Protein AF-A0A0D7NDT3-F1 (afdb_monomer_lite)

pLDDT: mean 91.47, std 8.4, range [45.06, 98.75]

Sequence (662 aa):
YTNGVLTNETAVHADKSKDIYLTNVTGKTYVAEHDVYNAAGTLINAVRTHADGTVDYTYTLAADGTKTSLQYNASGSLLASSVVVKADGSSDTLAYTNGVLTSETVVHADKSKDVYLSNIAGKTYVAEHDVYNAASVLISTARTHADGTLDSTYTLGGDGTKTNDYFDTTGILKSEVTIGTDGSTDTRTYTNASGHAVLSSDVLKNAPGSADISDAKLYTVVNGQATLSTETVLHADNSKDVFLTNAAGTPYVTEHDVYDATGFLKSKDQIALDGTHTQTVYSSGANESFTSTGAETLVFNFGFGHDTISSFDFSSDHVEIDSTVFTSVSDMLQSHTTDTAAGAVIDDGNGNTLTFSGVSKADLISHQQDFELSGHHFFSTDSAWNTPISQMNVQYSDPSAIQNLQFRSTSLANTWVQSADLFFSTPTDAPHMKWTFDVLNQATVGGGFSSHGTLQLSTPTDLTPTHGSDGWAVFTDPDGIHYWEAWKASYDSASQTWHASYLVEGDLNGTGWGTAPGAGAGIRASGASLLGGLITTDELNSLSINHAMAIELDPTQLKAGTSQLDQFVFPAVSADGNSVSAYTGTIAVGSHFALPSNLDIEHAGLTPEGLAVARAYQQYGGYVVDAATHTASIAMVEEATTQQLADLKHDATWIRDHLVMV

Structure (mmCIF, N/CA/C/O backbone):
data_AF-A0A0D7NDT3-F1
#
_entry.id   AF-A0A0D7NDT3-F1
#
loop_
_atom_site.group_PDB
_atom_site.id
_atom_site.type_symbol
_atom_site.label_atom_id
_atom_site.label_alt_id
_atom_site.label_comp_id
_atom_site.label_asym_id
_atom_site.label_entity_id
_atom_site.label_seq_id
_atom_site.pdbx_PDB_ins_code
_atom_site.Cartn_x
_atom_site.Cartn_y
_atom_site.Cartn_z
_atom_site.occupancy
_atom_site.B_iso_or_equiv
_atom_site.auth_seq_id
_atom_site.auth_comp_id
_atom_site.auth_asym_id
_atom_site.auth_atom_id
_atom_site.pdbx_PDB_model_num
ATOM 1 N N . TYR A 1 1 ? 54.102 14.549 -59.439 1.00 87.50 1 TYR A N 1
ATOM 2 C CA . TYR A 1 1 ? 55.259 14.608 -58.529 1.00 87.50 1 TYR A CA 1
ATOM 3 C C . TYR A 1 1 ? 55.142 15.835 -57.647 1.00 87.50 1 TYR A C 1
ATOM 5 O O . TYR A 1 1 ? 54.848 16.905 -58.169 1.00 87.50 1 TYR A O 1
ATOM 13 N N . THR A 1 2 ? 55.417 15.693 -56.353 1.00 80.88 2 THR A N 1
ATOM 14 C CA . THR A 1 2 ? 55.541 16.804 -55.395 1.00 80.88 2 THR A CA 1
ATOM 15 C C . THR A 1 2 ? 56.914 16.692 -54.740 1.00 80.88 2 THR A C 1
ATOM 17 O O . THR A 1 2 ? 57.265 15.622 -54.253 1.00 80.88 2 THR A O 1
ATOM 20 N N . ASN A 1 3 ? 57.728 17.754 -54.779 1.00 83.75 3 ASN A N 1
ATOM 21 C CA . ASN A 1 3 ? 59.113 17.750 -54.273 1.00 83.75 3 ASN A CA 1
ATOM 22 C C . ASN A 1 3 ? 59.984 16.587 -54.803 1.00 83.75 3 ASN A C 1
ATOM 24 O O . ASN A 1 3 ? 60.810 16.041 -54.080 1.00 83.75 3 ASN A O 1
ATOM 28 N N . GLY A 1 4 ? 59.786 16.181 -56.063 1.00 83.25 4 GLY A N 1
ATOM 29 C CA . GLY A 1 4 ? 60.548 15.092 -56.692 1.00 83.25 4 GLY A CA 1
ATOM 30 C C . GLY A 1 4 ? 60.058 13.672 -56.378 1.00 83.25 4 GLY A C 1
ATOM 31 O O . GLY A 1 4 ? 60.577 12.723 -56.956 1.00 83.25 4 GLY A O 1
ATOM 32 N N . VAL A 1 5 ? 59.026 13.511 -55.545 1.00 85.75 5 VAL A N 1
ATOM 33 C CA . VAL A 1 5 ? 58.407 12.213 -55.219 1.00 85.75 5 VAL A CA 1
ATOM 34 C C . VAL A 1 5 ? 57.161 11.994 -56.083 1.00 85.75 5 VAL A C 1
ATOM 36 O O . VAL A 1 5 ? 56.389 12.935 -56.295 1.00 85.75 5 VAL A O 1
ATOM 39 N N . LEU A 1 6 ? 56.973 10.786 -56.631 1.00 88.06 6 LEU A N 1
ATOM 40 C CA . LEU A 1 6 ? 55.763 10.440 -57.389 1.00 88.06 6 LEU A CA 1
ATOM 41 C C . LEU A 1 6 ? 54.557 10.502 -56.445 1.00 88.06 6 LEU A C 1
ATOM 43 O O . LEU A 1 6 ? 54.610 9.992 -55.334 1.00 88.06 6 LEU A O 1
ATOM 47 N N . THR A 1 7 ? 53.497 11.177 -56.874 1.00 89.69 7 THR A N 1
ATOM 48 C CA . THR A 1 7 ? 52.289 11.397 -56.059 1.00 89.69 7 THR A CA 1
ATOM 49 C C . THR A 1 7 ? 51.011 10.991 -56.778 1.00 89.69 7 THR A C 1
ATOM 51 O O . THR A 1 7 ? 50.026 10.652 -56.134 1.00 89.69 7 THR A O 1
ATOM 54 N N . ASN A 1 8 ? 51.029 11.016 -58.111 1.00 92.94 8 ASN A N 1
ATOM 55 C CA . ASN A 1 8 ? 49.937 10.591 -58.970 1.00 92.94 8 ASN A CA 1
ATOM 56 C C . ASN A 1 8 ? 50.517 10.132 -60.318 1.00 92.94 8 ASN A C 1
ATOM 58 O O . ASN A 1 8 ? 51.368 10.832 -60.879 1.00 92.94 8 ASN A O 1
ATOM 62 N N . GLU A 1 9 ? 50.042 9.001 -60.821 1.00 95.31 9 GLU A N 1
ATOM 63 C CA . GLU A 1 9 ? 50.225 8.507 -62.182 1.00 95.31 9 GLU A CA 1
ATOM 64 C C . GLU A 1 9 ? 48.852 8.233 -62.809 1.00 95.31 9 GLU A C 1
ATOM 66 O O . GLU A 1 9 ? 47.958 7.694 -62.166 1.00 95.31 9 GLU A O 1
ATOM 71 N N . THR A 1 10 ? 48.665 8.605 -64.075 1.00 95.31 10 THR A N 1
ATOM 72 C CA . THR A 1 10 ? 47.433 8.313 -64.819 1.00 95.31 10 THR A CA 1
ATOM 73 C C . THR A 1 10 ? 47.784 7.586 -66.108 1.00 95.31 10 THR A C 1
ATOM 75 O O . THR A 1 10 ? 48.464 8.152 -66.965 1.00 95.31 10 THR A O 1
ATOM 78 N N . ALA A 1 11 ? 47.291 6.359 -66.259 1.00 95.50 11 ALA A N 1
ATOM 79 C CA . ALA A 1 11 ? 47.410 5.567 -67.477 1.00 95.50 11 ALA A CA 1
ATOM 80 C C . ALA A 1 11 ? 46.084 5.620 -68.244 1.00 95.50 11 ALA A C 1
ATOM 82 O O . ALA A 1 11 ? 45.034 5.318 -67.686 1.00 95.50 11 ALA A O 1
ATOM 83 N N . VAL A 1 12 ? 46.114 6.021 -69.516 1.00 94.19 12 VAL A N 1
ATOM 84 C CA . VAL A 1 12 ? 44.921 6.089 -70.378 1.00 94.19 12 VAL A CA 1
ATOM 85 C C . VAL A 1 12 ? 45.057 5.061 -71.493 1.00 94.19 12 VAL A C 1
ATOM 87 O O . VAL A 1 12 ? 46.059 5.052 -72.210 1.00 94.19 12 VAL A O 1
ATOM 90 N N . HIS A 1 13 ? 44.043 4.216 -71.652 1.00 93.69 13 HIS A N 1
ATOM 91 C CA . HIS A 1 13 ? 44.021 3.125 -72.624 1.00 93.69 13 HIS A CA 1
ATOM 92 C C . HIS A 1 13 ? 43.437 3.564 -73.969 1.00 93.69 13 HIS A C 1
ATOM 94 O O . HIS A 1 13 ? 42.761 4.588 -74.086 1.00 93.69 13 HIS A O 1
ATOM 100 N N . ALA A 1 14 ? 43.677 2.768 -75.015 1.00 93.88 14 ALA A N 1
ATOM 101 C CA . ALA A 1 14 ? 43.217 3.070 -76.374 1.00 93.88 14 ALA A CA 1
ATOM 102 C C . ALA A 1 14 ? 41.680 3.146 -76.499 1.00 93.88 14 ALA A C 1
ATOM 104 O O . ALA A 1 14 ? 41.162 3.888 -77.334 1.00 93.88 14 ALA A O 1
ATOM 105 N N . ASP A 1 15 ? 40.954 2.411 -75.655 1.00 93.19 15 ASP A N 1
ATOM 106 C CA . ASP A 1 15 ? 39.489 2.419 -75.571 1.00 93.19 15 ASP A CA 1
ATOM 107 C C . ASP A 1 15 ? 38.927 3.585 -74.732 1.00 93.19 15 ASP A C 1
ATOM 109 O O . ASP A 1 15 ? 37.712 3.701 -74.581 1.00 93.19 15 ASP A O 1
ATOM 113 N N . LYS A 1 16 ? 39.805 4.478 -74.247 1.00 93.81 16 LYS A N 1
ATOM 114 C CA . LYS A 1 16 ? 39.532 5.630 -73.370 1.00 93.81 16 LYS A CA 1
ATOM 115 C C . LYS A 1 16 ? 39.208 5.292 -71.912 1.00 93.81 16 LYS A C 1
ATOM 117 O O . LYS A 1 16 ? 38.914 6.217 -71.153 1.00 93.81 16 LYS A O 1
ATOM 122 N N . SER A 1 17 ? 39.272 4.027 -71.494 1.00 96.25 17 SER A N 1
ATOM 123 C CA . SER A 1 17 ? 39.342 3.704 -70.063 1.00 96.25 17 SER A CA 1
ATOM 124 C C . SER A 1 17 ? 40.654 4.233 -69.465 1.00 96.25 17 SER A C 1
ATOM 126 O O . SER A 1 17 ? 41.598 4.559 -70.196 1.00 96.25 17 SER A O 1
ATOM 128 N N . LYS A 1 18 ? 40.718 4.392 -68.141 1.00 96.69 18 LYS A N 1
ATOM 129 C CA . LYS A 1 18 ? 41.929 4.893 -67.474 1.00 96.69 18 LYS A CA 1
ATOM 130 C C . LYS A 1 18 ? 42.107 4.325 -66.072 1.00 96.69 18 LYS A C 1
ATOM 132 O O . LYS A 1 18 ? 41.124 4.100 -65.369 1.00 96.69 18 LYS A O 1
ATOM 137 N N . ASP A 1 19 ? 43.359 4.234 -65.656 1.00 97.62 19 ASP A N 1
ATOM 138 C CA . ASP A 1 19 ? 43.781 3.931 -64.294 1.00 97.62 19 ASP A CA 1
ATOM 139 C C . ASP A 1 19 ? 44.442 5.168 -63.679 1.00 97.62 19 ASP A C 1
ATOM 141 O O . ASP A 1 19 ? 45.204 5.872 -64.351 1.00 97.62 19 ASP A O 1
ATOM 145 N N . ILE A 1 20 ? 44.161 5.441 -62.407 1.00 96.88 20 ILE A N 1
ATOM 146 C CA . ILE A 1 20 ? 44.807 6.502 -61.627 1.00 96.88 20 ILE A CA 1
ATOM 147 C C . ILE A 1 20 ? 45.445 5.868 -60.392 1.00 96.88 20 ILE A C 1
ATOM 149 O O . ILE A 1 20 ? 44.764 5.197 -59.625 1.00 96.88 20 ILE A O 1
ATOM 153 N N . TYR A 1 21 ? 46.738 6.109 -60.188 1.00 96.31 21 TYR A N 1
ATOM 154 C CA . TYR A 1 21 ? 47.503 5.629 -59.039 1.00 96.31 21 TYR A CA 1
ATOM 155 C C . TYR A 1 21 ? 47.950 6.815 -58.191 1.00 96.31 21 TYR A C 1
ATOM 157 O O . TYR A 1 21 ? 48.793 7.603 -58.623 1.00 96.31 21 TYR A O 1
ATOM 165 N N . LEU A 1 22 ? 47.427 6.939 -56.974 1.00 95.12 22 LEU A N 1
ATOM 166 C CA . LEU A 1 22 ? 47.908 7.884 -55.972 1.00 95.12 22 LEU A CA 1
ATOM 167 C C . LEU A 1 22 ? 48.874 7.177 -55.026 1.00 95.12 22 LEU A C 1
ATOM 169 O O . LEU A 1 22 ? 48.634 6.055 -54.589 1.00 95.12 22 LEU A O 1
ATOM 173 N N . THR A 1 23 ? 49.972 7.847 -54.688 1.00 93.12 23 THR A N 1
ATOM 174 C CA . THR A 1 23 ? 51.007 7.319 -53.786 1.00 93.12 23 THR A CA 1
ATOM 175 C C . THR A 1 23 ? 51.502 8.406 -52.841 1.00 93.12 23 THR A C 1
ATOM 177 O O . THR A 1 23 ? 51.374 9.598 -53.128 1.00 93.12 23 THR A O 1
ATOM 180 N N . ASN A 1 24 ? 52.092 7.996 -51.715 1.00 90.00 24 ASN A N 1
ATOM 181 C CA . ASN A 1 24 ? 52.595 8.898 -50.673 1.00 90.00 24 ASN A CA 1
ATOM 182 C C . ASN A 1 24 ? 51.497 9.800 -50.081 1.00 90.00 24 ASN A C 1
ATOM 184 O O . ASN A 1 24 ? 51.741 10.962 -49.747 1.00 90.00 24 ASN A O 1
ATOM 188 N N . VAL A 1 25 ? 50.280 9.264 -49.959 1.00 91.81 25 VAL A N 1
ATOM 189 C CA . VAL A 1 25 ? 49.170 9.941 -49.282 1.00 91.81 25 VAL A CA 1
ATOM 190 C C . VAL A 1 25 ? 49.492 10.036 -47.788 1.00 91.81 25 VAL A C 1
ATOM 192 O O . VAL A 1 25 ? 49.895 9.056 -47.167 1.00 91.81 25 VAL A O 1
ATOM 195 N N . THR A 1 26 ? 49.351 11.229 -47.208 1.00 89.12 26 THR A N 1
ATOM 196 C CA . THR A 1 26 ? 49.644 11.493 -45.791 1.00 89.12 26 THR A CA 1
ATOM 197 C C . THR A 1 26 ? 48.386 11.923 -45.038 1.00 89.12 26 THR A C 1
ATOM 199 O O . THR A 1 26 ? 47.453 12.478 -45.618 1.00 89.12 26 THR A O 1
ATOM 202 N N . GLY A 1 27 ? 48.336 11.646 -43.730 1.00 88.06 27 GLY A N 1
ATOM 203 C CA . GLY A 1 27 ? 47.200 12.015 -42.872 1.00 88.06 27 GLY A CA 1
ATOM 204 C C . GLY A 1 27 ? 45.919 11.199 -43.104 1.00 88.06 27 GLY A C 1
ATOM 205 O O . GLY A 1 27 ? 44.843 11.630 -42.693 1.00 88.06 27 GLY A O 1
ATOM 206 N N . LYS A 1 28 ? 46.021 10.045 -43.773 1.00 93.12 28 LYS A N 1
ATOM 207 C CA . LYS A 1 28 ? 44.933 9.085 -44.025 1.00 93.12 28 LYS A CA 1
ATOM 208 C C . LYS A 1 28 ? 45.322 7.695 -43.505 1.00 93.12 28 LYS A C 1
ATOM 210 O O . LYS A 1 28 ? 46.479 7.472 -43.160 1.00 93.12 28 LYS A O 1
ATOM 215 N N . THR A 1 29 ? 44.357 6.777 -43.443 1.00 91.00 29 THR A N 1
ATOM 216 C CA . THR A 1 29 ? 44.586 5.369 -43.057 1.00 91.00 29 THR A CA 1
ATOM 217 C C . THR A 1 29 ? 45.312 4.565 -44.141 1.00 91.00 29 THR A C 1
ATOM 219 O O . THR A 1 29 ? 45.962 3.567 -43.834 1.00 91.00 29 THR A O 1
ATOM 222 N N . TYR A 1 30 ? 45.266 5.035 -45.389 1.00 94.75 30 TYR A N 1
ATOM 223 C CA . TYR A 1 30 ? 45.953 4.471 -46.547 1.00 94.75 30 TYR A CA 1
ATOM 224 C C . TYR A 1 30 ? 47.071 5.400 -47.046 1.00 94.75 30 TYR A C 1
ATOM 226 O O . TYR A 1 30 ? 47.003 6.620 -46.878 1.00 94.75 30 TYR A O 1
ATOM 234 N N . VAL A 1 31 ? 48.087 4.822 -47.693 1.00 95.75 31 VAL A N 1
ATOM 235 C CA . VAL A 1 31 ? 49.218 5.559 -48.298 1.00 95.75 31 VAL A CA 1
ATOM 236 C C . VAL A 1 31 ? 49.226 5.505 -49.827 1.00 95.75 31 VAL A C 1
ATOM 238 O O . VAL A 1 31 ? 49.940 6.289 -50.461 1.00 95.75 31 VAL A O 1
ATOM 241 N N . ALA A 1 32 ? 48.448 4.592 -50.415 1.00 95.69 32 ALA A N 1
ATOM 242 C CA . ALA A 1 32 ? 48.281 4.451 -51.855 1.00 95.69 32 ALA A CA 1
ATOM 243 C C . ALA A 1 32 ? 46.833 4.096 -52.222 1.00 95.69 32 ALA A C 1
ATOM 245 O O . ALA A 1 32 ? 46.123 3.469 -51.432 1.00 95.69 32 ALA A O 1
ATOM 246 N N . GLU A 1 33 ? 46.411 4.516 -53.412 1.00 97.31 33 GLU A N 1
ATOM 247 C CA . GLU A 1 33 ? 45.080 4.284 -53.985 1.00 97.31 33 GLU A CA 1
ATOM 248 C C . GLU A 1 33 ? 45.213 4.012 -55.487 1.00 97.31 33 GLU A C 1
ATOM 250 O O . GLU A 1 33 ? 45.965 4.698 -56.180 1.00 97.31 33 GLU A O 1
ATOM 255 N N . HIS A 1 34 ? 44.499 3.007 -55.984 1.00 97.69 34 HIS A N 1
ATOM 256 C CA . HIS A 1 34 ? 44.402 2.652 -57.396 1.00 97.69 34 HIS A CA 1
ATOM 257 C C . HIS A 1 34 ? 42.936 2.678 -57.814 1.00 97.69 34 HIS A C 1
ATOM 259 O O . HIS A 1 34 ? 42.157 1.852 -57.350 1.00 97.69 34 HIS A O 1
ATOM 265 N N . ASP A 1 35 ? 42.588 3.605 -58.701 1.00 98.06 35 ASP A N 1
ATOM 266 C CA . ASP A 1 35 ? 41.247 3.769 -59.257 1.00 98.06 35 ASP A CA 1
ATOM 267 C C . ASP A 1 35 ? 41.201 3.330 -60.725 1.00 98.06 35 ASP A C 1
ATOM 269 O O . ASP A 1 35 ? 42.038 3.753 -61.527 1.00 98.06 35 ASP A O 1
ATOM 273 N N . VAL A 1 36 ? 40.159 2.594 -61.114 1.00 97.88 36 VAL A N 1
ATOM 274 C CA . VAL A 1 36 ? 39.895 2.169 -62.498 1.00 97.88 36 VAL A CA 1
ATOM 275 C C . VAL A 1 36 ? 38.600 2.798 -63.003 1.00 97.88 36 VAL A C 1
ATOM 277 O O . VAL A 1 36 ? 37.528 2.596 -62.426 1.00 97.88 36 VAL A O 1
ATOM 280 N N . TYR A 1 37 ? 38.671 3.518 -64.121 1.00 97.56 37 TYR A N 1
ATOM 281 C CA . TYR A 1 37 ? 37.530 4.164 -64.771 1.00 97.56 37 TYR A CA 1
ATOM 282 C C . TYR A 1 37 ? 37.239 3.534 -66.134 1.00 97.56 37 TYR A C 1
ATOM 284 O O . TYR A 1 37 ? 38.144 3.337 -66.946 1.00 97.56 37 TYR A O 1
ATOM 292 N N . ASN A 1 38 ? 35.961 3.293 -66.429 1.00 95.25 38 ASN A N 1
ATOM 293 C CA . ASN A 1 38 ? 35.534 2.837 -67.752 1.00 95.25 38 ASN A CA 1
ATOM 294 C C . ASN A 1 38 ? 35.635 3.954 -68.816 1.00 95.25 38 ASN A C 1
ATOM 296 O O . ASN A 1 38 ? 35.862 5.123 -68.501 1.00 95.25 38 ASN A O 1
ATOM 300 N N . ALA A 1 39 ? 35.410 3.611 -70.089 1.00 94.94 39 ALA A N 1
ATOM 301 C CA . ALA A 1 39 ? 35.469 4.559 -71.210 1.00 94.94 39 ALA A CA 1
ATOM 302 C C . ALA A 1 39 ? 34.462 5.729 -71.121 1.00 94.94 39 ALA A C 1
ATOM 304 O O . ALA A 1 39 ? 34.649 6.758 -71.771 1.00 94.94 39 ALA A O 1
ATOM 305 N N . ALA A 1 40 ? 33.402 5.588 -70.316 1.00 93.94 40 ALA A N 1
ATOM 306 C CA . ALA A 1 40 ? 32.437 6.650 -70.028 1.00 93.94 40 ALA A CA 1
ATOM 307 C C . ALA A 1 40 ? 32.881 7.567 -68.869 1.00 93.94 40 ALA A C 1
ATOM 309 O O . ALA A 1 40 ? 32.165 8.501 -68.515 1.00 93.94 40 ALA A O 1
ATOM 310 N N . GLY A 1 41 ? 34.046 7.310 -68.264 1.00 93.75 41 GLY A N 1
ATOM 311 C CA . GLY A 1 41 ? 34.585 8.067 -67.136 1.00 93.75 41 GLY A CA 1
ATOM 312 C C . GLY A 1 41 ? 33.973 7.709 -65.780 1.00 93.75 41 GLY A C 1
ATOM 313 O O . GLY A 1 41 ? 34.139 8.468 -64.830 1.00 93.75 41 GLY A O 1
ATOM 314 N N . THR A 1 42 ? 33.273 6.577 -65.668 1.00 95.69 42 THR A N 1
ATOM 315 C CA . THR A 1 42 ? 32.700 6.090 -64.400 1.00 95.69 42 THR A CA 1
ATOM 316 C C . THR A 1 42 ? 33.718 5.226 -63.659 1.00 95.69 42 THR A C 1
ATOM 318 O O . THR A 1 42 ? 34.297 4.330 -64.272 1.00 95.69 42 THR A O 1
ATOM 321 N N . LEU A 1 43 ? 33.918 5.465 -62.359 1.00 97.19 43 LEU A N 1
ATOM 322 C CA . LEU A 1 43 ? 34.746 4.616 -61.493 1.00 97.19 43 LEU A CA 1
ATOM 323 C C . LEU A 1 43 ? 34.095 3.233 -61.353 1.00 97.19 43 LEU A C 1
ATOM 325 O O . LEU A 1 43 ? 32.948 3.139 -60.906 1.00 97.19 43 LEU A O 1
ATOM 329 N N . ILE A 1 44 ? 34.820 2.178 -61.720 1.00 97.50 44 ILE A N 1
ATOM 330 C CA . ILE A 1 44 ? 34.342 0.789 -61.658 1.00 97.50 44 ILE A CA 1
ATOM 331 C C . ILE A 1 44 ? 35.083 -0.071 -60.637 1.00 97.50 44 ILE A C 1
ATOM 333 O O . ILE A 1 44 ? 34.542 -1.082 -60.200 1.00 97.50 44 ILE A O 1
ATOM 337 N N . ASN A 1 45 ? 36.287 0.328 -60.235 1.00 98.19 45 ASN A N 1
ATOM 338 C CA . ASN A 1 45 ? 37.048 -0.340 -59.190 1.00 98.19 45 ASN A CA 1
ATOM 339 C C . ASN A 1 45 ? 37.935 0.678 -58.465 1.00 98.19 45 ASN A C 1
ATOM 341 O O . ASN A 1 45 ? 38.434 1.597 -59.111 1.00 98.19 45 ASN A O 1
ATOM 345 N N . ALA A 1 46 ? 38.113 0.524 -57.155 1.00 97.94 46 ALA A N 1
ATOM 346 C CA . ALA A 1 46 ? 39.161 1.221 -56.417 1.00 97.94 46 ALA A CA 1
ATOM 347 C C . ALA A 1 46 ? 39.769 0.301 -55.356 1.00 97.94 46 ALA A C 1
ATOM 349 O O . ALA A 1 46 ? 39.040 -0.468 -54.725 1.00 97.94 46 ALA A O 1
ATOM 350 N N . VAL A 1 47 ? 41.075 0.409 -55.119 1.00 97.94 47 VAL A N 1
ATOM 351 C CA . VAL A 1 47 ? 41.791 -0.294 -54.045 1.00 97.94 47 VAL A CA 1
ATOM 352 C C . VAL A 1 47 ? 42.680 0.697 -53.309 1.00 97.94 47 VAL A C 1
ATOM 354 O O . VAL A 1 47 ? 43.483 1.388 -53.929 1.00 97.94 47 VAL A O 1
ATOM 357 N N . ARG A 1 48 ? 42.577 0.748 -51.980 1.00 98.06 48 ARG A N 1
ATOM 358 C CA . ARG A 1 48 ? 43.476 1.521 -51.112 1.00 98.06 48 ARG A CA 1
ATOM 359 C C . ARG A 1 48 ? 44.294 0.582 -50.246 1.00 98.06 48 ARG A C 1
ATOM 361 O O . ARG A 1 48 ? 43.769 -0.429 -49.780 1.00 98.06 48 ARG A O 1
ATOM 368 N N . THR A 1 49 ? 45.552 0.928 -49.993 1.00 97.25 49 THR A N 1
ATOM 369 C CA . THR A 1 49 ? 46.457 0.109 -49.172 1.00 97.25 49 THR A CA 1
ATOM 370 C C . THR A 1 49 ? 47.078 0.897 -48.026 1.00 97.25 49 THR A C 1
ATOM 372 O O . THR A 1 49 ? 47.464 2.062 -48.177 1.00 97.25 49 THR A O 1
ATOM 375 N N . HIS A 1 50 ? 47.228 0.229 -46.889 1.00 94.56 50 HIS A N 1
ATOM 376 C CA . HIS A 1 50 ? 47.970 0.693 -45.724 1.00 94.56 50 HIS A CA 1
ATOM 377 C C . HIS A 1 50 ? 49.474 0.828 -46.013 1.00 94.56 50 HIS A C 1
ATOM 379 O O . HIS A 1 50 ? 49.982 0.399 -47.051 1.00 94.56 50 HIS A O 1
ATOM 385 N N . ALA A 1 51 ? 50.204 1.438 -45.074 1.00 91.44 51 ALA A N 1
ATOM 386 C CA . ALA A 1 51 ? 51.649 1.660 -45.185 1.00 91.44 51 ALA A CA 1
ATOM 387 C C . ALA A 1 51 ? 52.472 0.364 -45.288 1.00 91.44 51 ALA A C 1
ATOM 389 O O . ALA A 1 51 ? 53.549 0.369 -45.881 1.00 91.44 51 ALA A O 1
ATOM 390 N N . ASP A 1 52 ? 51.966 -0.735 -44.728 1.00 91.81 52 ASP A N 1
ATOM 391 C CA . ASP A 1 52 ? 52.572 -2.068 -44.790 1.00 91.81 52 ASP A CA 1
ATOM 392 C C . ASP A 1 52 ? 52.190 -2.856 -46.060 1.00 91.81 52 ASP A C 1
ATOM 394 O O . ASP A 1 52 ? 52.641 -3.986 -46.246 1.00 91.81 52 ASP A O 1
ATOM 398 N N . GLY A 1 53 ? 51.386 -2.256 -46.945 1.00 91.19 53 GLY A N 1
ATOM 399 C CA . GLY A 1 53 ? 50.911 -2.860 -48.188 1.00 91.19 53 GLY A CA 1
ATOM 400 C C . GLY A 1 53 ? 49.652 -3.717 -48.047 1.00 91.19 53 GLY A C 1
ATOM 401 O O . GLY A 1 53 ? 49.170 -4.232 -49.056 1.00 91.19 53 GLY A O 1
ATOM 402 N N . THR A 1 54 ? 49.094 -3.870 -46.844 1.00 96.12 54 THR A N 1
ATOM 403 C CA . THR A 1 54 ? 47.809 -4.560 -46.655 1.00 96.12 54 THR A CA 1
ATOM 404 C C . THR A 1 54 ? 46.640 -3.706 -47.166 1.00 96.12 54 THR A C 1
ATOM 406 O O . THR A 1 54 ? 46.767 -2.493 -47.345 1.00 96.12 54 THR A O 1
ATOM 409 N N . VAL A 1 55 ? 45.503 -4.333 -47.478 1.00 96.19 55 VAL A N 1
ATOM 410 C CA . VAL A 1 55 ? 44.343 -3.637 -48.061 1.00 96.19 55 VAL A CA 1
ATOM 411 C C . VAL A 1 55 ? 43.608 -2.852 -46.974 1.00 96.19 55 VAL A C 1
ATOM 413 O O . VAL A 1 55 ? 43.265 -3.423 -45.948 1.00 96.19 55 VAL A O 1
ATOM 416 N N . ASP A 1 56 ? 43.345 -1.569 -47.227 1.00 96.75 56 ASP A N 1
ATOM 417 C CA . ASP A 1 56 ? 42.534 -0.679 -46.379 1.00 96.75 56 ASP A CA 1
ATOM 418 C C . ASP A 1 56 ? 41.077 -0.670 -46.851 1.00 96.75 56 ASP A C 1
ATOM 420 O O . ASP A 1 56 ? 40.154 -0.832 -46.055 1.00 96.75 56 ASP A O 1
ATOM 424 N N . TYR A 1 57 ? 40.859 -0.532 -48.160 1.00 97.88 57 TYR A N 1
ATOM 425 C CA . TYR A 1 57 ? 39.531 -0.360 -48.741 1.00 97.88 57 TYR A CA 1
ATOM 426 C C . TYR A 1 57 ? 39.464 -0.914 -50.163 1.00 97.88 57 TYR A C 1
ATOM 428 O O . TYR A 1 57 ? 40.422 -0.791 -50.928 1.00 97.88 57 TYR A O 1
ATOM 436 N N . THR A 1 58 ? 38.309 -1.460 -50.543 1.00 98.06 58 THR A N 1
ATOM 437 C CA . THR A 1 58 ? 37.993 -1.788 -51.938 1.00 98.06 58 THR A CA 1
ATOM 438 C C . THR A 1 58 ? 36.624 -1.259 -52.344 1.00 98.06 58 THR A C 1
ATOM 440 O O . THR A 1 58 ? 35.715 -1.155 -51.522 1.00 98.06 58 THR A O 1
ATOM 443 N N . TYR A 1 59 ? 36.474 -0.947 -53.627 1.00 98.44 59 TYR A N 1
ATOM 444 C CA . TYR A 1 59 ? 35.217 -0.581 -54.272 1.00 98.44 59 TYR A CA 1
ATOM 445 C C . TYR A 1 59 ? 35.078 -1.330 -55.594 1.00 98.44 59 TYR A C 1
ATOM 447 O O . TYR A 1 59 ? 36.059 -1.473 -56.320 1.00 98.44 59 TYR A O 1
ATOM 455 N N . THR A 1 60 ? 33.869 -1.772 -55.937 1.00 98.19 60 THR A N 1
ATOM 456 C CA . THR A 1 60 ? 33.536 -2.350 -57.248 1.00 98.19 60 THR A CA 1
ATOM 457 C C . THR A 1 60 ? 32.145 -1.903 -57.699 1.00 98.19 60 THR A C 1
ATOM 459 O O . THR A 1 60 ? 31.214 -1.900 -56.897 1.00 98.19 60 THR A O 1
ATOM 462 N N . LEU A 1 61 ? 31.992 -1.561 -58.982 1.00 97.81 61 LEU A N 1
ATOM 463 C CA . LEU A 1 61 ? 30.704 -1.359 -59.656 1.00 97.81 61 LEU A CA 1
ATOM 464 C C . LEU A 1 61 ? 30.471 -2.499 -60.654 1.00 97.81 61 LEU A C 1
ATOM 466 O O . LEU A 1 61 ? 31.188 -2.616 -61.650 1.00 97.81 61 LEU A O 1
ATOM 470 N N . ALA A 1 62 ? 29.463 -3.325 -60.394 1.00 96.00 62 ALA A N 1
ATOM 471 C CA . ALA A 1 62 ? 29.047 -4.405 -61.276 1.00 96.00 62 ALA A CA 1
ATOM 472 C C . ALA A 1 62 ? 28.211 -3.892 -62.464 1.00 96.00 62 ALA A C 1
ATOM 474 O O . ALA A 1 62 ? 27.693 -2.773 -62.468 1.00 96.00 62 ALA A O 1
ATOM 475 N N . ALA A 1 63 ? 28.069 -4.729 -63.496 1.00 93.88 63 ALA A N 1
ATOM 476 C CA . ALA A 1 63 ? 27.362 -4.376 -64.731 1.00 93.88 63 ALA A CA 1
ATOM 477 C C . ALA A 1 63 ? 25.853 -4.131 -64.536 1.00 93.88 63 ALA A C 1
ATOM 479 O O . ALA A 1 63 ? 25.245 -3.408 -65.322 1.00 93.88 63 ALA A O 1
ATOM 480 N N . ASP A 1 64 ? 25.260 -4.715 -63.495 1.00 95.00 64 ASP A N 1
ATOM 481 C CA . ASP A 1 64 ? 23.864 -4.504 -63.094 1.00 95.00 64 ASP A CA 1
ATOM 482 C C . ASP A 1 64 ? 23.649 -3.192 -62.308 1.00 95.00 64 ASP A C 1
ATOM 484 O O . ASP A 1 64 ? 22.522 -2.866 -61.939 1.00 95.00 64 ASP A O 1
ATOM 488 N N . GLY A 1 65 ? 24.718 -2.423 -62.068 1.00 95.38 65 GLY A N 1
ATOM 489 C CA . GLY A 1 65 ? 24.699 -1.178 -61.305 1.00 95.38 65 GLY A CA 1
ATOM 490 C C . GLY A 1 65 ? 24.910 -1.350 -59.798 1.00 95.38 65 GLY A C 1
ATOM 491 O O . GLY A 1 65 ? 24.916 -0.342 -59.086 1.00 95.38 65 GLY A O 1
ATOM 492 N N . THR A 1 66 ? 25.113 -2.578 -59.308 1.00 97.81 66 THR A N 1
ATOM 493 C CA . THR A 1 66 ? 25.413 -2.851 -57.896 1.00 97.81 66 THR A CA 1
ATOM 494 C C . THR A 1 66 ? 26.807 -2.349 -57.531 1.00 97.81 66 THR A C 1
ATOM 496 O O . THR A 1 66 ? 27.790 -2.630 -58.218 1.00 97.81 66 THR A O 1
ATOM 499 N N . LYS A 1 67 ? 26.900 -1.610 -56.428 1.00 98.25 67 LYS A N 1
ATOM 500 C CA . LYS A 1 67 ? 28.148 -1.107 -55.849 1.00 98.25 67 LYS A CA 1
ATOM 501 C C . LYS A 1 67 ? 28.488 -1.915 -54.608 1.00 98.25 67 LYS A C 1
ATOM 503 O O . LYS A 1 67 ? 27.636 -2.050 -53.738 1.00 98.25 67 LYS A O 1
ATOM 508 N N . THR A 1 68 ? 29.726 -2.376 -54.497 1.00 98.38 68 THR A N 1
ATOM 509 C CA . THR A 1 68 ? 30.247 -3.040 -53.297 1.00 98.38 68 THR A CA 1
ATOM 510 C C . THR A 1 68 ? 31.450 -2.269 -52.782 1.00 98.38 68 THR A C 1
ATOM 512 O O . THR A 1 68 ? 32.395 -2.047 -53.536 1.00 98.38 68 THR A O 1
ATOM 515 N N . SER A 1 69 ? 31.424 -1.890 -51.509 1.00 98.12 69 SER A N 1
ATOM 516 C CA . SER A 1 69 ? 32.533 -1.265 -50.791 1.00 98.12 69 SER A CA 1
ATOM 517 C C . SER A 1 69 ? 32.905 -2.114 -49.583 1.00 98.12 69 SER A C 1
ATOM 519 O O . SER A 1 69 ? 32.035 -2.441 -48.781 1.00 98.12 69 SER A O 1
ATOM 521 N N . LEU A 1 70 ? 34.185 -2.438 -49.421 1.00 98.00 70 LEU A N 1
ATOM 522 C CA . LEU A 1 70 ? 34.700 -3.169 -48.260 1.00 98.00 70 LEU A CA 1
ATOM 523 C C . LEU A 1 70 ? 35.759 -2.319 -47.566 1.00 98.00 70 LEU A C 1
ATOM 525 O O . LEU A 1 70 ? 36.705 -1.884 -48.221 1.00 98.00 70 LEU A O 1
ATOM 529 N N . GLN A 1 71 ? 35.621 -2.113 -46.261 1.00 97.12 71 GLN A N 1
ATOM 530 C CA . GLN A 1 71 ? 36.638 -1.487 -45.419 1.00 97.12 71 GLN A CA 1
ATOM 531 C C . GLN A 1 71 ? 37.262 -2.552 -44.523 1.00 97.12 71 GLN A C 1
ATOM 533 O O . GLN A 1 71 ? 36.549 -3.331 -43.887 1.00 97.12 71 GLN A O 1
ATOM 538 N N . TYR A 1 72 ? 38.584 -2.552 -44.429 1.00 95.88 72 TYR A N 1
ATOM 539 C CA . TYR A 1 72 ? 39.345 -3.474 -43.598 1.00 95.88 72 TYR A CA 1
ATOM 540 C C . TYR A 1 72 ? 39.856 -2.783 -42.333 1.00 95.88 72 TYR A C 1
ATOM 542 O O . TYR A 1 72 ? 39.951 -1.556 -42.250 1.00 95.88 72 TYR A O 1
ATOM 550 N N . ASN A 1 73 ? 40.143 -3.589 -41.313 1.00 91.12 73 ASN A N 1
ATOM 551 C CA . ASN A 1 73 ? 40.792 -3.131 -40.092 1.00 91.12 73 ASN A CA 1
ATOM 552 C C . ASN A 1 73 ? 42.248 -2.704 -40.357 1.00 91.12 73 ASN A C 1
ATOM 554 O O . ASN A 1 73 ? 42.807 -2.985 -41.408 1.00 91.12 73 ASN A O 1
ATOM 558 N N . ALA A 1 74 ? 42.904 -2.100 -39.364 1.00 87.88 74 ALA A N 1
ATOM 559 C CA . ALA A 1 74 ? 44.277 -1.601 -39.506 1.00 87.88 74 ALA A CA 1
ATOM 560 C C . ALA A 1 74 ? 45.340 -2.670 -39.849 1.00 87.88 74 ALA A C 1
ATOM 562 O O . ALA A 1 74 ? 46.461 -2.304 -40.184 1.00 87.88 74 ALA A O 1
ATOM 563 N N . SER A 1 75 ? 45.023 -3.967 -39.731 1.00 86.56 75 SER A N 1
ATOM 564 C CA . SER A 1 75 ? 45.906 -5.070 -40.140 1.00 86.56 75 SER A CA 1
ATOM 565 C C . SER A 1 75 ? 45.567 -5.635 -41.527 1.00 86.56 75 SER A C 1
ATOM 567 O O . SER A 1 75 ? 46.126 -6.662 -41.919 1.00 86.56 75 SER A O 1
ATOM 569 N N . GLY A 1 76 ? 44.572 -5.062 -42.214 1.00 85.12 76 GLY A N 1
ATOM 570 C CA . GLY A 1 76 ? 44.061 -5.484 -43.519 1.00 85.12 76 GLY A CA 1
ATOM 571 C C . GLY A 1 76 ? 43.549 -6.928 -43.597 1.00 85.12 76 GLY A C 1
ATOM 572 O O . GLY A 1 76 ? 43.388 -7.466 -44.689 1.00 85.12 76 GLY A O 1
ATOM 573 N N . SER A 1 77 ? 43.341 -7.593 -42.456 1.00 85.62 77 SER A N 1
ATOM 574 C CA . SER A 1 77 ? 43.072 -9.043 -42.386 1.00 85.62 77 SER A CA 1
ATOM 575 C C . SER A 1 77 ? 41.608 -9.374 -42.099 1.00 85.62 77 SER A C 1
ATOM 577 O O . SER A 1 77 ? 41.169 -10.490 -42.360 1.00 85.62 77 SER A O 1
ATOM 579 N N . LEU A 1 78 ? 40.856 -8.422 -41.543 1.00 91.94 78 LEU A N 1
ATOM 580 C CA . LEU A 1 78 ? 39.445 -8.573 -41.194 1.00 91.94 78 LEU A CA 1
ATOM 581 C C . LEU A 1 78 ? 38.664 -7.374 -41.721 1.00 91.94 78 LEU A C 1
ATOM 583 O O . LEU A 1 78 ? 39.188 -6.259 -41.761 1.00 91.94 78 LEU A O 1
ATOM 587 N N . LEU A 1 79 ? 37.403 -7.594 -42.081 1.00 94.31 79 LEU A N 1
ATOM 588 C CA . LEU A 1 79 ? 36.499 -6.502 -42.417 1.00 94.31 79 LEU A CA 1
ATOM 589 C C . LEU A 1 79 ? 36.172 -5.688 -41.164 1.00 94.31 79 LEU A C 1
ATOM 591 O O . LEU A 1 79 ? 35.973 -6.240 -40.083 1.00 94.31 79 LEU A O 1
ATOM 595 N N . ALA A 1 80 ? 36.116 -4.373 -41.341 1.00 94.81 80 ALA A N 1
ATOM 596 C CA . ALA A 1 80 ? 35.489 -3.428 -40.428 1.00 94.81 80 ALA A CA 1
ATOM 597 C C . ALA A 1 80 ? 34.070 -3.079 -40.912 1.00 94.81 80 ALA A C 1
ATOM 599 O O . ALA A 1 80 ? 33.162 -2.936 -40.097 1.00 94.81 80 ALA A O 1
ATOM 600 N N . SER A 1 81 ? 33.852 -3.004 -42.232 1.00 97.38 81 SER A N 1
ATOM 601 C CA . SER A 1 81 ? 32.514 -2.876 -42.820 1.00 97.38 81 SER A CA 1
ATOM 602 C C . SER A 1 81 ? 32.422 -3.432 -44.246 1.00 97.38 81 SER A C 1
ATOM 604 O O . SER A 1 81 ? 33.413 -3.486 -44.978 1.00 97.38 81 SER A O 1
ATOM 606 N N . SER A 1 82 ? 31.215 -3.834 -44.643 1.00 98.12 82 SER A N 1
ATOM 607 C CA . SER A 1 82 ? 30.836 -4.213 -46.008 1.00 98.12 82 SER A CA 1
ATOM 608 C C . SER A 1 82 ? 29.553 -3.482 -46.382 1.00 98.12 82 SER A C 1
ATOM 610 O O . SER A 1 82 ? 28.573 -3.561 -45.653 1.00 98.12 82 SER A O 1
ATOM 612 N N . VAL A 1 83 ? 29.550 -2.777 -47.508 1.00 98.56 83 VAL A N 1
ATOM 613 C CA . VAL A 1 83 ? 28.402 -2.003 -47.993 1.00 98.56 83 VAL A CA 1
ATOM 614 C C . VAL A 1 83 ? 28.076 -2.441 -49.412 1.00 98.56 83 VAL A C 1
ATOM 616 O O . VAL A 1 83 ? 28.919 -2.337 -50.304 1.00 98.56 83 VAL A O 1
ATOM 619 N N . VAL A 1 84 ? 26.845 -2.887 -49.638 1.00 98.56 84 VAL A N 1
ATOM 620 C CA . VAL A 1 84 ? 26.304 -3.227 -50.957 1.00 98.56 84 VAL A CA 1
ATOM 621 C C . VAL A 1 84 ? 25.142 -2.290 -51.265 1.00 98.56 84 VAL A C 1
ATOM 623 O O . VAL A 1 84 ? 24.187 -2.227 -50.503 1.00 98.56 84 VAL A O 1
ATOM 626 N N . VAL A 1 85 ? 25.196 -1.565 -52.383 1.00 98.31 85 VAL A N 1
ATOM 627 C CA . VAL A 1 85 ? 24.126 -0.655 -52.833 1.00 98.31 85 VAL A CA 1
ATOM 628 C C . VAL A 1 85 ? 23.665 -1.070 -54.222 1.00 98.31 85 VAL A C 1
ATOM 630 O O . VAL A 1 85 ? 24.461 -1.070 -55.161 1.00 98.31 85 VAL A O 1
ATOM 633 N N . LYS A 1 86 ? 22.383 -1.402 -54.372 1.00 97.50 86 LYS A N 1
ATOM 634 C CA . LYS A 1 86 ? 21.781 -1.790 -55.655 1.00 97.50 86 LYS A CA 1
ATOM 635 C C . LYS A 1 86 ? 21.375 -0.566 -56.479 1.00 97.50 86 LYS A C 1
ATOM 637 O O . LYS A 1 86 ? 21.267 0.552 -55.973 1.00 97.50 86 LYS A O 1
ATOM 642 N N . ALA A 1 87 ? 21.117 -0.782 -57.769 1.00 95.69 87 ALA A N 1
ATOM 643 C CA . ALA A 1 87 ? 20.716 0.278 -58.695 1.00 95.69 87 ALA A CA 1
ATOM 644 C C . ALA A 1 87 ? 19.375 0.952 -58.331 1.00 95.69 87 ALA A C 1
ATOM 646 O O . ALA A 1 87 ? 19.188 2.130 -58.631 1.00 95.69 87 ALA A O 1
ATOM 647 N N . ASP A 1 88 ? 18.465 0.233 -57.664 1.00 96.06 88 ASP A N 1
ATOM 648 C CA . ASP A 1 88 ? 17.186 0.760 -57.159 1.00 96.06 88 ASP A CA 1
ATOM 649 C C . ASP A 1 88 ? 17.336 1.617 -55.884 1.00 96.06 88 ASP A C 1
ATOM 651 O O . ASP A 1 88 ? 16.369 2.206 -55.402 1.00 96.06 88 ASP A O 1
ATOM 655 N N . GLY A 1 89 ? 18.556 1.724 -55.349 1.00 94.38 89 GLY A N 1
ATOM 656 C CA . GLY A 1 89 ? 18.867 2.489 -54.150 1.00 94.38 89 GLY A CA 1
ATOM 657 C C . GLY A 1 89 ? 18.579 1.765 -52.835 1.00 94.38 89 GLY A C 1
ATOM 658 O O . GLY A 1 89 ? 18.694 2.420 -51.796 1.00 94.38 89 GLY A O 1
ATOM 659 N N . SER A 1 90 ? 18.219 0.475 -52.867 1.00 97.94 90 SER A N 1
ATOM 660 C CA . SER A 1 90 ? 18.283 -0.403 -51.693 1.00 97.94 90 SER A CA 1
ATOM 661 C C . SER A 1 90 ? 19.738 -0.737 -51.350 1.00 97.94 90 SER A C 1
ATOM 663 O O . SER A 1 90 ? 20.616 -0.734 -52.224 1.00 97.94 90 SER A O 1
ATOM 665 N N . SER A 1 91 ? 20.021 -0.998 -50.077 1.00 98.38 91 SER A N 1
ATOM 666 C CA . SER A 1 91 ? 21.377 -1.299 -49.622 1.00 98.38 91 SER A CA 1
ATOM 667 C C . SER A 1 91 ? 21.414 -2.241 -48.432 1.00 98.38 91 SER A C 1
ATOM 669 O O . SER A 1 91 ? 20.485 -2.260 -47.636 1.00 98.38 91 SER A O 1
ATOM 671 N N . ASP A 1 92 ? 22.531 -2.937 -48.284 1.00 98.56 92 ASP A N 1
ATOM 672 C CA . ASP A 1 92 ? 22.871 -3.761 -47.130 1.00 98.56 92 ASP A CA 1
ATOM 673 C C . ASP A 1 92 ? 24.247 -3.322 -46.608 1.00 98.56 92 ASP A C 1
ATOM 675 O O . ASP A 1 92 ? 25.210 -3.204 -47.373 1.00 98.56 92 ASP A O 1
ATOM 679 N N . THR A 1 93 ? 24.313 -2.971 -45.327 1.00 98.56 93 THR A N 1
ATOM 680 C CA . THR A 1 93 ? 25.522 -2.496 -44.650 1.00 98.56 93 THR A CA 1
ATOM 681 C C . THR A 1 93 ? 25.807 -3.348 -43.426 1.00 98.56 93 THR A C 1
ATOM 683 O O . THR A 1 93 ? 25.099 -3.264 -42.429 1.00 98.56 93 THR A O 1
ATOM 686 N N . LEU A 1 94 ? 26.905 -4.092 -43.470 1.00 98.44 94 LEU A N 1
ATOM 687 C CA . LEU A 1 94 ? 27.411 -4.922 -42.384 1.00 98.44 94 LEU A CA 1
ATOM 688 C C . LEU A 1 94 ? 28.581 -4.206 -41.707 1.00 98.44 94 LEU A C 1
ATOM 690 O O . LEU A 1 94 ? 29.493 -3.722 -42.383 1.00 98.44 94 LEU A O 1
ATOM 694 N N . ALA A 1 95 ? 28.591 -4.163 -40.378 1.00 97.69 95 ALA A N 1
ATOM 695 C CA . ALA A 1 95 ? 29.685 -3.619 -39.577 1.00 97.69 95 ALA A CA 1
ATOM 696 C C . ALA A 1 95 ? 30.209 -4.663 -38.592 1.00 97.69 95 ALA A C 1
ATOM 698 O O . ALA A 1 95 ? 29.451 -5.418 -37.979 1.00 97.69 95 ALA A O 1
ATOM 699 N N . TYR A 1 96 ? 31.528 -4.675 -38.430 1.00 96.38 96 TYR A N 1
ATOM 700 C CA . TYR A 1 96 ? 32.244 -5.697 -37.688 1.00 96.38 96 TYR A CA 1
ATOM 701 C C . TYR A 1 96 ? 33.171 -5.067 -36.657 1.00 96.38 96 TYR A C 1
ATOM 703 O O . TYR A 1 96 ? 33.869 -4.090 -36.932 1.00 96.38 96 TYR A O 1
ATOM 711 N N . THR A 1 97 ? 33.262 -5.698 -35.490 1.00 93.50 97 THR A N 1
ATOM 712 C CA . THR A 1 97 ? 34.280 -5.396 -34.481 1.00 93.50 97 THR A CA 1
ATOM 713 C C . THR A 1 97 ? 35.144 -6.629 -34.287 1.00 93.50 97 THR A C 1
ATOM 715 O O . THR A 1 97 ? 34.643 -7.702 -33.965 1.00 93.50 97 THR A O 1
ATOM 718 N N . ASN A 1 98 ? 36.454 -6.495 -34.512 1.00 89.56 98 ASN A N 1
ATOM 719 C CA . ASN A 1 98 ? 37.408 -7.610 -34.443 1.00 89.56 98 ASN A CA 1
ATOM 720 C C . ASN A 1 98 ? 36.985 -8.835 -35.284 1.00 89.56 98 ASN A C 1
ATOM 722 O O . ASN A 1 98 ? 37.211 -9.975 -34.890 1.00 89.56 98 ASN A O 1
ATOM 726 N N . GLY A 1 99 ? 36.359 -8.595 -36.443 1.00 88.12 99 GLY A N 1
ATOM 727 C CA . GLY A 1 99 ? 35.889 -9.641 -37.357 1.00 88.12 99 GLY A CA 1
ATOM 728 C C . GLY A 1 99 ? 34.564 -10.306 -36.971 1.00 88.12 99 GLY A C 1
ATOM 729 O O . GLY A 1 99 ? 34.099 -11.172 -37.704 1.00 88.12 99 GLY A O 1
ATOM 730 N N . VAL A 1 100 ? 33.936 -9.901 -35.864 1.00 94.00 100 VAL A N 1
ATOM 731 C CA . VAL A 1 100 ? 32.603 -10.364 -35.448 1.00 94.00 100 VAL A CA 1
ATOM 732 C C . VAL A 1 100 ? 31.557 -9.347 -35.898 1.00 94.00 100 VAL A C 1
ATOM 734 O O . VAL A 1 100 ? 31.756 -8.149 -35.703 1.00 94.00 100 VAL A O 1
ATOM 737 N N . LEU A 1 101 ? 30.457 -9.806 -36.505 1.00 95.62 101 LEU A N 1
ATOM 738 C CA . LEU A 1 101 ? 29.358 -8.937 -36.936 1.00 95.62 101 LEU A CA 1
ATOM 739 C C . LEU A 1 101 ? 28.698 -8.288 -35.712 1.00 95.62 101 LEU A C 1
ATOM 741 O O . LEU A 1 101 ? 28.241 -8.989 -34.811 1.00 95.62 101 LEU A O 1
ATOM 745 N N . THR A 1 102 ? 28.650 -6.960 -35.678 1.00 97.12 102 THR A N 1
ATOM 746 C CA . THR A 1 102 ? 28.009 -6.205 -34.589 1.00 97.12 102 THR A CA 1
ATOM 747 C C . THR A 1 102 ? 26.726 -5.520 -35.032 1.00 97.12 102 THR A C 1
ATOM 749 O O . THR A 1 102 ? 25.833 -5.342 -34.206 1.00 97.12 102 THR A O 1
ATOM 752 N N . SER A 1 103 ? 26.604 -5.166 -36.317 1.00 98.06 103 SER A N 1
ATOM 753 C CA . SER A 1 103 ? 25.338 -4.680 -36.867 1.00 98.06 103 SER A CA 1
ATOM 754 C C . SER A 1 103 ? 25.169 -4.943 -38.362 1.00 98.06 103 SER A C 1
ATOM 756 O O . SER A 1 103 ? 26.145 -4.900 -39.111 1.00 98.06 103 SER A O 1
ATOM 758 N N . GLU A 1 104 ? 23.922 -5.085 -38.794 1.00 98.44 104 GLU A N 1
ATOM 759 C CA . GLU A 1 104 ? 23.477 -5.082 -40.189 1.00 98.44 104 GLU A CA 1
ATOM 760 C C . GLU A 1 104 ? 22.420 -3.986 -40.371 1.00 98.44 104 GLU A C 1
ATOM 762 O O . GLU A 1 104 ? 21.575 -3.772 -39.505 1.00 98.44 104 GLU A O 1
ATOM 767 N N . THR A 1 105 ? 22.471 -3.240 -41.469 1.00 98.62 105 THR A N 1
ATOM 768 C CA . THR A 1 105 ? 21.456 -2.241 -41.822 1.00 98.62 105 THR A CA 1
ATOM 769 C C . THR A 1 105 ? 20.996 -2.468 -43.247 1.00 98.62 105 THR A C 1
ATOM 771 O O . THR A 1 105 ? 21.752 -2.231 -44.194 1.00 98.62 105 THR A O 1
ATOM 774 N N . VAL A 1 106 ? 19.734 -2.860 -43.388 1.00 98.62 106 VAL A N 1
ATOM 775 C CA . VAL A 1 106 ? 19.078 -3.096 -44.671 1.00 98.62 106 VAL A CA 1
ATOM 776 C C . VAL A 1 106 ? 18.170 -1.912 -44.966 1.00 98.62 106 VAL A C 1
ATOM 778 O O . VAL A 1 106 ? 17.216 -1.659 -44.243 1.00 98.62 106 VAL A O 1
ATOM 781 N N . VAL A 1 107 ? 18.465 -1.162 -46.025 1.00 98.50 107 VAL A N 1
ATOM 782 C CA . VAL A 1 107 ? 17.613 -0.072 -46.517 1.00 98.50 107 VAL A CA 1
ATOM 783 C C . VAL A 1 107 ? 16.869 -0.566 -47.745 1.00 98.50 107 VAL A C 1
ATOM 785 O O . VAL A 1 107 ? 17.487 -0.975 -48.730 1.00 98.50 107 VAL A O 1
ATOM 788 N N . HIS A 1 108 ? 15.547 -0.487 -47.713 1.00 97.75 108 HIS A N 1
ATOM 789 C CA . HIS A 1 108 ? 14.683 -0.892 -48.816 1.00 97.75 108 HIS A CA 1
ATOM 790 C C . HIS A 1 108 ? 14.580 0.209 -49.878 1.00 97.75 108 HIS A C 1
ATOM 792 O O . HIS A 1 108 ? 14.937 1.371 -49.660 1.00 97.75 108 HIS A O 1
ATOM 798 N N . ALA A 1 109 ? 14.081 -0.143 -51.064 1.00 96.75 109 ALA A N 1
ATOM 799 C CA . ALA A 1 109 ? 13.947 0.805 -52.174 1.00 96.75 109 ALA A CA 1
ATOM 800 C C . ALA A 1 109 ? 13.030 2.000 -51.829 1.00 96.75 109 ALA A C 1
ATOM 802 O O . ALA A 1 109 ? 13.274 3.121 -52.280 1.00 96.75 109 ALA A O 1
ATOM 803 N N . ASP A 1 110 ? 12.021 1.780 -50.981 1.00 96.94 110 ASP A N 1
ATOM 804 C CA . ASP A 1 110 ? 11.080 2.796 -50.492 1.00 96.94 110 ASP A CA 1
ATOM 805 C C . ASP A 1 110 ? 11.628 3.660 -49.339 1.00 96.94 110 ASP A C 1
ATOM 807 O O . ASP A 1 110 ? 10.931 4.555 -48.864 1.00 96.94 110 ASP A O 1
ATOM 811 N N . LYS A 1 111 ? 12.884 3.431 -48.929 1.00 96.12 111 LYS A N 1
ATOM 812 C CA . LYS A 1 111 ? 13.593 4.092 -47.819 1.00 96.12 111 LYS A CA 1
ATOM 813 C C . LYS A 1 111 ? 13.163 3.683 -46.411 1.00 96.12 111 LYS A C 1
ATOM 815 O O . LYS A 1 111 ? 13.720 4.230 -45.458 1.00 96.12 111 LYS A O 1
ATOM 820 N N . SER A 1 112 ? 12.261 2.714 -46.254 1.00 98.25 112 SER A N 1
ATOM 821 C CA . SER A 1 112 ? 12.159 1.985 -44.985 1.00 98.25 112 SER A CA 1
ATOM 822 C C . SER A 1 112 ? 13.458 1.214 -44.721 1.00 98.25 112 SER A C 1
ATOM 824 O O . SER A 1 112 ? 14.257 0.990 -45.641 1.00 98.25 112 SER A O 1
ATOM 826 N N . LYS A 1 113 ? 13.725 0.861 -43.463 1.00 98.31 113 LYS A N 1
ATOM 827 C CA . LYS A 1 113 ? 14.951 0.135 -43.116 1.00 98.31 113 LYS A CA 1
ATOM 828 C C . LYS A 1 113 ? 14.792 -0.764 -41.899 1.00 98.31 113 LYS A C 1
ATOM 830 O O . LYS A 1 113 ? 14.065 -0.423 -40.969 1.00 98.31 113 LYS A O 1
ATOM 835 N N . ASP A 1 114 ? 15.576 -1.830 -41.896 1.00 98.69 114 ASP A N 1
ATOM 836 C CA . ASP A 1 114 ? 15.792 -2.729 -40.772 1.00 98.69 114 ASP A CA 1
ATOM 837 C C . ASP A 1 114 ? 17.219 -2.546 -40.251 1.00 98.69 114 ASP A C 1
ATOM 839 O O . ASP A 1 114 ? 18.168 -2.413 -41.033 1.00 98.69 114 ASP A O 1
ATOM 843 N N . VAL A 1 115 ? 17.382 -2.525 -38.933 1.00 98.69 115 VAL A N 1
ATOM 844 C CA . VAL A 1 115 ? 18.686 -2.503 -38.267 1.00 98.69 115 VAL A CA 1
ATOM 845 C C . VAL A 1 115 ? 18.756 -3.690 -37.322 1.00 98.69 115 VAL A C 1
ATOM 847 O O . VAL A 1 115 ? 17.967 -3.788 -36.389 1.00 98.69 115 VAL A O 1
ATOM 850 N N . TYR A 1 116 ? 19.716 -4.578 -37.549 1.00 98.56 116 TYR A N 1
ATOM 851 C CA . TYR A 1 116 ? 20.009 -5.702 -36.671 1.00 98.56 116 TYR A CA 1
ATOM 852 C C . TYR A 1 116 ? 21.271 -5.389 -35.881 1.00 98.56 116 TYR A C 1
ATOM 854 O O . TYR A 1 116 ? 22.303 -5.052 -36.459 1.00 98.56 116 TYR A O 1
ATOM 862 N N . LEU A 1 117 ? 21.207 -5.517 -34.565 1.00 98.25 117 LEU A N 1
ATOM 863 C CA . LEU A 1 117 ? 22.334 -5.413 -33.648 1.00 98.25 117 LEU A CA 1
ATOM 864 C C . LEU A 1 117 ? 22.577 -6.793 -33.039 1.00 98.25 117 LEU A C 1
ATOM 866 O O . LEU A 1 117 ? 21.641 -7.518 -32.705 1.00 98.25 117 LEU A O 1
ATOM 870 N N . SER A 1 118 ? 23.837 -7.190 -32.912 1.00 96.81 118 SER A N 1
ATOM 871 C CA . SER A 1 118 ? 24.216 -8.527 -32.446 1.00 96.81 118 SER A CA 1
ATOM 872 C C . SER A 1 118 ? 25.426 -8.471 -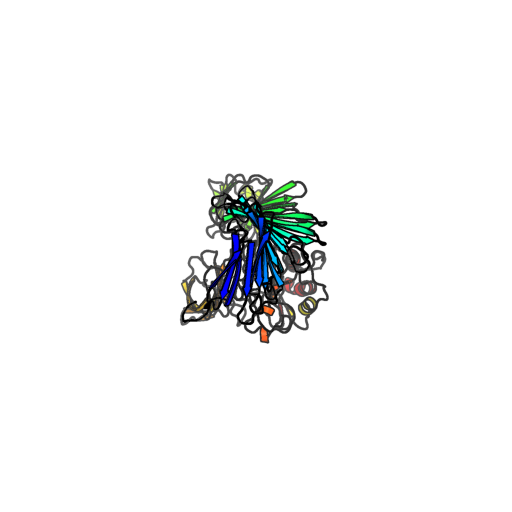31.527 1.00 96.81 118 SER A C 1
ATOM 874 O O . SER A 1 118 ? 26.207 -7.520 -31.566 1.00 96.81 118 SER A O 1
ATOM 876 N N . ASN A 1 119 ? 25.614 -9.531 -30.736 1.00 93.94 119 ASN A N 1
ATOM 877 C CA . ASN A 1 119 ? 26.730 -9.663 -29.795 1.00 93.94 119 ASN A CA 1
ATOM 878 C C . ASN A 1 119 ? 26.754 -8.540 -28.743 1.00 93.94 119 ASN A C 1
ATOM 880 O O . ASN A 1 119 ? 27.819 -8.074 -28.328 1.00 93.94 119 ASN A O 1
ATOM 884 N N . ILE A 1 120 ? 25.569 -8.102 -28.313 1.00 95.50 120 ILE A N 1
ATOM 885 C CA . ILE A 1 120 ? 25.406 -7.091 -27.268 1.00 95.50 120 ILE A CA 1
ATOM 886 C C . ILE A 1 120 ? 25.805 -7.713 -25.924 1.00 95.50 120 ILE A C 1
ATOM 888 O O . ILE A 1 120 ? 25.339 -8.790 -25.560 1.00 95.50 120 ILE A O 1
ATOM 892 N N . ALA A 1 121 ? 26.690 -7.041 -25.184 1.00 93.31 121 ALA A N 1
ATOM 893 C CA . ALA A 1 121 ? 27.217 -7.514 -23.905 1.00 93.31 121 ALA A CA 1
ATOM 894 C C . ALA A 1 121 ? 26.737 -6.644 -22.732 1.00 93.31 121 ALA A C 1
ATOM 896 O O . ALA A 1 121 ? 26.527 -5.440 -22.879 1.00 93.31 121 ALA A O 1
ATOM 897 N N . GLY A 1 122 ? 26.605 -7.244 -21.543 1.00 93.12 122 GLY A N 1
ATOM 898 C CA . GLY A 1 122 ? 26.232 -6.531 -20.311 1.00 93.12 122 GLY A CA 1
ATOM 899 C C . GLY A 1 122 ? 24.761 -6.101 -20.236 1.00 93.12 122 GLY A C 1
ATOM 900 O O . GLY A 1 122 ? 24.421 -5.229 -19.436 1.00 93.12 122 GLY A O 1
ATOM 901 N N . LYS A 1 123 ? 23.900 -6.687 -21.074 1.00 95.62 123 LYS A N 1
ATOM 902 C CA . LYS A 1 123 ? 22.443 -6.495 -21.104 1.00 95.62 123 LYS A CA 1
ATOM 903 C C . LYS A 1 123 ? 21.734 -7.838 -20.897 1.00 95.62 123 LYS A C 1
ATOM 905 O O . LYS A 1 123 ? 22.375 -8.885 -20.948 1.00 95.62 123 LYS A O 1
ATOM 910 N N . THR A 1 124 ? 20.427 -7.797 -20.648 1.00 94.19 124 THR A N 1
ATOM 911 C CA . THR A 1 124 ? 19.569 -8.993 -20.548 1.00 94.19 124 THR A CA 1
ATOM 912 C C . THR A 1 124 ? 19.299 -9.634 -21.915 1.00 94.19 124 THR A C 1
ATOM 914 O O . THR A 1 124 ? 19.086 -10.841 -21.996 1.00 94.19 124 THR A O 1
ATOM 917 N N . TYR A 1 125 ? 19.407 -8.855 -22.994 1.00 96.62 125 TYR A N 1
ATOM 918 C CA . TYR A 1 125 ? 19.325 -9.285 -24.389 1.00 96.62 125 TYR A CA 1
ATOM 919 C C . TYR A 1 125 ? 20.700 -9.252 -25.075 1.00 96.62 125 TYR A C 1
ATOM 921 O O . TYR A 1 125 ? 21.574 -8.463 -24.709 1.00 96.62 125 TYR A O 1
ATOM 929 N N . VAL A 1 126 ? 20.886 -10.095 -26.094 1.00 97.31 126 VAL A N 1
ATOM 930 C CA . VAL A 1 126 ? 22.136 -10.197 -26.879 1.00 97.31 126 VAL A CA 1
ATOM 931 C C . VAL A 1 126 ? 21.984 -9.748 -28.334 1.00 97.31 126 VAL A C 1
ATOM 933 O O . VAL A 1 126 ? 22.992 -9.567 -29.027 1.00 97.31 126 VAL A O 1
ATOM 936 N N . ALA A 1 127 ? 20.744 -9.572 -28.795 1.00 97.94 127 ALA A N 1
ATOM 937 C CA . ALA A 1 127 ? 20.411 -9.084 -30.125 1.00 97.94 127 ALA A CA 1
ATOM 938 C C . ALA A 1 127 ? 19.179 -8.169 -30.084 1.00 97.94 127 ALA A C 1
ATOM 940 O O . ALA A 1 127 ? 18.333 -8.295 -29.196 1.00 97.94 127 ALA A O 1
ATOM 941 N N . GLU A 1 128 ? 19.111 -7.246 -31.041 1.00 98.56 128 GLU A N 1
ATOM 942 C CA . GLU A 1 128 ? 18.038 -6.259 -31.202 1.00 98.56 128 GLU A CA 1
ATOM 943 C C . GLU A 1 128 ? 17.754 -6.058 -32.694 1.00 98.56 128 GLU A C 1
ATOM 945 O O . GLU A 1 128 ? 18.685 -5.972 -33.495 1.00 98.56 128 GLU A O 1
ATOM 950 N N . HIS A 1 129 ? 16.480 -6.014 -33.073 1.00 98.62 129 HIS A N 1
ATOM 951 C CA . HIS A 1 129 ? 16.020 -5.755 -34.437 1.00 98.62 129 HIS A CA 1
ATOM 952 C C . HIS A 1 129 ? 15.068 -4.565 -34.431 1.00 98.62 129 HIS A C 1
ATOM 954 O O . HIS A 1 129 ? 13.977 -4.661 -33.879 1.00 98.62 129 HIS A O 1
ATOM 960 N N . ASP A 1 130 ? 15.484 -3.472 -35.063 1.00 98.69 130 ASP A N 1
ATOM 961 C CA . ASP A 1 130 ? 14.706 -2.245 -35.209 1.00 98.69 130 ASP A CA 1
ATOM 962 C C . ASP A 1 130 ? 14.166 -2.097 -36.631 1.00 98.69 130 ASP A C 1
ATOM 964 O O . ASP A 1 130 ? 14.909 -2.216 -37.608 1.00 98.69 130 ASP A O 1
ATOM 968 N N . VAL A 1 131 ? 12.890 -1.735 -36.749 1.00 98.62 131 VAL A N 1
ATOM 969 C CA . VAL A 1 131 ? 12.215 -1.461 -38.022 1.00 98.62 131 VAL A CA 1
ATOM 970 C C . VAL A 1 131 ? 11.817 0.008 -38.081 1.00 98.62 131 VAL A C 1
ATOM 972 O O . VAL A 1 131 ? 11.097 0.511 -37.215 1.00 98.62 131 VAL A O 1
ATOM 975 N N . TYR A 1 132 ? 12.233 0.699 -39.139 1.00 98.56 132 TYR A N 1
ATOM 976 C CA . TYR A 1 132 ? 11.890 2.094 -39.398 1.00 98.56 132 TYR A CA 1
ATOM 977 C C . TYR A 1 132 ? 11.075 2.228 -40.680 1.00 98.56 132 TYR A C 1
ATOM 979 O O . TYR A 1 132 ? 11.408 1.648 -41.716 1.00 98.56 132 TYR A O 1
ATOM 987 N N . ASN A 1 133 ? 10.049 3.076 -40.647 1.00 97.31 133 ASN A N 1
ATOM 988 C CA . ASN A 1 133 ? 9.299 3.425 -41.850 1.00 97.31 133 ASN A CA 1
ATOM 989 C C . ASN A 1 133 ? 10.102 4.360 -42.783 1.00 97.31 133 ASN A C 1
ATOM 991 O O . ASN A 1 133 ? 11.173 4.859 -42.435 1.00 97.31 133 ASN A O 1
ATOM 995 N N . ALA A 1 134 ? 9.558 4.651 -43.969 1.00 96.75 134 ALA A N 1
ATOM 996 C CA . ALA A 1 134 ? 10.194 5.525 -44.963 1.00 96.75 134 ALA A CA 1
ATOM 997 C C . ALA A 1 134 ? 10.449 6.972 -44.480 1.00 96.75 134 ALA A C 1
ATOM 999 O O . ALA A 1 134 ? 11.300 7.670 -45.030 1.00 96.75 134 ALA A O 1
ATOM 1000 N N . ALA A 1 135 ? 9.750 7.426 -43.432 1.00 95.94 135 ALA A N 1
ATOM 1001 C CA . ALA A 1 135 ? 9.983 8.714 -42.777 1.00 95.94 135 ALA A CA 1
ATOM 1002 C C . ALA A 1 135 ? 11.069 8.644 -41.682 1.00 95.94 135 ALA A C 1
ATOM 1004 O O . ALA A 1 135 ? 11.278 9.618 -40.962 1.00 95.94 135 ALA A O 1
ATOM 1005 N N . SER A 1 136 ? 11.775 7.510 -41.561 1.00 95.88 136 SER A N 1
ATOM 1006 C CA . SER A 1 136 ? 12.771 7.225 -40.518 1.00 95.88 136 SER A CA 1
ATOM 1007 C C . SER A 1 136 ? 12.216 7.233 -39.087 1.00 95.88 136 SER A C 1
ATOM 1009 O O . SER A 1 136 ? 12.965 7.459 -38.138 1.00 95.88 136 SER A O 1
ATOM 1011 N N . VAL A 1 137 ? 10.921 6.958 -38.917 1.00 97.25 137 VAL A N 1
ATOM 1012 C CA . VAL A 1 137 ? 10.298 6.755 -37.599 1.00 97.25 137 VAL A CA 1
ATOM 1013 C C . VAL A 1 137 ? 10.405 5.279 -37.222 1.00 97.25 137 VAL A C 1
ATOM 1015 O O . VAL A 1 137 ? 10.065 4.422 -38.036 1.00 97.25 137 VAL A O 1
ATOM 1018 N N . LEU A 1 138 ? 10.867 4.993 -36.001 1.00 98.12 138 LEU A N 1
ATOM 1019 C CA . LEU A 1 138 ? 10.914 3.642 -35.434 1.00 98.12 138 LEU A CA 1
ATOM 1020 C C . LEU A 1 138 ? 9.487 3.137 -35.195 1.00 98.12 138 LEU A C 1
ATOM 1022 O O . LEU A 1 138 ? 8.733 3.764 -34.446 1.00 98.12 138 LEU A O 1
ATOM 1026 N N . ILE A 1 139 ? 9.131 2.021 -35.825 1.00 98.12 139 ILE A N 1
ATOM 1027 C CA . ILE A 1 139 ? 7.798 1.416 -35.723 1.00 98.12 139 ILE A CA 1
ATOM 1028 C C . ILE A 1 139 ? 7.792 0.097 -34.960 1.00 98.12 139 ILE A C 1
ATOM 1030 O O . ILE A 1 139 ? 6.747 -0.276 -34.437 1.00 98.12 139 ILE A O 1
ATOM 1034 N N . SER A 1 140 ? 8.929 -0.595 -34.872 1.00 98.50 140 SER A N 1
ATOM 1035 C CA . SER A 1 140 ? 9.049 -1.803 -34.065 1.00 98.50 140 SER A CA 1
ATOM 1036 C C . SER A 1 140 ? 10.482 -2.033 -33.602 1.00 98.50 140 SER A C 1
ATOM 1038 O O . SER A 1 140 ? 11.413 -1.704 -34.335 1.00 98.50 140 SER A O 1
ATOM 1040 N N . THR A 1 141 ? 10.630 -2.612 -32.415 1.00 98.75 141 THR A N 1
ATOM 1041 C CA . THR A 1 141 ? 11.880 -3.190 -31.912 1.00 98.75 141 THR A CA 1
ATOM 1042 C C . THR A 1 141 ? 11.581 -4.581 -31.361 1.00 98.75 141 THR A C 1
ATOM 1044 O O . THR A 1 141 ? 10.584 -4.753 -30.660 1.00 98.75 141 THR A O 1
ATOM 1047 N N . ALA A 1 142 ? 12.451 -5.556 -31.611 1.00 98.62 142 ALA A N 1
ATOM 1048 C CA . ALA A 1 142 ? 12.440 -6.855 -30.940 1.00 98.62 142 ALA A CA 1
ATOM 1049 C C . ALA A 1 142 ? 13.825 -7.157 -30.358 1.00 98.62 142 ALA A C 1
ATOM 1051 O O . ALA A 1 142 ? 14.821 -7.160 -31.081 1.00 98.62 142 ALA A O 1
ATOM 1052 N N . ARG A 1 143 ? 13.896 -7.419 -29.051 1.00 98.69 143 ARG A N 1
ATOM 1053 C CA . ARG A 1 143 ? 15.120 -7.803 -28.336 1.00 98.69 143 ARG A CA 1
ATOM 1054 C C . ARG A 1 143 ? 15.029 -9.249 -27.885 1.00 98.69 143 ARG A C 1
ATOM 1056 O O . ARG A 1 143 ? 13.984 -9.670 -27.394 1.00 98.69 143 ARG A O 1
ATOM 1063 N N . THR A 1 144 ? 16.122 -9.998 -28.014 1.00 98.38 144 THR A N 1
ATOM 1064 C CA . THR A 1 144 ? 16.150 -11.429 -27.671 1.00 98.38 144 THR A CA 1
ATOM 1065 C C . THR A 1 144 ? 17.261 -11.787 -26.695 1.00 98.38 144 THR A C 1
ATOM 1067 O O . THR A 1 144 ? 18.392 -11.294 -26.789 1.00 98.38 144 THR A O 1
ATOM 1070 N N . HIS A 1 145 ? 16.954 -12.719 -25.801 1.00 96.31 145 HIS A N 1
ATOM 1071 C CA . HIS A 1 145 ? 17.901 -13.411 -24.939 1.00 96.31 145 HIS A CA 1
ATOM 1072 C C . HIS A 1 145 ? 18.878 -14.287 -25.742 1.00 96.31 145 HIS A C 1
ATOM 1074 O O . HIS A 1 145 ? 18.741 -14.491 -26.950 1.00 96.31 145 HIS A O 1
ATOM 1080 N N . ALA A 1 146 ? 19.897 -14.814 -25.058 1.00 94.25 146 ALA A N 1
ATOM 1081 C CA . ALA A 1 146 ? 20.936 -15.645 -25.671 1.00 94.25 146 ALA A CA 1
ATOM 1082 C C . ALA A 1 146 ? 20.418 -16.979 -26.236 1.00 94.25 146 ALA A C 1
ATOM 1084 O O . ALA A 1 146 ? 21.035 -17.539 -27.140 1.00 94.25 146 ALA A O 1
ATOM 1085 N N . ASP A 1 147 ? 19.298 -17.479 -25.716 1.00 94.75 147 ASP A N 1
ATOM 1086 C CA . ASP A 1 147 ? 18.612 -18.678 -26.206 1.00 94.75 147 ASP A CA 1
ATOM 1087 C C . ASP A 1 147 ? 17.622 -18.388 -27.352 1.00 94.75 147 ASP A C 1
ATOM 1089 O O . ASP A 1 147 ? 17.010 -19.313 -27.885 1.00 94.75 147 ASP A O 1
ATOM 1093 N N . GLY A 1 148 ? 17.493 -17.119 -27.758 1.00 94.88 148 GLY A N 1
ATOM 1094 C CA . GLY A 1 148 ? 16.600 -16.664 -28.822 1.00 94.88 148 GLY A CA 1
ATOM 1095 C C . GLY A 1 148 ? 15.171 -16.358 -28.372 1.00 94.88 148 GLY A C 1
ATOM 1096 O O . GLY A 1 148 ? 14.365 -15.944 -29.205 1.00 94.88 148 GLY A O 1
ATOM 1097 N N . THR A 1 149 ? 14.841 -16.529 -27.090 1.00 97.31 149 THR A N 1
ATOM 1098 C CA . THR A 1 149 ? 13.548 -16.081 -26.553 1.00 97.31 149 THR A CA 1
ATOM 1099 C C . THR A 1 149 ? 13.479 -14.551 -26.507 1.00 97.31 149 THR A C 1
ATOM 1101 O O . THR A 1 149 ? 14.509 -13.873 -26.505 1.00 97.31 149 THR A O 1
ATOM 1104 N N . LEU A 1 150 ? 12.270 -13.984 -26.539 1.00 98.00 150 LEU A N 1
ATOM 1105 C CA . LEU A 1 150 ? 12.088 -12.533 -26.458 1.00 98.00 150 LEU A CA 1
ATOM 1106 C C . LEU A 1 150 ? 12.444 -12.037 -25.055 1.00 98.00 150 LEU A C 1
ATOM 1108 O O . LEU A 1 150 ? 12.108 -12.689 -24.077 1.00 98.00 150 LEU A O 1
ATOM 1112 N N . ASP A 1 151 ? 13.100 -10.883 -24.994 1.00 98.25 151 ASP A N 1
ATOM 1113 C CA . ASP A 1 151 ? 13.354 -10.097 -23.779 1.00 98.25 151 ASP A CA 1
ATOM 1114 C C . ASP A 1 151 ? 12.348 -8.945 -23.693 1.00 98.25 151 ASP A C 1
ATOM 1116 O O . ASP A 1 151 ? 11.687 -8.734 -22.676 1.00 98.25 151 ASP A O 1
ATOM 1120 N N . SER A 1 152 ? 12.201 -8.212 -24.800 1.00 98.62 152 SER A N 1
ATOM 1121 C CA . SER A 1 152 ? 11.243 -7.120 -24.921 1.00 98.62 152 SER A CA 1
ATOM 1122 C C . SER A 1 152 ? 10.897 -6.804 -26.373 1.00 98.62 152 SER A C 1
ATOM 1124 O O . SER A 1 152 ? 11.685 -7.056 -27.291 1.00 98.62 152 SER A O 1
ATOM 1126 N N . THR A 1 153 ? 9.720 -6.221 -26.582 1.00 98.69 153 THR A N 1
ATOM 1127 C CA . THR A 1 153 ? 9.286 -5.666 -27.867 1.00 98.69 153 THR A CA 1
ATOM 1128 C C . THR A 1 153 ? 8.799 -4.231 -27.688 1.00 98.69 153 THR A C 1
ATOM 1130 O O . THR A 1 153 ? 8.385 -3.816 -26.607 1.00 98.69 153 THR A O 1
ATOM 1133 N N . TYR A 1 154 ? 8.846 -3.464 -28.770 1.00 98.69 154 TYR A N 1
ATOM 1134 C CA . TYR A 1 154 ? 8.174 -2.176 -28.907 1.00 98.69 154 TYR A CA 1
ATOM 1135 C C . TYR A 1 154 ? 7.421 -2.169 -30.235 1.00 98.69 154 TYR A C 1
ATOM 1137 O O . TYR A 1 154 ? 7.948 -2.658 -31.236 1.00 98.69 154 TYR A O 1
ATOM 1145 N N . THR A 1 155 ? 6.222 -1.590 -30.259 1.00 98.50 155 THR A N 1
ATOM 1146 C CA . THR A 1 155 ? 5.437 -1.369 -31.481 1.00 98.50 155 THR A CA 1
ATOM 1147 C C . THR A 1 155 ? 4.775 0.009 -31.454 1.00 98.50 155 THR A C 1
ATOM 1149 O O . THR A 1 155 ? 4.208 0.409 -30.439 1.00 98.50 155 THR A O 1
ATOM 1152 N N . LEU A 1 156 ? 4.819 0.726 -32.582 1.00 98.31 156 LEU A N 1
ATOM 1153 C CA . LEU A 1 156 ? 4.045 1.945 -32.833 1.00 98.31 156 LEU A CA 1
ATOM 1154 C C . LEU A 1 156 ? 2.866 1.621 -33.761 1.00 98.31 156 LEU A C 1
ATOM 1156 O O . LEU A 1 156 ? 3.060 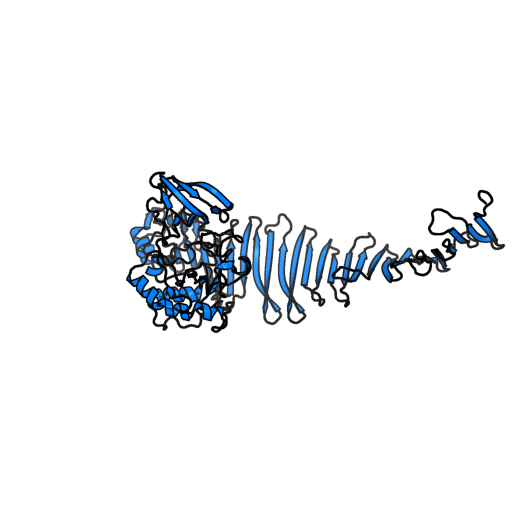1.338 -34.946 1.00 98.31 156 LEU A O 1
ATOM 1160 N N . GLY A 1 157 ? 1.651 1.681 -33.223 1.00 95.38 157 GLY A N 1
ATOM 1161 C CA . GLY A 1 157 ? 0.404 1.521 -33.961 1.00 95.38 157 GLY A CA 1
ATOM 1162 C C . GLY A 1 157 ? 0.173 2.639 -34.981 1.00 95.38 157 GLY A C 1
ATOM 1163 O O . GLY A 1 157 ? 0.698 3.749 -34.866 1.00 95.38 157 GLY A O 1
ATOM 1164 N N . GLY A 1 158 ? -0.639 2.357 -36.003 1.00 94.38 158 GLY A N 1
ATOM 1165 C CA . GLY A 1 158 ? -0.976 3.338 -37.046 1.00 94.38 158 GLY A CA 1
ATOM 1166 C C . GLY A 1 158 ? -1.819 4.520 -36.548 1.00 94.38 158 GLY A C 1
ATOM 1167 O O . GLY A 1 158 ? -1.863 5.559 -37.201 1.00 94.38 158 GLY A O 1
ATOM 1168 N N . ASP A 1 159 ? -2.461 4.363 -35.393 1.00 95.00 159 ASP A N 1
ATOM 1169 C CA . ASP A 1 159 ? -3.185 5.389 -34.640 1.00 95.00 159 ASP A CA 1
ATOM 1170 C C . ASP A 1 159 ? -2.267 6.243 -33.741 1.00 95.00 159 ASP A C 1
ATOM 1172 O O . ASP A 1 159 ? -2.713 7.251 -33.200 1.00 95.00 159 ASP A O 1
ATOM 1176 N N . GLY A 1 160 ? -0.982 5.887 -33.618 1.00 96.25 160 GLY A N 1
ATOM 1177 C CA . GLY A 1 160 ? -0.001 6.554 -32.759 1.00 96.25 160 GLY A CA 1
ATOM 1178 C C . GLY A 1 160 ? 0.147 5.938 -31.364 1.00 96.25 160 GLY A C 1
ATOM 1179 O O . GLY A 1 160 ? 1.012 6.391 -30.607 1.00 96.25 160 GLY A O 1
ATOM 1180 N N . THR A 1 161 ? -0.640 4.910 -31.040 1.00 97.69 161 THR A N 1
ATOM 1181 C CA . THR A 1 161 ? -0.541 4.149 -29.789 1.00 97.69 161 THR A CA 1
ATOM 1182 C C . THR A 1 161 ? 0.782 3.389 -29.735 1.00 97.69 161 THR A C 1
ATOM 1184 O O . THR A 1 161 ? 1.254 2.874 -30.750 1.00 97.69 161 THR A O 1
ATOM 1187 N N . LYS A 1 162 ? 1.418 3.324 -28.564 1.00 98.44 162 LYS A N 1
ATOM 1188 C CA . LYS A 1 162 ? 2.681 2.591 -28.373 1.00 98.44 162 LYS A CA 1
ATOM 1189 C C . LYS A 1 162 ? 2.461 1.411 -27.444 1.00 98.44 162 LYS A C 1
ATOM 1191 O O . LYS A 1 162 ? 1.896 1.612 -26.377 1.00 98.44 162 LYS A O 1
ATOM 1196 N N . THR A 1 163 ? 2.988 0.245 -27.792 1.00 98.56 163 THR A N 1
ATOM 1197 C CA . THR A 1 163 ? 2.944 -0.955 -26.943 1.00 98.56 163 THR A CA 1
ATOM 1198 C C . THR A 1 163 ? 4.362 -1.434 -26.673 1.00 98.56 163 THR A C 1
ATOM 1200 O O . THR A 1 163 ? 5.171 -1.506 -27.600 1.00 98.56 163 THR A O 1
ATOM 1203 N N . ASN A 1 164 ? 4.677 -1.719 -25.410 1.00 98.56 164 ASN A N 1
ATOM 1204 C CA . ASN A 1 164 ? 5.932 -2.340 -24.998 1.00 98.56 164 ASN A CA 1
ATOM 1205 C C . ASN A 1 164 ? 5.624 -3.640 -24.262 1.00 98.56 164 ASN A C 1
ATOM 1207 O O . ASN A 1 164 ? 4.972 -3.591 -23.218 1.00 98.56 164 ASN A O 1
ATOM 1211 N N . ASP A 1 165 ? 6.154 -4.756 -24.749 1.00 98.62 165 ASP A N 1
ATOM 1212 C CA . ASP A 1 165 ? 6.053 -6.036 -24.053 1.00 98.62 165 ASP A CA 1
ATOM 1213 C C . ASP A 1 165 ? 7.391 -6.373 -23.413 1.00 98.62 165 ASP A C 1
ATOM 1215 O O . ASP A 1 165 ? 8.456 -6.140 -23.989 1.00 98.62 165 ASP A O 1
ATOM 1219 N N . TYR A 1 166 ? 7.337 -6.965 -22.228 1.00 98.25 166 TYR A N 1
ATOM 1220 C CA . TYR A 1 166 ? 8.498 -7.460 -21.505 1.00 98.25 166 TYR A CA 1
ATOM 1221 C C . TYR A 1 166 ? 8.260 -8.912 -21.132 1.00 98.25 166 TYR A C 1
ATOM 1223 O O . TYR A 1 166 ? 7.191 -9.270 -20.632 1.00 98.25 166 TYR A O 1
ATOM 1231 N N . PHE A 1 167 ? 9.275 -9.735 -21.338 1.00 98.31 167 PHE A N 1
ATOM 1232 C CA . PHE A 1 167 ? 9.212 -11.172 -21.132 1.00 98.31 167 PHE A CA 1
ATOM 1233 C C . PHE A 1 167 ? 10.126 -11.573 -19.970 1.00 98.31 167 PHE A C 1
ATOM 1235 O O . PHE A 1 167 ? 11.084 -10.875 -19.626 1.00 98.31 167 PHE A O 1
ATOM 1242 N N . ASP A 1 168 ? 9.793 -12.671 -19.297 1.00 94.56 168 ASP A N 1
ATOM 1243 C CA . ASP A 1 168 ? 10.675 -13.276 -18.304 1.00 94.56 168 ASP A CA 1
ATOM 1244 C C . ASP A 1 168 ? 11.848 -14.017 -18.973 1.00 94.56 168 ASP A C 1
ATOM 1246 O O . ASP A 1 168 ? 11.902 -14.173 -20.190 1.00 94.56 168 ASP A O 1
ATOM 1250 N N . THR A 1 169 ? 12.789 -14.529 -18.175 1.00 92.75 169 THR A N 1
ATOM 1251 C CA . THR A 1 169 ? 13.980 -15.234 -18.689 1.00 92.75 169 THR A CA 1
ATOM 1252 C C . THR A 1 169 ? 13.668 -16.541 -19.426 1.00 92.75 169 THR A C 1
ATOM 1254 O O . THR A 1 169 ? 14.592 -17.211 -19.876 1.00 92.75 169 THR A O 1
ATOM 1257 N N . THR A 1 170 ? 12.401 -16.958 -19.474 1.00 91.06 170 THR A N 1
ATOM 1258 C CA . THR A 1 170 ? 11.921 -18.131 -20.216 1.00 91.06 170 THR A CA 1
ATOM 1259 C C . THR A 1 170 ? 11.130 -17.748 -21.469 1.00 91.06 170 THR A C 1
ATOM 1261 O O . THR A 1 170 ? 10.641 -18.630 -22.176 1.00 91.06 170 THR A O 1
ATOM 1264 N N . GLY A 1 171 ? 11.014 -16.449 -21.766 1.00 93.81 171 GLY A N 1
ATOM 1265 C CA . GLY A 1 171 ? 10.273 -15.925 -22.908 1.00 93.81 171 GLY A CA 1
ATOM 1266 C C . GLY A 1 171 ? 8.762 -15.844 -22.693 1.00 93.81 171 GLY A C 1
ATOM 1267 O O . GLY A 1 171 ? 8.024 -15.739 -23.673 1.00 93.81 171 GLY A O 1
ATOM 1268 N N . ILE A 1 172 ? 8.275 -15.916 -21.450 1.00 96.12 172 ILE A N 1
ATOM 1269 C CA . ILE A 1 172 ? 6.848 -15.766 -21.135 1.00 96.12 172 ILE A CA 1
ATOM 1270 C C . ILE A 1 172 ? 6.540 -14.295 -20.865 1.00 96.12 172 ILE A C 1
ATOM 1272 O O . ILE A 1 172 ? 7.287 -13.624 -20.155 1.00 96.12 172 ILE A O 1
ATOM 1276 N N . LEU A 1 173 ? 5.445 -13.787 -21.441 1.00 98.06 173 LEU A N 1
ATOM 1277 C CA . LEU A 1 173 ? 5.018 -12.399 -21.262 1.00 98.06 173 LEU A CA 1
ATOM 1278 C C . LEU A 1 173 ? 4.838 -12.105 -19.769 1.00 98.06 173 LEU A C 1
ATOM 1280 O O . LEU A 1 173 ? 4.101 -12.806 -19.079 1.00 98.06 173 LEU A O 1
ATOM 1284 N N . LYS A 1 174 ? 5.528 -11.073 -19.290 1.00 96.94 174 LYS A N 1
ATOM 1285 C CA . LYS A 1 174 ? 5.534 -10.632 -17.894 1.00 96.94 174 LYS A CA 1
ATOM 1286 C C . LYS A 1 174 ? 4.769 -9.327 -17.722 1.00 96.94 174 LYS A C 1
ATOM 1288 O O . LYS A 1 174 ? 4.060 -9.165 -16.734 1.00 96.94 174 LYS A O 1
ATOM 1293 N N . SER A 1 175 ? 4.906 -8.401 -18.664 1.00 98.12 175 SER A N 1
ATOM 1294 C CA . SER A 1 175 ? 4.147 -7.152 -18.648 1.00 98.12 175 SER A CA 1
ATOM 1295 C C . SER A 1 175 ? 3.976 -6.576 -20.045 1.00 98.12 175 SER A C 1
ATOM 1297 O O . SER A 1 175 ? 4.911 -6.630 -20.838 1.00 98.12 175 SER A O 1
ATOM 1299 N N . GLU A 1 176 ? 2.822 -5.975 -20.294 1.00 98.62 176 GLU A N 1
ATOM 1300 C CA . GLU A 1 176 ? 2.477 -5.213 -21.495 1.00 98.62 176 GLU A CA 1
ATOM 1301 C C . GLU A 1 176 ? 2.129 -3.784 -21.061 1.00 98.62 176 GLU A C 1
ATOM 1303 O O . GLU A 1 176 ? 1.340 -3.584 -20.136 1.00 98.62 176 GLU A O 1
ATOM 1308 N N . VAL A 1 177 ? 2.747 -2.786 -21.692 1.00 98.62 177 VAL A N 1
ATOM 1309 C CA . VAL A 1 177 ? 2.507 -1.364 -21.416 1.00 98.62 177 VAL A CA 1
ATOM 1310 C C . VAL A 1 177 ? 2.030 -0.684 -22.688 1.00 98.62 177 VAL A C 1
ATOM 1312 O O . VAL A 1 177 ? 2.813 -0.497 -23.625 1.00 98.62 177 VAL A O 1
ATOM 1315 N N . THR A 1 178 ? 0.771 -0.258 -22.691 1.00 98.56 178 THR A N 1
ATOM 1316 C CA . THR A 1 178 ? 0.152 0.493 -23.783 1.00 98.56 178 THR A CA 1
ATOM 1317 C C . THR A 1 178 ? 0.060 1.972 -23.417 1.00 98.56 178 THR A C 1
ATOM 1319 O O . THR A 1 178 ? -0.392 2.328 -22.334 1.00 98.56 178 THR A O 1
ATOM 1322 N N . ILE A 1 179 ? 0.502 2.851 -24.315 1.00 98.25 179 ILE A N 1
ATOM 1323 C CA . ILE A 1 179 ? 0.521 4.306 -24.130 1.00 98.25 179 ILE A CA 1
ATOM 1324 C C . ILE A 1 179 ? -0.322 4.944 -25.233 1.00 98.25 179 ILE A C 1
ATOM 1326 O O . ILE A 1 179 ? 0.055 4.895 -26.411 1.00 98.25 179 ILE A O 1
ATOM 1330 N N . GLY A 1 180 ? -1.439 5.553 -24.839 1.00 97.12 180 GLY A N 1
ATOM 1331 C CA . GLY A 1 180 ? -2.346 6.273 -25.725 1.00 97.12 180 GLY A CA 1
ATOM 1332 C C . GLY A 1 180 ? -1.773 7.612 -26.191 1.00 97.12 180 GLY A C 1
ATOM 1333 O O . GLY A 1 180 ? -0.899 8.213 -25.560 1.00 97.12 180 GLY A O 1
ATOM 1334 N N . THR A 1 181 ? -2.284 8.126 -27.311 1.00 97.12 181 THR A N 1
ATOM 1335 C CA . THR A 1 181 ? -1.865 9.436 -27.847 1.00 97.12 181 THR A CA 1
ATOM 1336 C C . THR A 1 181 ? -2.301 10.618 -26.980 1.00 97.12 181 THR A C 1
ATOM 1338 O O . THR A 1 181 ? -1.748 11.709 -27.104 1.00 97.12 181 THR A O 1
ATOM 1341 N N . ASP A 1 182 ? -3.296 10.407 -26.121 1.00 95.81 182 ASP A N 1
ATOM 1342 C CA . ASP A 1 182 ? -3.801 11.361 -25.130 1.00 95.81 182 ASP A CA 1
ATOM 1343 C C . ASP A 1 182 ? -2.993 11.360 -23.817 1.00 95.81 182 ASP A C 1
ATOM 1345 O O . ASP A 1 182 ? -3.242 12.183 -22.937 1.00 95.81 182 ASP A O 1
ATOM 1349 N N . GLY A 1 183 ? -1.994 10.478 -23.700 1.00 93.88 183 GLY A N 1
ATOM 1350 C CA . GLY A 1 183 ? -1.156 10.329 -22.511 1.00 93.88 183 GLY A CA 1
ATOM 1351 C C . GLY A 1 183 ? -1.682 9.326 -21.484 1.00 93.88 183 GLY A C 1
ATOM 1352 O O . GLY A 1 183 ? -1.018 9.146 -20.464 1.00 93.88 183 GLY A O 1
ATOM 1353 N N . SER A 1 184 ? -2.816 8.664 -21.743 1.00 97.25 184 SER A N 1
ATOM 1354 C CA . SER A 1 184 ? -3.259 7.517 -20.942 1.00 97.25 184 SER A CA 1
ATOM 1355 C C . SER A 1 184 ? -2.249 6.366 -21.022 1.00 97.25 184 SER A C 1
ATOM 1357 O O . SER A 1 184 ? -1.550 6.194 -22.030 1.00 97.25 184 SER A O 1
ATOM 1359 N N . THR A 1 185 ? -2.146 5.576 -19.954 1.00 98.19 185 THR A N 1
ATOM 1360 C CA . THR A 1 185 ? -1.292 4.381 -19.932 1.00 98.19 185 THR A CA 1
ATOM 1361 C C . THR A 1 185 ? -2.031 3.202 -19.331 1.00 98.19 185 THR A C 1
ATOM 1363 O O . THR A 1 185 ? -2.492 3.306 -18.200 1.00 98.19 185 THR A O 1
ATOM 1366 N N . ASP A 1 186 ? -2.062 2.079 -20.033 1.00 98.44 186 ASP A N 1
ATOM 1367 C CA . ASP A 1 186 ? -2.533 0.793 -19.524 1.00 98.44 186 ASP A CA 1
ATOM 1368 C C . ASP A 1 186 ? -1.321 -0.121 -19.286 1.00 98.44 186 ASP A C 1
ATOM 1370 O O . ASP A 1 186 ? -0.477 -0.292 -20.169 1.00 98.44 186 ASP A O 1
ATOM 1374 N N . THR A 1 187 ? -1.180 -0.640 -18.066 1.00 98.31 187 THR A N 1
ATOM 1375 C CA . THR A 1 187 ? -0.115 -1.570 -17.675 1.00 98.31 187 THR A CA 1
ATOM 1376 C C . THR A 1 187 ? -0.712 -2.883 -17.200 1.00 98.31 187 THR A C 1
ATOM 1378 O O . THR A 1 187 ? -1.244 -2.981 -16.092 1.00 98.31 187 THR A O 1
ATOM 1381 N N . ARG A 1 188 ? -0.522 -3.927 -18.002 1.00 98.38 188 ARG A N 1
ATOM 1382 C CA . ARG A 1 188 ? -0.986 -5.284 -17.717 1.00 98.38 188 ARG A CA 1
ATOM 1383 C C . ARG A 1 188 ? 0.194 -6.125 -17.265 1.00 98.38 188 ARG A C 1
ATOM 1385 O O . ARG A 1 188 ? 1.209 -6.188 -17.956 1.00 98.38 188 ARG A O 1
ATOM 1392 N N . THR A 1 189 ? 0.081 -6.767 -16.108 1.00 96.56 189 THR A N 1
ATOM 1393 C CA . THR A 1 189 ? 1.123 -7.646 -15.556 1.00 96.56 189 THR A CA 1
ATOM 1394 C C . THR A 1 189 ? 0.615 -9.074 -15.518 1.00 96.56 189 THR A C 1
ATOM 1396 O O . THR A 1 189 ? -0.553 -9.327 -15.222 1.00 96.56 189 THR A O 1
ATOM 1399 N N . TYR A 1 190 ? 1.510 -10.011 -15.806 1.00 96.56 190 TYR A N 1
ATOM 1400 C CA . TYR A 1 190 ? 1.209 -11.424 -15.931 1.00 96.56 190 TYR A CA 1
ATOM 1401 C C . TYR A 1 190 ? 2.087 -12.240 -14.982 1.00 96.56 190 TYR A C 1
ATOM 1403 O O . TYR A 1 190 ? 3.277 -11.971 -14.799 1.00 96.56 190 TYR A O 1
ATOM 1411 N N . THR A 1 191 ? 1.498 -13.281 -14.409 1.00 92.06 191 THR A N 1
ATOM 1412 C CA . THR A 1 191 ? 2.207 -14.320 -13.661 1.00 92.06 191 THR A CA 1
ATOM 1413 C C . THR A 1 191 ? 2.395 -15.551 -14.536 1.00 92.06 191 THR A C 1
ATOM 1415 O O . THR A 1 191 ? 1.569 -15.859 -15.395 1.00 92.06 191 THR A O 1
ATOM 1418 N N . ASN A 1 192 ? 3.497 -16.269 -14.324 1.00 90.62 192 ASN A N 1
ATOM 1419 C CA . ASN A 1 192 ? 3.763 -17.522 -15.020 1.00 90.62 192 ASN A CA 1
ATOM 1420 C C . ASN A 1 192 ? 3.044 -18.670 -14.293 1.00 90.62 192 ASN A C 1
ATOM 1422 O O . ASN A 1 192 ? 3.534 -19.187 -13.287 1.00 90.62 192 ASN A O 1
ATOM 1426 N N . ALA A 1 193 ? 1.875 -19.062 -14.798 1.00 88.44 193 ALA A N 1
ATOM 1427 C CA . ALA A 1 193 ? 1.119 -20.203 -14.299 1.00 88.44 193 ALA A CA 1
ATOM 1428 C C . ALA A 1 193 ? 1.317 -21.394 -15.243 1.00 88.44 193 ALA A C 1
ATOM 1430 O O . ALA A 1 193 ? 0.795 -21.430 -16.357 1.00 88.44 193 ALA A O 1
ATOM 1431 N N . SER A 1 194 ? 2.104 -22.377 -14.799 1.00 86.94 194 SER A N 1
ATOM 1432 C CA . SER A 1 194 ? 2.377 -23.610 -15.557 1.00 86.94 194 SER A CA 1
ATOM 1433 C C . SER A 1 194 ? 2.964 -23.384 -16.963 1.00 86.94 194 SER A C 1
ATOM 1435 O O . SER A 1 194 ? 2.687 -24.160 -17.874 1.00 86.94 194 SER A O 1
ATOM 1437 N N . GLY A 1 195 ? 3.798 -22.353 -17.145 1.00 87.69 195 GLY A N 1
ATOM 1438 C CA . GLY A 1 195 ? 4.431 -22.037 -18.431 1.00 87.69 195 GLY A CA 1
ATOM 1439 C C . GLY A 1 195 ? 3.593 -21.135 -19.339 1.00 87.69 195 GLY A C 1
ATOM 1440 O O . GLY A 1 195 ? 3.920 -20.987 -20.515 1.00 87.69 195 GLY A O 1
ATOM 1441 N N . HIS A 1 196 ? 2.520 -20.540 -18.818 1.00 89.56 196 HIS A N 1
ATOM 1442 C CA . HIS A 1 196 ? 1.663 -19.608 -19.540 1.00 89.56 196 HIS A CA 1
ATOM 1443 C C . HIS A 1 196 ? 1.543 -18.286 -18.782 1.00 89.56 196 HIS A C 1
ATOM 1445 O O . HIS A 1 196 ? 1.472 -18.270 -17.553 1.00 89.56 196 HIS A O 1
ATOM 1451 N N . ALA A 1 197 ? 1.500 -17.182 -19.526 1.00 95.38 197 ALA A N 1
ATOM 1452 C CA . ALA A 1 197 ? 1.202 -15.870 -18.972 1.00 95.38 197 ALA A CA 1
ATOM 1453 C C . ALA A 1 197 ? -0.282 -15.808 -18.585 1.00 95.38 197 ALA A C 1
ATOM 1455 O O . ALA A 1 197 ? -1.156 -15.962 -19.440 1.00 95.38 197 ALA A O 1
ATOM 1456 N N . VAL A 1 198 ? -0.564 -15.584 -17.304 1.00 94.94 198 VAL A N 1
ATOM 1457 C CA . VAL A 1 198 ? -1.916 -15.376 -16.774 1.00 94.94 198 VAL A CA 1
ATOM 1458 C C . VAL A 1 198 ? -1.979 -13.991 -16.150 1.00 94.94 198 VAL A C 1
ATOM 1460 O O . VAL A 1 198 ? -1.139 -13.655 -15.315 1.00 94.94 198 VAL A O 1
ATOM 1463 N N . LEU A 1 199 ? -2.950 -13.180 -16.580 1.00 96.06 199 LEU A N 1
ATOM 1464 C CA . LEU A 1 199 ? -3.126 -11.805 -16.110 1.00 96.06 199 LEU A CA 1
ATOM 1465 C C . LEU A 1 199 ? -3.264 -11.792 -14.582 1.00 96.06 199 LEU A C 1
ATOM 1467 O O . LEU A 1 199 ? -4.088 -12.519 -14.032 1.00 96.06 199 LEU A O 1
ATOM 1471 N N . SER A 1 200 ? -2.441 -10.992 -13.913 1.00 93.06 200 SER A N 1
ATOM 1472 C CA . SER A 1 200 ? -2.448 -10.818 -12.457 1.00 93.06 200 SER A CA 1
ATOM 1473 C C . SER A 1 200 ? -2.816 -9.398 -12.046 1.00 93.06 200 SER A C 1
ATOM 1475 O O . SER A 1 200 ? -3.361 -9.199 -10.965 1.00 93.06 200 SER A O 1
ATOM 1477 N N . SER A 1 201 ? -2.538 -8.410 -12.900 1.00 95.56 201 SER A N 1
ATOM 1478 C CA . SER A 1 201 ? -2.996 -7.039 -12.695 1.00 95.56 201 SER A CA 1
ATOM 1479 C C . SER A 1 201 ? -3.208 -6.305 -14.015 1.00 95.56 201 SER A C 1
ATOM 1481 O O . SER A 1 201 ? -2.526 -6.588 -14.999 1.00 95.56 201 SER A O 1
ATOM 1483 N N . ASP A 1 202 ? -4.099 -5.325 -14.007 1.00 97.69 202 ASP A N 1
ATOM 1484 C CA . ASP A 1 202 ? -4.403 -4.432 -15.126 1.00 97.69 202 ASP A CA 1
ATOM 1485 C C . ASP A 1 202 ? -4.596 -3.027 -14.540 1.00 97.69 202 ASP A C 1
ATOM 1487 O O . ASP A 1 202 ? -5.432 -2.847 -13.659 1.00 97.69 202 ASP A O 1
ATOM 1491 N N . VAL A 1 203 ? -3.736 -2.074 -14.900 1.00 97.69 203 VAL A N 1
ATOM 1492 C CA . VAL A 1 203 ? -3.724 -0.730 -14.304 1.00 97.69 203 VAL A CA 1
ATOM 1493 C C . VAL A 1 203 ? -3.809 0.311 -15.405 1.00 97.69 203 VAL A C 1
ATOM 1495 O O . VAL A 1 203 ? -2.804 0.647 -16.040 1.00 97.69 203 VAL A O 1
ATOM 1498 N N . LEU A 1 204 ? -5.000 0.877 -15.560 1.00 98.12 204 LEU A N 1
ATOM 1499 C CA . LEU A 1 204 ? -5.267 2.008 -16.427 1.00 98.12 204 LEU A CA 1
ATOM 1500 C C . LEU A 1 204 ? -5.044 3.310 -15.657 1.00 98.12 204 LEU A C 1
ATOM 1502 O O . LEU A 1 204 ? -5.682 3.572 -14.642 1.00 98.12 204 LEU A O 1
ATOM 1506 N N . LYS A 1 205 ? -4.168 4.169 -16.168 1.00 97.88 205 LYS A N 1
ATOM 1507 C CA . LYS A 1 205 ? -4.078 5.581 -15.783 1.00 97.88 205 LYS A CA 1
ATOM 1508 C C . LYS A 1 205 ? -4.688 6.412 -16.891 1.00 97.88 205 LYS A C 1
ATOM 1510 O O . LYS A 1 205 ? -4.209 6.379 -18.029 1.00 97.88 205 LYS A O 1
ATOM 1515 N N . ASN A 1 206 ? -5.729 7.157 -16.556 1.00 97.19 206 ASN A N 1
ATOM 1516 C CA . ASN A 1 206 ? -6.441 7.963 -17.532 1.00 97.19 206 ASN A CA 1
ATOM 1517 C C . ASN A 1 206 ? -5.629 9.195 -17.938 1.00 97.19 206 ASN A C 1
ATOM 1519 O O . ASN A 1 206 ? -4.710 9.640 -17.244 1.00 97.19 206 ASN A O 1
ATOM 1523 N N . ALA A 1 207 ? -5.988 9.768 -19.084 1.00 96.00 207 ALA A N 1
ATOM 1524 C CA . ALA A 1 207 ? -5.390 11.010 -19.544 1.00 96.00 207 ALA A CA 1
ATOM 1525 C C . ALA A 1 207 ? -5.689 12.168 -18.563 1.00 96.00 207 ALA A C 1
ATOM 1527 O O . ALA A 1 207 ? -6.765 12.195 -17.950 1.00 96.00 207 ALA A O 1
ATOM 1528 N N . PRO A 1 208 ? -4.787 13.161 -18.434 1.00 91.69 208 PRO A N 1
ATOM 1529 C CA . PRO A 1 208 ? -5.013 14.322 -17.577 1.00 91.69 208 PRO A CA 1
ATOM 1530 C C . PRO A 1 208 ? -6.349 15.025 -17.870 1.00 91.69 208 PRO A C 1
ATOM 1532 O O . PRO A 1 208 ? -6.643 15.351 -19.019 1.00 91.69 208 PRO A O 1
ATOM 1535 N N . GLY A 1 209 ? -7.130 15.306 -16.822 1.00 90.94 209 GLY A N 1
ATOM 1536 C CA . GLY A 1 209 ? -8.444 15.960 -16.927 1.00 90.94 209 GLY A CA 1
ATOM 1537 C C . GLY A 1 209 ? -9.640 15.009 -17.060 1.00 90.94 209 GLY A C 1
ATOM 1538 O O . GLY A 1 209 ? -10.759 15.484 -17.245 1.00 90.94 209 GLY A O 1
ATOM 1539 N N . SER A 1 210 ? -9.417 13.696 -16.966 1.00 94.44 210 SER A N 1
ATOM 1540 C CA . SER A 1 210 ? -10.485 12.693 -16.856 1.00 94.44 210 SER A CA 1
ATOM 1541 C C . SER A 1 210 ? -11.187 12.759 -15.492 1.00 94.44 210 SER A C 1
ATOM 1543 O O . SER A 1 210 ? -10.629 13.297 -14.537 1.00 94.44 210 SER A O 1
ATOM 1545 N N . ALA A 1 211 ? -12.412 12.223 -15.408 1.00 93.69 211 ALA A N 1
ATOM 1546 C CA . ALA A 1 211 ? -13.158 12.130 -14.146 1.00 93.69 211 ALA A CA 1
ATOM 1547 C C . ALA A 1 211 ? -12.446 11.225 -13.126 1.00 93.69 211 ALA A C 1
ATOM 1549 O O . ALA A 1 211 ? -12.399 11.554 -11.943 1.00 93.69 211 ALA A O 1
ATOM 1550 N N . ASP A 1 212 ? -11.817 10.157 -13.620 1.00 96.56 212 ASP A N 1
ATOM 1551 C CA . ASP A 1 212 ? -11.032 9.222 -12.823 1.00 96.56 212 ASP A CA 1
ATOM 1552 C C . ASP A 1 212 ? -9.542 9.377 -13.134 1.00 96.56 212 ASP A C 1
ATOM 1554 O O . ASP A 1 212 ? -9.154 9.553 -14.291 1.00 96.56 212 ASP A O 1
ATOM 1558 N N . ILE A 1 213 ? -8.693 9.272 -12.117 1.00 95.88 213 ILE A N 1
ATOM 1559 C CA . ILE A 1 213 ? -7.230 9.236 -12.231 1.00 95.88 213 ILE A CA 1
ATOM 1560 C C . ILE A 1 213 ? -6.781 7.863 -12.739 1.00 95.88 213 ILE A C 1
ATOM 1562 O O . ILE A 1 213 ? -5.947 7.781 -13.648 1.00 95.88 213 ILE A O 1
ATOM 1566 N N . SER A 1 214 ? -7.324 6.786 -12.167 1.00 97.50 214 SER A N 1
ATOM 1567 C CA . SER A 1 214 ? -6.944 5.419 -12.526 1.00 97.50 214 SER A CA 1
ATOM 1568 C C . SER A 1 214 ? -8.013 4.383 -12.200 1.00 97.50 214 SER A C 1
ATOM 1570 O O . SER A 1 214 ? -8.796 4.580 -11.279 1.00 97.50 214 SER A O 1
ATOM 1572 N N . ASP A 1 215 ? -7.953 3.258 -12.905 1.00 97.69 215 ASP A N 1
ATOM 1573 C CA . ASP A 1 215 ? -8.687 2.021 -12.634 1.00 97.69 215 ASP A CA 1
ATOM 1574 C C . ASP A 1 215 ? -7.658 0.880 -12.525 1.00 97.69 215 ASP A C 1
ATOM 1576 O O . ASP A 1 215 ? -6.900 0.617 -13.465 1.00 97.69 215 ASP A O 1
ATOM 1580 N N . ALA A 1 216 ? -7.560 0.268 -11.345 1.00 96.12 216 ALA A N 1
ATOM 1581 C CA . ALA A 1 216 ? -6.603 -0.787 -11.035 1.00 96.12 216 ALA A CA 1
ATOM 1582 C C . ALA A 1 216 ? -7.320 -2.090 -10.677 1.00 96.12 216 ALA A C 1
ATOM 1584 O O . ALA A 1 216 ? -8.023 -2.171 -9.674 1.00 96.12 216 ALA A O 1
ATOM 1585 N N . LYS A 1 217 ? -7.072 -3.142 -11.456 1.00 96.50 217 LYS A N 1
ATOM 1586 C CA . LYS A 1 217 ? -7.678 -4.468 -11.300 1.00 96.50 217 LYS A CA 1
ATOM 1587 C C . LYS A 1 217 ? -6.631 -5.485 -10.897 1.00 96.50 217 LYS A C 1
ATOM 1589 O O . LYS A 1 217 ? -5.558 -5.561 -11.500 1.00 96.50 217 LYS A O 1
ATOM 1594 N N . LEU A 1 218 ? -6.964 -6.298 -9.906 1.00 91.19 218 LEU A N 1
ATOM 1595 C CA . LEU A 1 218 ? -6.169 -7.424 -9.434 1.00 91.19 218 LEU A CA 1
ATOM 1596 C C . LEU A 1 218 ? -6.904 -8.729 -9.714 1.00 91.19 218 LEU A C 1
ATOM 1598 O O . LEU A 1 218 ? -8.122 -8.827 -9.553 1.00 91.19 218 LEU A O 1
ATOM 1602 N N . TYR A 1 219 ? -6.139 -9.735 -10.129 1.00 89.12 219 TYR A N 1
ATOM 1603 C CA . TYR A 1 219 ? -6.662 -11.037 -10.510 1.00 89.12 219 TYR A CA 1
ATOM 1604 C C . TYR A 1 219 ? -5.987 -12.142 -9.703 1.00 89.12 219 TYR A C 1
ATOM 1606 O O . TYR A 1 219 ? -4.769 -12.158 -9.515 1.00 89.12 219 TYR A O 1
ATOM 1614 N N . THR A 1 220 ? -6.787 -13.118 -9.291 1.00 85.00 220 THR A N 1
ATOM 1615 C CA . THR A 1 220 ? -6.321 -14.374 -8.700 1.00 85.00 220 THR A CA 1
ATOM 1616 C C . THR A 1 220 ? -6.386 -15.492 -9.733 1.00 85.00 220 THR A C 1
ATOM 1618 O O . THR A 1 220 ? -7.230 -15.488 -10.631 1.00 85.00 220 THR A O 1
ATOM 1621 N N . VAL A 1 221 ? -5.479 -16.466 -9.631 1.00 81.19 221 VAL A N 1
ATOM 1622 C CA . VAL A 1 221 ? -5.455 -17.608 -10.551 1.00 81.19 221 VAL A CA 1
ATOM 1623 C C . VAL A 1 221 ? -6.347 -18.718 -10.005 1.00 81.19 221 VAL A C 1
ATOM 1625 O O . VAL A 1 221 ? -5.980 -19.408 -9.056 1.00 81.19 221 VAL A O 1
ATOM 1628 N N . VAL A 1 222 ? -7.497 -18.936 -10.639 1.00 80.56 222 VAL A N 1
ATOM 1629 C CA . VAL A 1 222 ? -8.427 -20.024 -10.310 1.00 80.56 222 VAL A CA 1
ATOM 1630 C C . VAL A 1 222 ? -8.478 -20.985 -11.491 1.00 80.56 222 VAL A C 1
ATOM 1632 O O . VAL A 1 222 ? -8.805 -20.598 -12.609 1.00 80.56 222 VAL A O 1
ATOM 1635 N N . ASN A 1 223 ? -8.116 -22.253 -11.269 1.00 81.88 223 ASN A N 1
ATOM 1636 C CA . ASN A 1 223 ? -8.052 -23.283 -12.320 1.00 81.88 223 ASN A CA 1
ATOM 1637 C C . ASN A 1 223 ? -7.202 -22.884 -13.548 1.00 81.88 223 ASN A C 1
ATOM 1639 O O . ASN A 1 223 ? -7.514 -23.260 -14.677 1.00 81.88 223 ASN A O 1
ATOM 1643 N N . GLY A 1 224 ? -6.128 -22.115 -13.335 1.00 78.69 224 GLY A N 1
ATOM 1644 C CA . GLY A 1 224 ? -5.244 -21.644 -14.408 1.00 78.69 224 GLY A CA 1
ATOM 1645 C C . GLY A 1 224 ? -5.796 -20.470 -15.226 1.00 78.69 224 GLY A C 1
ATOM 1646 O O . GLY A 1 224 ? -5.205 -20.123 -16.245 1.00 78.69 224 GLY A O 1
ATOM 1647 N N . GLN A 1 225 ? -6.904 -19.857 -14.801 1.00 85.75 225 GLN A N 1
ATOM 1648 C CA . GLN A 1 225 ? -7.478 -18.661 -15.418 1.00 85.75 225 GLN A CA 1
ATOM 1649 C C . GLN A 1 225 ? -7.429 -17.475 -14.455 1.00 85.75 225 GLN A C 1
ATOM 1651 O O . GLN A 1 225 ? -7.469 -17.656 -13.240 1.00 85.75 225 GLN A O 1
ATOM 1656 N N . ALA A 1 226 ? -7.344 -16.268 -15.012 1.00 89.56 226 ALA A N 1
ATOM 1657 C CA . ALA A 1 226 ? -7.435 -15.033 -14.249 1.00 89.56 226 ALA A CA 1
ATOM 1658 C C . ALA A 1 226 ? -8.898 -14.769 -13.863 1.00 89.56 226 ALA A C 1
ATOM 1660 O O . ALA A 1 226 ? -9.757 -14.638 -14.737 1.00 89.56 226 ALA A O 1
ATOM 1661 N N . THR A 1 227 ? -9.159 -14.666 -12.566 1.00 87.81 227 THR A N 1
ATOM 1662 C CA . THR A 1 227 ? -10.451 -14.275 -11.997 1.00 87.81 227 THR A CA 1
ATOM 1663 C C . THR A 1 227 ? -10.260 -12.952 -11.272 1.00 87.81 227 THR A C 1
ATOM 1665 O O . THR A 1 227 ? -9.369 -12.853 -10.429 1.00 87.81 227 THR A O 1
ATOM 1668 N N . LEU A 1 228 ? -11.063 -11.936 -11.608 1.00 89.31 228 LEU A N 1
ATOM 1669 C CA . LEU A 1 228 ? -11.024 -10.640 -10.925 1.00 89.31 228 LEU A CA 1
ATOM 1670 C C . LEU A 1 228 ? -11.270 -10.861 -9.427 1.00 89.31 228 LEU A C 1
ATOM 1672 O O . LEU A 1 228 ? -12.161 -11.627 -9.061 1.00 89.31 228 LEU A O 1
ATOM 1676 N N . SER A 1 229 ? -10.445 -10.246 -8.585 1.00 86.94 229 SER A N 1
ATOM 1677 C CA . SER A 1 229 ? -10.611 -10.257 -7.129 1.00 86.94 229 SER A CA 1
ATOM 1678 C C . SER A 1 229 ? -10.881 -8.865 -6.586 1.00 86.94 229 SER A C 1
ATOM 1680 O O . SER A 1 229 ? -11.656 -8.711 -5.646 1.00 86.94 229 SER A O 1
ATOM 1682 N N . THR A 1 230 ? -10.253 -7.848 -7.177 1.00 89.75 230 THR A N 1
ATOM 1683 C CA . THR A 1 230 ? -10.364 -6.466 -6.710 1.00 89.75 230 THR A CA 1
ATOM 1684 C C . THR A 1 230 ? -10.293 -5.506 -7.887 1.00 89.75 230 THR A C 1
ATOM 1686 O O . THR A 1 230 ? -9.481 -5.706 -8.789 1.00 89.75 230 THR A O 1
ATOM 1689 N N . GLU A 1 231 ? -11.103 -4.459 -7.855 1.00 95.06 231 GLU A N 1
ATOM 1690 C CA . GLU A 1 231 ? -11.039 -3.297 -8.738 1.00 95.06 231 GLU A CA 1
ATOM 1691 C C . GLU A 1 231 ? -11.010 -2.040 -7.866 1.00 95.06 231 GLU A C 1
ATOM 1693 O O . GLU A 1 231 ? -11.757 -1.936 -6.899 1.00 95.06 231 GLU A O 1
ATOM 1698 N N . THR A 1 232 ? -10.106 -1.110 -8.149 1.00 94.62 232 THR A N 1
ATOM 1699 C CA . THR A 1 232 ? -9.979 0.153 -7.419 1.00 94.62 232 THR A CA 1
ATOM 1700 C C . THR A 1 232 ? -10.011 1.302 -8.405 1.00 94.62 232 THR A C 1
ATOM 1702 O O . THR A 1 232 ? -9.095 1.447 -9.218 1.00 94.62 232 THR A O 1
ATOM 1705 N N . VAL A 1 233 ? -11.040 2.135 -8.299 1.00 97.31 233 VAL A N 1
ATOM 1706 C CA . VAL A 1 233 ? -11.197 3.349 -9.097 1.00 97.31 233 VAL A CA 1
ATOM 1707 C C . VAL A 1 233 ? -10.793 4.532 -8.232 1.00 97.31 233 VAL A C 1
ATOM 1709 O O . VAL A 1 233 ? -11.341 4.735 -7.157 1.00 97.31 233 VAL A O 1
ATOM 1712 N N . LEU A 1 234 ? -9.805 5.301 -8.681 1.00 96.50 234 LEU A N 1
ATOM 1713 C CA . LEU A 1 234 ? -9.373 6.531 -8.019 1.00 96.50 234 LEU A CA 1
ATOM 1714 C C . LEU A 1 234 ? -9.922 7.721 -8.797 1.00 96.50 234 LEU A C 1
ATOM 1716 O O . LEU A 1 234 ? -9.593 7.881 -9.975 1.00 96.50 234 LEU A O 1
ATOM 1720 N N . HIS A 1 235 ? -10.699 8.575 -8.143 1.00 95.75 235 HIS A N 1
ATOM 1721 C CA . HIS A 1 235 ? -11.346 9.728 -8.759 1.00 95.75 235 HIS A CA 1
ATOM 1722 C C . HIS A 1 235 ? -10.453 10.975 -8.743 1.00 95.75 235 HIS A C 1
ATOM 1724 O O . HIS A 1 235 ? -9.468 11.067 -8.008 1.00 95.75 235 HIS A O 1
ATOM 1730 N N . ALA A 1 236 ? -10.784 11.968 -9.573 1.00 94.44 236 ALA A N 1
ATOM 1731 C CA . ALA A 1 236 ? -10.017 13.212 -9.697 1.00 94.44 236 ALA A CA 1
ATOM 1732 C C . ALA A 1 236 ? -9.974 14.070 -8.418 1.00 94.44 236 ALA A C 1
ATOM 1734 O O . ALA A 1 236 ? -9.101 14.932 -8.298 1.00 94.44 236 ALA A O 1
ATOM 1735 N N . ASP A 1 237 ? -10.897 13.861 -7.479 1.00 92.12 237 ASP A N 1
ATOM 1736 C CA . ASP A 1 237 ? -10.927 14.519 -6.169 1.00 92.12 237 ASP A CA 1
ATOM 1737 C C . ASP A 1 237 ? -10.158 13.747 -5.079 1.00 92.12 237 ASP A C 1
ATOM 1739 O O . ASP A 1 237 ? -10.149 14.183 -3.932 1.00 92.12 237 ASP A O 1
ATOM 1743 N N . ASN A 1 238 ? -9.463 12.662 -5.447 1.00 89.25 238 ASN A N 1
ATOM 1744 C CA . ASN A 1 238 ? -8.771 11.694 -4.584 1.00 89.25 238 ASN A CA 1
ATOM 1745 C C . ASN A 1 238 ? -9.675 10.774 -3.750 1.00 89.25 238 ASN A C 1
ATOM 1747 O O . ASN A 1 238 ? -9.139 9.971 -2.986 1.00 89.25 238 ASN A O 1
ATOM 1751 N N . SER A 1 239 ? -11.001 10.839 -3.901 1.00 91.12 239 SER A N 1
ATOM 1752 C CA . SER A 1 239 ? -11.870 9.763 -3.411 1.00 91.12 239 SER A CA 1
ATOM 1753 C C . SER A 1 239 ? -11.614 8.477 -4.201 1.00 91.12 239 SER A C 1
ATOM 1755 O O . SER A 1 239 ? -11.065 8.515 -5.311 1.00 91.12 239 SER A O 1
ATOM 1757 N N . LYS A 1 240 ? -11.966 7.323 -3.633 1.00 91.31 240 LYS A N 1
ATOM 1758 C CA . LYS A 1 240 ? -11.804 6.039 -4.324 1.00 91.31 240 LYS A CA 1
ATOM 1759 C C . LYS A 1 240 ? -12.938 5.073 -4.017 1.00 91.31 240 LYS A C 1
ATOM 1761 O O . LYS A 1 240 ? -13.377 4.982 -2.874 1.00 91.31 240 LYS A O 1
ATOM 1766 N N . ASP A 1 241 ? -13.278 4.283 -5.020 1.00 94.69 241 ASP A N 1
ATOM 1767 C CA . ASP A 1 241 ? -14.156 3.126 -4.905 1.00 94.69 241 ASP A CA 1
ATOM 1768 C C . ASP A 1 241 ? -13.311 1.848 -4.974 1.00 94.69 241 ASP A C 1
ATOM 1770 O O . ASP A 1 241 ? -12.405 1.726 -5.809 1.00 94.69 241 ASP A O 1
ATOM 1774 N N . VAL A 1 242 ? -13.590 0.881 -4.104 1.00 90.31 242 VAL A N 1
ATOM 1775 C CA . VAL A 1 242 ? -12.949 -0.437 -4.088 1.00 90.31 242 VAL A CA 1
ATOM 1776 C C . VAL A 1 242 ? -14.024 -1.508 -4.201 1.00 90.31 242 VAL A C 1
ATOM 1778 O O . VAL A 1 242 ? -14.842 -1.685 -3.308 1.00 90.31 242 VAL A O 1
ATOM 1781 N N . PHE A 1 243 ? -13.995 -2.266 -5.290 1.00 90.81 243 PHE A N 1
ATOM 1782 C CA . PHE A 1 243 ? -14.879 -3.401 -5.518 1.00 90.81 243 PHE A CA 1
ATOM 1783 C C . PHE A 1 243 ? -14.117 -4.690 -5.243 1.00 90.81 243 PHE A C 1
ATOM 1785 O O . PHE A 1 243 ? -13.146 -5.004 -5.934 1.00 90.81 243 PHE A O 1
ATOM 1792 N N . LEU A 1 244 ? -14.564 -5.470 -4.268 1.00 86.88 244 LEU A N 1
ATOM 1793 C CA . LEU A 1 244 ? -14.081 -6.822 -4.029 1.00 86.88 244 LEU A CA 1
ATOM 1794 C C . LEU A 1 244 ? -15.052 -7.821 -4.655 1.00 86.88 244 LEU A C 1
ATOM 1796 O O . LEU A 1 244 ? -16.270 -7.705 -4.533 1.00 86.88 244 LEU A O 1
ATOM 1800 N N . THR A 1 245 ? -14.510 -8.829 -5.331 1.00 83.19 245 THR A N 1
ATOM 1801 C CA . THR A 1 245 ? -15.291 -9.876 -5.995 1.00 83.19 245 THR A CA 1
ATOM 1802 C C . THR A 1 245 ? -14.737 -11.252 -5.647 1.00 83.19 245 THR A C 1
ATOM 1804 O O . THR A 1 245 ? -13.534 -11.421 -5.450 1.00 83.19 245 THR A O 1
ATOM 1807 N N . ASN A 1 246 ? -15.619 -12.256 -5.592 1.00 60.91 246 ASN A N 1
ATOM 1808 C CA . ASN A 1 246 ? -15.239 -13.663 -5.421 1.00 60.91 246 ASN A CA 1
ATOM 1809 C C . ASN A 1 246 ? -14.550 -13.970 -4.072 1.00 60.91 246 ASN A C 1
ATOM 1811 O O . ASN A 1 246 ? -13.616 -14.772 -3.997 1.00 60.91 246 ASN A O 1
ATOM 1815 N N . ALA A 1 247 ? -15.036 -13.354 -2.993 1.00 51.81 247 ALA A N 1
ATOM 1816 C CA . ALA A 1 247 ? -14.614 -13.663 -1.633 1.00 51.81 247 ALA A CA 1
ATOM 1817 C C . ALA A 1 247 ? -15.211 -15.015 -1.202 1.00 51.81 247 ALA A C 1
ATOM 1819 O O . ALA A 1 247 ? -16.298 -15.087 -0.631 1.00 51.81 247 ALA A O 1
ATOM 1820 N N . ALA A 1 248 ? -14.525 -16.123 -1.508 1.00 45.06 248 ALA A N 1
ATOM 1821 C CA . ALA A 1 248 ? -14.908 -17.431 -0.967 1.00 45.06 248 ALA A CA 1
ATOM 1822 C C . ALA A 1 248 ? -15.003 -17.359 0.581 1.00 45.06 248 ALA A C 1
ATOM 1824 O O . ALA A 1 248 ? -14.554 -16.401 1.183 1.00 45.06 248 ALA A O 1
ATOM 1825 N N . GLY A 1 249 ? -15.652 -18.286 1.284 1.00 46.91 249 GLY A N 1
ATOM 1826 C CA . GLY A 1 249 ? -15.638 -18.305 2.764 1.00 46.91 249 GLY A CA 1
ATOM 1827 C C . GLY A 1 249 ? -16.096 -17.041 3.531 1.00 46.91 249 GLY A C 1
ATOM 1828 O O . GLY A 1 249 ? -15.983 -17.031 4.752 1.00 46.91 249 GLY A O 1
ATOM 1829 N N . THR A 1 250 ? -16.612 -16.010 2.860 1.00 55.53 250 THR A N 1
ATOM 1830 C CA . THR A 1 250 ? -17.278 -14.851 3.460 1.00 55.53 250 THR A CA 1
ATOM 1831 C C . THR A 1 250 ? -18.791 -15.003 3.270 1.00 55.53 250 THR A C 1
ATOM 1833 O O . THR A 1 250 ? -19.222 -15.769 2.399 1.00 55.53 250 THR A O 1
ATOM 1836 N N . PRO A 1 251 ? -19.628 -14.333 4.081 1.00 59.38 251 PRO A N 1
ATOM 1837 C CA . PRO A 1 251 ? -21.076 -14.383 3.888 1.00 59.38 251 PRO A CA 1
ATOM 1838 C C . PRO A 1 251 ? -21.540 -13.650 2.612 1.00 59.38 251 PRO A C 1
ATOM 1840 O O . PRO A 1 251 ? -22.702 -13.788 2.229 1.00 59.38 251 PRO A O 1
ATOM 1843 N N . TYR A 1 252 ? -20.644 -12.927 1.929 1.00 69.06 252 TYR A N 1
ATOM 1844 C CA . TYR A 1 252 ? -20.917 -12.138 0.730 1.00 69.06 252 TYR A CA 1
ATOM 1845 C C . TYR A 1 252 ? -20.113 -12.600 -0.496 1.00 69.06 252 TYR A C 1
ATOM 1847 O O . TYR A 1 252 ? -19.115 -13.307 -0.408 1.00 69.06 252 TYR A O 1
ATOM 1855 N N . VAL A 1 253 ? -20.595 -12.258 -1.688 1.00 78.75 253 VAL A N 1
ATO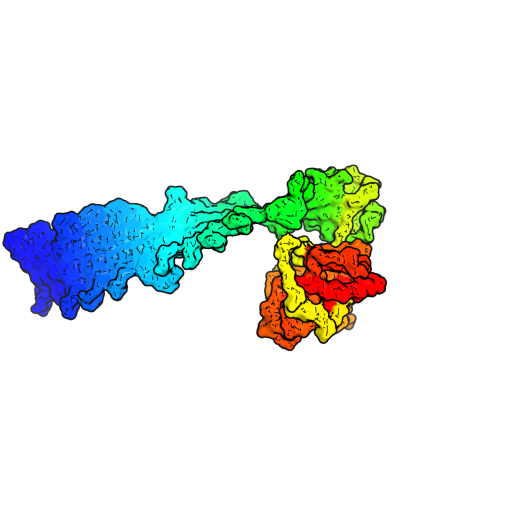M 1856 C CA . VAL A 1 253 ? -19.973 -12.589 -2.981 1.00 78.75 253 VAL A CA 1
ATOM 1857 C C . VAL A 1 253 ? -19.265 -11.394 -3.609 1.00 78.75 253 VAL A C 1
ATOM 1859 O O . VAL A 1 253 ? -18.316 -11.579 -4.380 1.00 78.75 253 VAL A O 1
ATOM 1862 N N . THR A 1 254 ? -19.708 -10.185 -3.266 1.00 85.25 254 THR A N 1
ATOM 1863 C CA . THR A 1 254 ? -19.105 -8.919 -3.680 1.00 85.25 254 THR A CA 1
ATOM 1864 C C . THR A 1 254 ? -19.230 -7.888 -2.569 1.00 85.25 254 THR A C 1
ATOM 1866 O O . THR A 1 254 ? -20.189 -7.924 -1.800 1.00 85.25 254 THR A O 1
ATOM 1869 N N . GLU A 1 255 ? -18.285 -6.962 -2.524 1.00 87.75 255 GLU A N 1
ATOM 1870 C CA . GLU A 1 255 ? -18.275 -5.825 -1.606 1.00 87.75 255 GLU A CA 1
ATOM 1871 C C . GLU A 1 255 ? -17.868 -4.569 -2.378 1.00 87.75 255 GLU A C 1
ATOM 1873 O O . GLU A 1 255 ? -17.020 -4.646 -3.270 1.00 87.75 255 GLU A O 1
ATOM 1878 N N . HIS A 1 256 ? -18.497 -3.440 -2.074 1.00 91.38 256 HIS A N 1
ATOM 1879 C CA . HIS A 1 256 ? -18.161 -2.141 -2.638 1.00 91.38 256 HIS A CA 1
ATOM 1880 C C . HIS A 1 256 ? -17.925 -1.132 -1.518 1.00 91.38 256 HIS A C 1
ATOM 1882 O O . HIS A 1 256 ? -18.861 -0.743 -0.820 1.00 91.38 256 HIS A O 1
ATOM 1888 N N . ASP A 1 257 ? -16.677 -0.701 -1.393 1.00 89.69 257 ASP A N 1
ATOM 1889 C CA . ASP A 1 257 ? -16.217 0.245 -0.388 1.00 89.69 257 ASP A CA 1
ATOM 1890 C C . ASP A 1 257 ? -15.963 1.605 -1.037 1.00 89.69 257 ASP A C 1
ATOM 1892 O O . ASP A 1 257 ? -15.212 1.708 -2.006 1.00 89.69 257 ASP A O 1
ATOM 1896 N N . VAL A 1 258 ? -16.553 2.656 -0.475 1.00 89.38 258 VAL A N 1
ATOM 1897 C CA . VAL A 1 258 ? -16.426 4.036 -0.954 1.00 89.38 258 VAL A CA 1
ATOM 1898 C C . VAL A 1 258 ? -15.636 4.831 0.068 1.00 89.38 258 VAL A C 1
ATOM 1900 O O . VAL A 1 258 ? -16.063 4.971 1.214 1.00 89.38 258 VAL A O 1
ATOM 1903 N N . TYR A 1 259 ? -14.512 5.399 -0.348 1.00 86.31 259 TYR A N 1
ATOM 1904 C CA . TYR A 1 259 ? -13.648 6.223 0.488 1.00 86.31 259 TYR A CA 1
ATOM 1905 C C . TYR A 1 259 ? -13.648 7.667 0.007 1.00 86.31 259 TYR A C 1
ATOM 1907 O O . TYR A 1 259 ? -13.655 7.930 -1.195 1.00 86.31 259 TYR A O 1
ATOM 1915 N N . ASP A 1 260 ? -13.567 8.615 0.933 1.00 82.50 260 ASP A N 1
ATOM 1916 C CA . ASP A 1 260 ? -13.406 10.023 0.587 1.00 82.50 260 ASP A CA 1
ATOM 1917 C C . ASP A 1 260 ? -11.954 10.399 0.228 1.00 82.50 260 ASP A C 1
ATOM 1919 O O . ASP A 1 260 ? -11.040 9.573 0.218 1.00 82.50 260 ASP A O 1
ATOM 1923 N N . ALA A 1 261 ? -11.739 11.684 -0.066 1.00 82.62 261 ALA A N 1
ATOM 1924 C CA . ALA A 1 261 ? -10.437 12.233 -0.442 1.00 82.62 261 ALA A CA 1
ATOM 1925 C C . ALA A 1 261 ? -9.371 12.192 0.670 1.00 82.62 261 ALA A C 1
ATOM 1927 O O . ALA A 1 261 ? -8.185 12.377 0.384 1.00 82.62 261 ALA A O 1
ATOM 1928 N N . THR A 1 262 ? -9.779 12.002 1.926 1.00 77.94 262 THR A N 1
ATOM 1929 C CA . THR A 1 262 ? -8.879 11.855 3.081 1.00 77.94 262 THR A CA 1
ATOM 1930 C C . THR A 1 262 ? -8.495 10.397 3.326 1.00 77.94 262 THR A C 1
ATOM 1932 O O . THR A 1 262 ? -7.522 10.133 4.028 1.00 77.94 262 THR A O 1
ATOM 1935 N N . GLY A 1 263 ? -9.199 9.459 2.684 1.00 73.62 263 GLY A N 1
ATOM 1936 C CA . GLY A 1 263 ? -9.041 8.024 2.883 1.00 73.62 263 GLY A CA 1
ATOM 1937 C C . GLY A 1 263 ? -10.012 7.442 3.908 1.00 73.62 263 GLY A C 1
ATOM 1938 O O . GLY A 1 263 ? -9.883 6.264 4.227 1.00 73.62 263 GLY A O 1
ATOM 1939 N N . PHE A 1 264 ? -10.986 8.218 4.392 1.00 75.75 264 PHE A N 1
ATOM 1940 C CA . PHE A 1 264 ? -12.020 7.740 5.306 1.00 75.75 264 PHE A CA 1
ATOM 1941 C C . PHE A 1 264 ? -13.052 6.885 4.555 1.00 75.75 264 PHE A C 1
ATOM 1943 O O . PHE A 1 264 ? -13.552 7.296 3.505 1.00 75.75 264 PHE A O 1
ATOM 1950 N N . LEU A 1 265 ? -13.371 5.696 5.079 1.00 79.00 265 LEU A N 1
ATOM 1951 C CA . LEU A 1 265 ? -14.387 4.803 4.513 1.00 79.00 265 LEU A CA 1
ATOM 1952 C C . LEU A 1 265 ? -15.779 5.373 4.798 1.00 79.00 265 LEU A C 1
ATOM 1954 O O . LEU A 1 265 ? -16.242 5.331 5.928 1.00 79.00 265 LEU A O 1
ATOM 1958 N N . LYS A 1 266 ? -16.464 5.877 3.774 1.00 82.50 266 LYS A N 1
ATOM 1959 C CA . LYS A 1 266 ? -17.812 6.445 3.899 1.00 82.50 266 LYS A CA 1
ATOM 1960 C C . LYS A 1 266 ? -18.892 5.382 3.964 1.00 82.50 266 LYS A C 1
ATOM 1962 O O . LYS A 1 266 ? -19.852 5.522 4.717 1.00 82.50 266 LYS A O 1
ATOM 1967 N N . SER A 1 267 ? -18.775 4.362 3.124 1.00 86.44 267 SER A N 1
ATOM 1968 C CA . SER A 1 267 ? -19.783 3.315 3.040 1.00 86.44 267 SER A CA 1
ATOM 1969 C C . SER A 1 267 ? -19.215 2.019 2.503 1.00 86.44 267 SER A C 1
ATOM 1971 O O . SER A 1 267 ? -18.285 2.031 1.699 1.00 86.44 267 SER A O 1
ATOM 1973 N N . LYS A 1 268 ? -19.853 0.928 2.899 1.00 87.06 268 LYS A N 1
ATOM 1974 C CA . LYS A 1 268 ? -19.602 -0.433 2.449 1.00 87.06 268 LYS A CA 1
ATOM 1975 C C . LYS A 1 268 ? -20.926 -1.053 2.016 1.00 87.06 268 LYS A C 1
ATOM 1977 O O . LYS A 1 268 ? -21.899 -0.963 2.752 1.00 87.06 268 LYS A O 1
ATOM 1982 N N . ASP A 1 269 ? -20.984 -1.669 0.843 1.00 87.31 269 ASP A N 1
ATOM 1983 C CA . ASP A 1 269 ? -22.148 -2.435 0.374 1.00 87.31 269 ASP A CA 1
ATOM 1984 C C . ASP A 1 269 ? -21.738 -3.886 0.115 1.00 87.31 269 ASP A C 1
ATOM 1986 O O . ASP A 1 269 ? -20.975 -4.167 -0.811 1.00 87.31 269 ASP A O 1
ATOM 1990 N N . GLN A 1 270 ? -22.223 -4.805 0.948 1.00 85.75 270 GLN A N 1
ATOM 1991 C CA . GLN A 1 270 ? -21.937 -6.235 0.861 1.00 85.75 270 GLN A CA 1
ATOM 1992 C C . GLN A 1 270 ? -23.133 -6.985 0.284 1.00 85.75 270 GLN A C 1
ATOM 1994 O O . GLN A 1 270 ? -24.234 -6.930 0.825 1.00 85.75 270 GLN A O 1
ATOM 1999 N N . ILE A 1 271 ? -22.906 -7.757 -0.781 1.00 84.00 271 ILE A N 1
ATOM 2000 C CA . ILE A 1 271 ? -23.955 -8.544 -1.440 1.00 84.00 271 ILE A CA 1
ATOM 2001 C C . ILE A 1 271 ? -23.783 -10.016 -1.084 1.00 84.00 271 ILE A C 1
ATOM 2003 O O . ILE A 1 271 ? -22.781 -10.628 -1.445 1.00 84.00 271 ILE A O 1
ATOM 2007 N N . ALA A 1 272 ? -24.768 -10.608 -0.417 1.00 79.88 272 ALA A N 1
ATOM 2008 C CA . ALA A 1 272 ? -24.811 -12.027 -0.080 1.00 79.88 272 ALA A CA 1
ATOM 2009 C C . ALA A 1 272 ? -25.038 -12.928 -1.309 1.00 79.88 272 ALA A C 1
ATOM 2011 O O . ALA A 1 272 ? -25.448 -12.487 -2.384 1.00 79.88 272 ALA A O 1
ATOM 2012 N N . LEU A 1 273 ? -24.802 -14.236 -1.156 1.00 78.44 273 LEU A N 1
ATOM 2013 C CA . LEU A 1 273 ? -24.998 -15.218 -2.236 1.00 78.44 273 LEU A CA 1
ATOM 2014 C C . LEU A 1 273 ? -26.454 -15.292 -2.737 1.00 78.44 273 LEU A C 1
ATOM 2016 O O . LEU A 1 273 ? -26.693 -15.634 -3.896 1.00 78.44 273 LEU A O 1
ATOM 2020 N N . ASP A 1 274 ? -27.424 -15.000 -1.874 1.00 77.81 274 ASP A N 1
ATOM 2021 C CA . ASP A 1 274 ? -28.849 -14.935 -2.218 1.00 77.81 274 ASP A CA 1
ATOM 2022 C C . ASP A 1 274 ? -29.267 -13.583 -2.831 1.00 77.81 274 ASP A C 1
ATOM 2024 O O . ASP A 1 274 ? -30.418 -13.430 -3.248 1.00 77.81 274 ASP A O 1
ATOM 2028 N N . GLY A 1 275 ? -28.323 -12.645 -2.957 1.00 75.44 275 GLY A N 1
ATOM 2029 C CA . GLY A 1 275 ? -28.513 -11.324 -3.542 1.00 75.44 275 GLY A CA 1
ATOM 2030 C C . GLY A 1 275 ? -29.028 -10.267 -2.569 1.00 75.44 275 GLY A C 1
ATOM 2031 O O . GLY A 1 275 ? -29.374 -9.180 -3.028 1.00 75.44 275 GLY A O 1
ATOM 2032 N N . THR A 1 276 ? -29.117 -10.545 -1.263 1.00 78.56 276 THR A N 1
ATOM 2033 C CA . THR A 1 276 ? -29.419 -9.493 -0.282 1.00 78.56 276 THR A CA 1
ATOM 2034 C C . THR A 1 276 ? -28.221 -8.574 -0.086 1.00 78.56 276 THR A C 1
ATOM 2036 O O . THR A 1 276 ? -27.082 -9.030 -0.140 1.00 78.56 276 THR A O 1
ATOM 2039 N N . HIS A 1 277 ? -28.490 -7.298 0.170 1.00 81.81 277 HIS A N 1
ATOM 2040 C CA . HIS A 1 277 ? -27.470 -6.292 0.445 1.00 81.81 277 HIS A CA 1
ATOM 2041 C C . HIS A 1 277 ? -27.447 -5.964 1.938 1.00 81.81 277 HIS A C 1
ATOM 2043 O O . HIS A 1 277 ? -28.507 -5.850 2.555 1.00 81.81 277 HIS A O 1
ATOM 2049 N N . THR A 1 278 ? -26.252 -5.781 2.483 1.00 81.38 278 THR A N 1
ATOM 2050 C CA . THR A 1 278 ? -26.018 -5.116 3.764 1.00 81.38 278 THR A CA 1
ATOM 2051 C C . THR A 1 278 ? -25.198 -3.873 3.468 1.00 81.38 278 THR A C 1
ATOM 2053 O O . THR A 1 278 ? -24.036 -3.984 3.073 1.00 81.38 278 THR A O 1
ATOM 2056 N N . GLN A 1 279 ? -25.810 -2.699 3.625 1.00 85.50 279 GLN A N 1
ATOM 2057 C CA . GLN A 1 279 ? -25.118 -1.430 3.440 1.00 85.50 279 GLN A CA 1
ATOM 2058 C C . GLN A 1 279 ? -24.737 -0.848 4.799 1.00 85.50 279 GLN A C 1
ATOM 2060 O O . GLN A 1 279 ? -25.596 -0.604 5.639 1.00 85.50 279 GLN A O 1
ATOM 2065 N N . THR A 1 280 ? -23.449 -0.606 5.005 1.00 83.69 280 THR A N 1
ATOM 2066 C CA . THR A 1 280 ? -22.912 0.054 6.191 1.00 83.69 280 THR A CA 1
ATOM 2067 C C . THR A 1 280 ? -22.470 1.464 5.829 1.00 83.69 280 THR A C 1
ATOM 2069 O O . THR A 1 280 ? -21.794 1.658 4.818 1.00 83.69 280 THR A O 1
ATOM 2072 N N . VAL A 1 281 ? -22.831 2.453 6.640 1.00 85.50 281 VAL A N 1
ATOM 2073 C CA . VAL A 1 281 ? -22.424 3.855 6.461 1.00 85.50 281 VAL A CA 1
ATOM 2074 C C . VAL A 1 281 ? -21.727 4.331 7.727 1.00 85.50 281 VAL A C 1
ATOM 2076 O O . VAL A 1 281 ? -22.236 4.096 8.818 1.00 85.50 281 VAL A O 1
ATOM 2079 N N . TYR A 1 282 ? -20.587 5.004 7.582 1.00 80.69 282 TYR A N 1
ATOM 2080 C CA . TYR A 1 282 ? -19.762 5.452 8.706 1.00 80.69 282 TYR A CA 1
ATOM 2081 C C . TYR A 1 282 ? -19.793 6.981 8.841 1.00 80.69 282 TYR A C 1
ATOM 2083 O O . TYR A 1 282 ? -19.665 7.696 7.840 1.00 80.69 282 TYR A O 1
ATOM 2091 N N . SER A 1 283 ? -19.930 7.485 10.071 1.00 82.06 283 SER A N 1
ATOM 2092 C CA . SER A 1 283 ? -19.805 8.919 10.384 1.00 82.06 283 SER A CA 1
ATOM 2093 C C . SER A 1 283 ? -18.343 9.359 10.377 1.00 82.06 283 SER A C 1
ATOM 2095 O O . SER A 1 283 ? -17.505 8.688 10.986 1.00 82.06 283 SER A O 1
ATOM 2097 N N . SER A 1 284 ? -18.031 10.509 9.774 1.00 69.69 284 SER A N 1
ATOM 2098 C CA . SER A 1 284 ? -16.643 11.004 9.725 1.00 69.69 284 SER A CA 1
ATOM 2099 C C . SER A 1 284 ? -16.264 11.908 10.905 1.00 69.69 284 SER A C 1
ATOM 2101 O O . SER A 1 284 ? -15.120 12.349 11.002 1.00 69.69 284 SER A O 1
ATOM 2103 N N . GLY A 1 285 ? -17.223 12.208 11.789 1.00 71.88 285 GLY A N 1
ATOM 2104 C CA . GLY A 1 285 ? -17.079 13.191 12.867 1.00 71.88 285 GLY A CA 1
ATOM 2105 C C . GLY A 1 285 ? -17.403 14.627 12.445 1.00 71.88 285 GLY A C 1
ATOM 2106 O O . GLY A 1 285 ? -17.442 15.537 13.277 1.00 71.88 285 GLY A O 1
ATOM 2107 N N . ALA A 1 286 ? -17.651 14.866 11.154 1.00 76.38 286 ALA A N 1
ATOM 2108 C CA . ALA A 1 286 ? -18.245 16.112 10.690 1.00 76.38 286 ALA A CA 1
ATOM 2109 C C . ALA A 1 286 ? -19.775 16.047 10.794 1.00 76.38 286 ALA A C 1
ATOM 2111 O O . ALA A 1 286 ? -20.366 14.989 10.892 1.00 76.38 286 ALA A O 1
ATOM 2112 N N . ASN A 1 287 ? -20.442 17.199 10.744 1.00 85.19 287 ASN A N 1
ATOM 2113 C CA . ASN A 1 287 ? -21.902 17.225 10.824 1.00 85.19 287 ASN A CA 1
ATOM 2114 C C . ASN A 1 287 ? -22.520 16.680 9.529 1.00 85.19 287 ASN A C 1
ATOM 2116 O O . ASN A 1 287 ? -22.548 17.384 8.507 1.00 85.19 287 ASN A O 1
ATOM 2120 N N . GLU A 1 288 ? -23.052 15.465 9.576 1.00 87.06 288 GLU A N 1
ATOM 2121 C CA . GLU A 1 288 ? -23.612 14.760 8.435 1.00 87.06 288 GLU A CA 1
ATOM 2122 C C . GLU A 1 288 ? -25.133 14.584 8.507 1.00 87.06 288 GLU A C 1
ATOM 2124 O O . GLU A 1 288 ? -25.824 14.814 9.502 1.00 87.06 288 GLU A O 1
ATOM 2129 N N . SER A 1 289 ? -25.708 14.243 7.357 1.00 89.69 289 SER A N 1
ATOM 2130 C CA . SER A 1 289 ? -27.124 13.920 7.239 1.00 89.69 289 SER A CA 1
ATOM 2131 C C . SER A 1 289 ? -27.274 12.647 6.430 1.00 89.69 289 SER A C 1
ATOM 2133 O O . SER A 1 289 ? -26.982 12.619 5.234 1.00 89.69 289 SER A O 1
ATOM 2135 N N . PHE A 1 290 ? -27.761 11.610 7.095 1.00 87.00 290 PHE A N 1
ATOM 2136 C CA . PHE A 1 290 ? -27.999 10.289 6.546 1.00 87.00 290 PHE A CA 1
ATOM 2137 C C . PHE A 1 290 ? -29.477 10.150 6.186 1.00 87.00 290 PHE A C 1
ATOM 2139 O O . PHE A 1 290 ? -30.375 10.620 6.891 1.00 87.00 290 PHE A O 1
ATOM 2146 N N . THR A 1 291 ? -29.749 9.532 5.045 1.00 85.12 291 THR A N 1
ATOM 2147 C CA . THR A 1 291 ? -31.101 9.127 4.655 1.00 85.12 291 THR A CA 1
ATOM 2148 C C . THR A 1 291 ? -31.049 7.628 4.436 1.00 85.12 291 THR A C 1
ATOM 2150 O O . THR A 1 291 ? -30.356 7.203 3.517 1.00 85.12 291 THR A O 1
ATOM 2153 N N . SER A 1 292 ? -31.737 6.859 5.281 1.00 75.94 292 SER A N 1
ATOM 2154 C CA . SER A 1 292 ? -31.865 5.410 5.087 1.00 75.94 292 SER A CA 1
ATOM 2155 C C . SER A 1 292 ? -32.621 5.127 3.780 1.00 75.94 292 SER A C 1
ATOM 2157 O O . SER A 1 292 ? -33.576 5.838 3.425 1.00 75.94 292 SER A O 1
ATOM 2159 N N . THR A 1 293 ? -32.143 4.144 3.015 1.00 72.38 293 THR A N 1
ATOM 2160 C CA . THR A 1 293 ? -32.694 3.730 1.719 1.00 72.38 293 THR A CA 1
ATOM 2161 C C . THR A 1 293 ? -32.633 2.214 1.522 1.00 72.38 293 THR A C 1
ATOM 2163 O O . THR A 1 293 ? -32.215 1.746 0.461 1.00 72.38 293 THR A O 1
ATOM 2166 N N . GLY A 1 294 ? -33.122 1.440 2.486 1.00 73.81 294 GLY A N 1
ATOM 2167 C CA . GLY A 1 294 ? -33.035 -0.016 2.420 1.00 73.81 294 GLY A CA 1
ATOM 2168 C C . GLY A 1 294 ? -32.843 -0.625 3.799 1.00 73.81 294 GLY A C 1
ATOM 2169 O O . GLY A 1 294 ? -33.514 -0.229 4.740 1.00 73.81 294 GLY A O 1
ATOM 2170 N N . ALA A 1 295 ? -32.008 -1.659 3.879 1.00 80.88 295 ALA A N 1
ATOM 2171 C CA . ALA A 1 295 ? -31.560 -2.211 5.150 1.00 80.88 295 ALA A CA 1
ATOM 2172 C C . ALA A 1 295 ? -30.139 -1.708 5.392 1.00 80.88 295 ALA A C 1
ATOM 2174 O O . ALA A 1 295 ? -29.196 -2.184 4.747 1.00 80.88 295 ALA A O 1
ATOM 2175 N N . GLU A 1 296 ? -30.001 -0.732 6.284 1.00 85.12 296 GLU A N 1
ATOM 2176 C CA . GLU A 1 296 ? -28.723 -0.088 6.565 1.00 85.12 296 GLU A CA 1
ATOM 2177 C C . GLU A 1 296 ? -28.221 -0.362 7.983 1.00 85.12 296 GLU A C 1
ATOM 2179 O O . GLU A 1 296 ? -28.983 -0.413 8.943 1.00 85.12 296 GLU A O 1
ATOM 2184 N N . THR A 1 297 ? -26.904 -0.456 8.129 1.00 86.25 297 THR A N 1
ATOM 2185 C CA . THR A 1 297 ? -26.219 -0.309 9.413 1.00 86.25 297 THR A CA 1
ATOM 2186 C C . THR A 1 297 ? -25.511 1.040 9.428 1.00 86.25 297 THR A C 1
ATOM 2188 O O . THR A 1 297 ? -24.610 1.281 8.626 1.00 86.25 297 THR A O 1
ATOM 2191 N N . LEU A 1 298 ? -25.916 1.941 10.316 1.00 88.12 298 LEU A N 1
ATOM 2192 C CA . LEU A 1 298 ? -25.267 3.239 10.480 1.00 88.12 298 LEU A CA 1
ATOM 2193 C C . LEU A 1 298 ? -24.320 3.175 11.678 1.00 88.12 298 LEU A C 1
ATOM 2195 O O . LEU A 1 298 ? -24.768 2.896 12.786 1.00 88.12 298 LEU A O 1
ATOM 2199 N N . VAL A 1 299 ? -23.035 3.428 11.446 1.00 83.94 299 VAL A N 1
ATOM 2200 C CA . VAL A 1 299 ? -21.968 3.301 12.444 1.00 83.94 299 VAL A CA 1
ATOM 2201 C C . VAL A 1 299 ? -21.446 4.685 12.813 1.00 83.94 299 VAL A C 1
ATOM 2203 O O . VAL A 1 299 ? -20.925 5.412 11.961 1.00 83.94 299 VAL A O 1
ATOM 2206 N N . PHE A 1 300 ? -21.570 5.029 14.092 1.00 81.88 300 PHE A N 1
ATOM 2207 C CA . PHE A 1 300 ? -21.126 6.290 14.673 1.00 81.88 300 PHE A CA 1
ATOM 2208 C C . PHE A 1 300 ? -19.967 6.037 15.630 1.00 81.88 300 PHE A C 1
ATOM 2210 O O . PHE A 1 300 ? -20.157 5.538 16.738 1.00 81.88 300 PHE A O 1
ATOM 2217 N N . ASN A 1 301 ? -18.761 6.380 15.187 1.00 71.94 301 ASN A N 1
ATOM 2218 C CA . ASN A 1 301 ? -17.548 6.233 15.990 1.00 71.94 301 ASN A CA 1
ATOM 2219 C C . ASN A 1 301 ? -17.443 7.348 17.042 1.00 71.94 301 ASN A C 1
ATOM 2221 O O . ASN A 1 301 ? -18.193 8.326 17.006 1.00 71.94 301 ASN A O 1
ATOM 2225 N N . PHE A 1 302 ? -16.478 7.236 17.958 1.00 66.19 302 PHE A N 1
ATOM 2226 C CA . PHE A 1 302 ? -16.168 8.312 18.898 1.00 66.19 302 PHE A CA 1
ATOM 2227 C C . PHE A 1 302 ? -15.993 9.664 18.185 1.00 66.19 302 PHE A C 1
ATOM 2229 O O . PHE A 1 302 ? -15.349 9.752 17.139 1.00 66.19 302 PHE A O 1
ATOM 2236 N N . GLY A 1 303 ? -16.569 10.727 18.755 1.00 65.31 303 GLY A N 1
ATOM 2237 C CA . GLY A 1 303 ? -16.481 12.067 18.172 1.00 65.31 303 GLY A CA 1
ATOM 2238 C C . GLY A 1 303 ? -17.299 12.255 16.889 1.00 65.31 303 GLY A C 1
ATOM 2239 O O . GLY A 1 303 ? -16.895 13.038 16.034 1.00 65.31 303 GLY A O 1
ATOM 2240 N N . PHE A 1 304 ? -18.441 11.567 16.747 1.00 72.12 304 PHE A N 1
ATOM 2241 C CA . PHE A 1 304 ? -19.300 11.619 15.553 1.00 72.12 304 PHE A CA 1
ATOM 2242 C C . PHE A 1 304 ? -19.888 13.011 15.216 1.00 72.12 304 PHE A C 1
ATOM 2244 O O . PHE A 1 304 ? -20.453 13.198 14.149 1.00 72.12 304 PHE A O 1
ATOM 2251 N N . GLY A 1 305 ? -19.727 14.035 16.057 1.00 82.69 305 GLY A N 1
ATOM 2252 C CA . GLY A 1 305 ? -20.173 15.394 15.748 1.00 82.69 305 GLY A CA 1
ATOM 2253 C C . GLY A 1 305 ? -21.690 15.573 15.868 1.00 82.69 305 GLY A C 1
ATOM 2254 O O . GLY A 1 305 ? -22.331 15.012 16.758 1.00 82.69 305 GLY A O 1
ATOM 2255 N N . HIS A 1 306 ? -22.286 16.422 15.021 1.00 87.31 306 HIS A N 1
ATOM 2256 C CA . HIS A 1 306 ? -23.730 16.702 15.039 1.00 87.31 306 HIS A CA 1
ATOM 2257 C C . HIS A 1 306 ? -24.449 16.121 13.820 1.00 87.31 306 HIS A C 1
ATOM 2259 O O . HIS A 1 306 ? -24.693 16.823 12.831 1.00 87.31 306 HIS A O 1
ATOM 2265 N N . ASP A 1 307 ? -24.858 14.865 13.937 1.00 91.94 307 ASP A N 1
ATOM 2266 C CA . ASP A 1 307 ? -25.444 14.097 12.850 1.00 91.94 307 ASP A CA 1
ATOM 2267 C C . ASP A 1 307 ? -26.967 14.046 12.882 1.00 91.94 307 ASP A C 1
ATOM 2269 O O . ASP A 1 307 ? -27.636 14.214 13.909 1.00 91.94 307 ASP A O 1
ATOM 2273 N N . THR A 1 308 ? -27.552 13.803 11.712 1.00 93.44 308 THR A N 1
ATOM 2274 C CA . THR A 1 308 ? -28.993 13.594 11.558 1.00 93.44 308 THR A CA 1
ATOM 2275 C C . THR A 1 308 ? -29.278 12.372 10.699 1.00 93.44 308 THR A C 1
ATOM 2277 O O . THR A 1 308 ? -28.849 12.307 9.553 1.00 93.44 308 THR A O 1
ATOM 2280 N N . ILE A 1 309 ? -30.085 11.446 11.207 1.00 93.38 309 ILE A N 1
ATOM 2281 C CA . ILE A 1 309 ? -30.661 10.338 10.447 1.00 93.38 309 ILE A CA 1
ATOM 2282 C C . ILE A 1 309 ? -32.091 10.710 10.081 1.00 93.38 309 ILE A C 1
ATOM 2284 O O . ILE A 1 309 ? -32.895 11.109 10.924 1.00 93.38 309 ILE A O 1
ATOM 2288 N N . SER A 1 310 ? -32.429 10.576 8.807 1.00 92.62 310 SER A N 1
ATOM 2289 C CA . SER A 1 310 ? -33.781 10.761 8.294 1.00 92.62 310 SER A CA 1
ATOM 2290 C C . SER A 1 310 ? -34.303 9.466 7.681 1.00 92.62 310 SER A C 1
ATOM 2292 O O . SER A 1 310 ? -33.544 8.696 7.098 1.00 92.62 310 SER A O 1
ATOM 2294 N N . SER A 1 311 ? -35.616 9.252 7.798 1.00 89.81 311 SER A N 1
ATOM 2295 C CA . SER A 1 311 ? -36.308 8.057 7.288 1.00 89.81 311 SER A CA 1
ATOM 2296 C C . SER A 1 311 ? -35.845 6.728 7.903 1.00 89.81 311 SER A C 1
ATOM 2298 O O . SER A 1 311 ? -35.926 5.718 7.223 1.00 89.81 311 SER A O 1
ATOM 2300 N N . PHE A 1 312 ? -35.409 6.730 9.171 1.00 91.88 312 PHE A N 1
ATOM 2301 C CA . PHE A 1 312 ? -35.028 5.512 9.898 1.00 91.88 312 PHE A CA 1
ATOM 2302 C C . PHE A 1 312 ? -36.166 4.475 9.893 1.00 91.88 312 PHE A C 1
ATOM 2304 O O . PHE A 1 312 ? -37.280 4.776 10.345 1.00 91.88 312 PHE A O 1
ATOM 2311 N N . ASP A 1 313 ? -35.893 3.279 9.376 1.00 90.25 313 ASP A N 1
ATOM 2312 C CA . ASP A 1 313 ? -36.835 2.168 9.251 1.00 90.25 313 ASP A CA 1
ATOM 2313 C C . ASP A 1 313 ? -36.531 1.078 10.285 1.00 90.25 313 ASP A C 1
ATOM 2315 O O . ASP A 1 313 ? -35.690 0.210 10.086 1.00 90.25 313 ASP A O 1
ATOM 2319 N N . PHE A 1 314 ? -37.305 1.057 11.370 1.00 89.81 314 PHE A N 1
ATOM 2320 C CA . PHE A 1 314 ? -37.223 0.038 12.426 1.00 89.81 314 PHE A CA 1
ATOM 2321 C C . PHE A 1 314 ? -37.446 -1.416 11.963 1.00 89.81 314 PHE A C 1
ATOM 2323 O O . PHE A 1 314 ? -37.351 -2.347 12.759 1.00 89.81 314 PHE A O 1
ATOM 2330 N N . SER A 1 315 ? -37.856 -1.651 10.713 1.00 86.31 315 SER A N 1
ATOM 2331 C CA . SER A 1 315 ? -37.995 -3.012 10.187 1.00 86.31 315 SER A CA 1
ATOM 2332 C C . SER A 1 315 ? -36.706 -3.575 9.589 1.00 86.31 315 SER A C 1
ATOM 2334 O O . SER A 1 315 ? -36.640 -4.789 9.370 1.00 86.31 315 SER A O 1
ATOM 2336 N N . SER A 1 316 ? -35.711 -2.725 9.327 1.00 84.75 316 SER A N 1
ATOM 2337 C CA . SER A 1 316 ? -34.517 -3.093 8.563 1.00 84.75 316 SER A CA 1
ATOM 2338 C C . SER A 1 316 ? -33.230 -2.395 8.984 1.00 84.75 316 SER A C 1
ATOM 2340 O O . SER A 1 316 ? -32.165 -2.964 8.752 1.00 84.75 316 SER A O 1
ATOM 2342 N N . ASP A 1 317 ? -33.312 -1.207 9.576 1.00 90.00 317 ASP A N 1
ATOM 2343 C CA . ASP A 1 317 ? -32.141 -0.418 9.935 1.00 90.00 317 ASP A CA 1
ATOM 2344 C C . ASP A 1 317 ? -31.581 -0.816 11.300 1.00 90.00 317 ASP A C 1
ATOM 2346 O O . ASP A 1 317 ? -32.312 -1.190 12.217 1.00 90.00 317 ASP A O 1
ATOM 2350 N N . HIS A 1 318 ? -30.268 -0.665 11.435 1.00 90.38 318 HIS A N 1
ATOM 2351 C CA . HIS A 1 318 ? -29.518 -0.853 12.670 1.00 90.38 318 HIS A CA 1
ATOM 2352 C C . HIS A 1 318 ? -28.593 0.340 12.897 1.00 90.38 318 HIS A C 1
ATOM 2354 O O . HIS A 1 318 ? -28.046 0.902 11.945 1.00 90.38 318 HIS A O 1
ATOM 2360 N N . VAL A 1 319 ? -28.403 0.732 14.153 1.00 89.69 319 VAL A N 1
ATOM 2361 C CA . VAL A 1 319 ? -27.495 1.817 14.536 1.00 89.69 319 VAL A CA 1
ATOM 2362 C C . VAL A 1 319 ? -26.477 1.297 15.532 1.00 89.69 319 VAL A C 1
ATOM 2364 O O . VAL A 1 319 ? -26.826 0.845 16.618 1.00 89.69 319 VAL A O 1
ATOM 2367 N N . GLU A 1 320 ? -25.211 1.420 15.173 1.00 86.75 320 GLU A N 1
ATOM 2368 C CA . GLU A 1 320 ? -24.075 1.131 16.032 1.00 86.75 320 GLU A CA 1
ATOM 2369 C C . GLU A 1 320 ? -23.463 2.459 16.476 1.00 86.75 320 GLU A C 1
ATOM 2371 O O . GLU A 1 320 ? -23.177 3.323 15.646 1.00 86.75 320 GLU A O 1
ATOM 2376 N N . ILE A 1 321 ? -23.313 2.657 17.782 1.00 83.06 321 ILE A N 1
ATOM 2377 C CA . ILE A 1 321 ? -22.725 3.875 18.347 1.00 83.06 321 ILE A CA 1
ATOM 2378 C C . ILE A 1 321 ? -21.639 3.474 19.331 1.00 83.06 321 ILE A C 1
ATOM 2380 O O . ILE A 1 321 ? -21.855 2.603 20.169 1.00 83.06 321 ILE A O 1
ATOM 2384 N N . ASP A 1 322 ? -20.495 4.139 19.262 1.00 74.12 322 ASP A N 1
ATOM 2385 C CA . ASP A 1 322 ? -19.401 3.928 20.201 1.00 74.12 322 ASP A CA 1
ATOM 2386 C C . ASP A 1 322 ? -19.855 4.115 21.674 1.00 74.12 322 ASP A C 1
ATOM 2388 O O . ASP A 1 322 ? -20.586 5.052 22.021 1.00 74.12 322 ASP A O 1
ATOM 2392 N N . SER A 1 323 ? -19.451 3.185 22.548 1.00 67.19 323 SER A N 1
ATOM 2393 C CA . SER A 1 323 ? -19.935 3.053 23.928 1.00 67.19 323 SER A CA 1
ATOM 2394 C C . SER A 1 323 ? -19.344 4.054 24.914 1.00 67.19 323 SER A C 1
ATOM 2396 O O . SER A 1 323 ? -19.819 4.096 26.047 1.00 67.19 323 SER A O 1
ATOM 2398 N N . THR A 1 324 ? -18.358 4.866 24.512 1.00 59.47 324 THR A N 1
ATOM 2399 C CA . THR A 1 324 ? -17.541 5.763 25.366 1.00 59.47 324 THR A CA 1
ATOM 2400 C C . THR A 1 324 ? -18.303 6.577 26.416 1.00 59.47 324 THR A C 1
ATOM 2402 O O . THR A 1 324 ? -17.729 6.967 27.433 1.00 59.47 324 THR A O 1
ATOM 2405 N N . VAL A 1 325 ? -19.587 6.852 26.192 1.00 63.88 325 VAL A N 1
ATOM 2406 C CA . VAL A 1 325 ? -20.452 7.652 27.074 1.00 63.88 325 VAL A CA 1
ATOM 2407 C C . VAL A 1 325 ? -21.699 6.919 27.580 1.00 63.88 325 VAL A C 1
ATOM 2409 O O . VAL A 1 325 ? -22.410 7.449 28.437 1.00 63.88 325 VAL A O 1
ATOM 2412 N N . PHE A 1 326 ? -21.996 5.723 27.066 1.00 72.81 326 PHE A N 1
ATOM 2413 C CA . PHE A 1 326 ? -23.251 5.018 27.317 1.00 72.81 326 PHE A CA 1
ATOM 2414 C C . PHE A 1 326 ? -22.995 3.685 28.016 1.00 72.81 326 PHE A C 1
ATOM 2416 O O . PHE A 1 326 ? -22.413 2.765 27.459 1.00 72.81 326 PHE A O 1
ATOM 2423 N N . THR A 1 327 ? -23.539 3.518 29.222 1.00 62.81 327 THR A N 1
ATOM 2424 C CA . THR A 1 327 ? -23.332 2.270 29.990 1.00 62.81 327 THR A CA 1
ATOM 2425 C C . THR A 1 327 ? -24.120 1.072 29.444 1.00 62.81 327 THR A C 1
ATOM 2427 O O . THR A 1 327 ? -23.862 -0.080 29.791 1.00 62.81 327 THR A O 1
ATOM 2430 N N . SER A 1 328 ? -25.153 1.335 28.644 1.00 68.25 328 SER A N 1
ATOM 2431 C CA . SER A 1 328 ? -25.949 0.352 27.905 1.00 68.25 328 SER A CA 1
ATOM 2432 C C . SER A 1 328 ? -26.837 1.078 26.894 1.00 68.25 328 SER A C 1
ATOM 2434 O O . SER A 1 328 ? -27.154 2.253 27.085 1.00 68.25 328 SER A O 1
ATOM 2436 N N . VAL A 1 329 ? -27.353 0.377 25.880 1.00 81.62 329 VAL A N 1
ATOM 2437 C CA . VAL A 1 329 ? -28.376 0.937 24.971 1.00 81.62 329 VAL A CA 1
ATOM 2438 C C . VAL A 1 329 ? -29.579 1.480 25.753 1.00 81.62 329 VAL A C 1
ATOM 2440 O O . VAL A 1 329 ? -30.119 2.543 25.456 1.00 81.62 329 VAL A O 1
ATOM 2443 N N . SER A 1 330 ? -29.985 0.775 26.811 1.00 80.25 330 SER A N 1
ATOM 2444 C CA . SER A 1 330 ? -31.070 1.213 27.689 1.00 80.25 330 SER A CA 1
ATOM 2445 C C . SER A 1 330 ? -30.759 2.554 28.363 1.00 80.25 330 SER A C 1
ATOM 2447 O O . SER A 1 330 ? -31.659 3.376 28.520 1.00 80.25 330 SER A O 1
ATOM 2449 N N . ASP A 1 331 ? -29.515 2.774 28.783 1.00 85.88 331 ASP A N 1
ATOM 2450 C CA . ASP A 1 331 ? -29.064 4.033 29.377 1.00 85.88 331 ASP A CA 1
ATOM 2451 C C . ASP A 1 331 ? -28.984 5.155 28.334 1.00 85.88 331 ASP A C 1
ATOM 2453 O O . ASP A 1 331 ? -29.565 6.220 28.540 1.00 85.88 331 ASP A O 1
ATOM 2457 N N . MET A 1 332 ? -28.403 4.881 27.164 1.00 90.75 332 MET A N 1
ATOM 2458 C CA . MET A 1 332 ? -28.391 5.801 26.022 1.00 90.75 332 MET A CA 1
ATOM 2459 C C . MET A 1 332 ? -29.808 6.303 25.694 1.00 90.75 332 MET A C 1
ATOM 2461 O O . MET A 1 332 ? -30.091 7.507 25.660 1.00 90.75 332 MET A O 1
ATOM 2465 N N . LEU A 1 333 ? -30.749 5.371 25.529 1.00 94.19 333 LEU A N 1
ATOM 2466 C CA . LEU A 1 333 ? -32.118 5.684 25.131 1.00 94.19 333 LEU A CA 1
ATOM 2467 C C . LEU A 1 333 ? -32.950 6.304 26.258 1.00 94.19 333 LEU A C 1
ATOM 2469 O O . LEU A 1 333 ? -33.858 7.086 25.982 1.00 94.19 333 LEU A O 1
ATOM 2473 N N . GLN A 1 334 ? -32.684 6.001 27.532 1.00 89.94 334 GLN A N 1
ATOM 2474 C CA . GLN A 1 334 ? -33.468 6.549 28.648 1.00 89.94 334 GLN A CA 1
ATOM 2475 C C . GLN A 1 334 ? -32.888 7.841 29.223 1.00 89.94 334 GLN A C 1
ATOM 2477 O O . GLN A 1 334 ? -33.657 8.774 29.485 1.00 89.94 334 GLN A O 1
ATOM 2482 N N . SER A 1 335 ? -31.574 7.907 29.406 1.00 88.44 335 SER A N 1
ATOM 2483 C CA . SER A 1 335 ? -30.876 8.974 30.131 1.00 88.44 335 SER A CA 1
ATOM 2484 C C . SER A 1 335 ? -30.269 10.019 29.196 1.00 88.44 335 SER A C 1
ATOM 2486 O O . SER A 1 335 ? -30.274 11.198 29.542 1.00 88.44 335 SER A O 1
ATOM 2488 N N . HIS A 1 336 ? -29.830 9.607 28.004 1.00 92.56 336 HIS A N 1
ATOM 2489 C CA . HIS A 1 336 ? -29.094 10.459 27.060 1.00 92.56 336 HIS A CA 1
ATOM 2490 C C . HIS A 1 336 ? -29.905 10.884 25.834 1.00 92.56 336 HIS A C 1
ATOM 2492 O O . HIS A 1 336 ? -29.435 11.651 25.003 1.00 92.56 336 HIS A O 1
ATOM 2498 N N . THR A 1 337 ? -31.155 10.432 25.728 1.00 96.69 337 THR A N 1
ATOM 2499 C CA . THR A 1 337 ? -32.035 10.807 24.619 1.00 96.69 337 THR A CA 1
ATOM 2500 C C . THR A 1 337 ? -33.093 11.812 25.061 1.00 96.69 337 THR A C 1
ATOM 2502 O O . THR A 1 337 ? -33.742 11.632 26.098 1.00 96.69 337 THR A O 1
ATOM 2505 N N . THR A 1 338 ? -33.349 12.849 24.265 1.00 97.38 338 THR A N 1
ATOM 2506 C CA . THR A 1 338 ? -34.434 13.817 24.499 1.00 97.38 338 THR A CA 1
ATOM 2507 C C . THR A 1 338 ? -35.239 14.093 23.231 1.00 97.38 338 THR A C 1
ATOM 2509 O O . THR A 1 338 ? -34.697 14.113 22.134 1.00 97.38 338 THR A O 1
ATOM 2512 N N . ASP A 1 339 ? -36.551 14.303 23.368 1.00 97.81 339 ASP A N 1
ATOM 2513 C CA . ASP A 1 339 ? -37.386 14.722 22.239 1.00 97.81 339 ASP A CA 1
ATOM 2514 C C . ASP A 1 339 ? -37.226 16.223 21.973 1.00 97.81 339 ASP A C 1
ATOM 2516 O O . ASP A 1 339 ? -37.371 17.058 22.873 1.00 97.81 339 ASP A O 1
ATOM 2520 N N . THR A 1 340 ? -37.012 16.572 20.707 1.00 96.69 340 THR A N 1
ATOM 2521 C CA . THR A 1 340 ? -36.980 17.951 20.211 1.00 96.69 340 THR A CA 1
ATOM 2522 C C . THR A 1 340 ? -38.041 18.167 19.127 1.00 96.69 340 THR A C 1
ATOM 2524 O O . THR A 1 340 ? -38.779 17.259 18.752 1.00 96.69 340 THR A O 1
ATOM 2527 N N . ALA A 1 341 ? -38.126 19.384 18.580 1.00 93.75 341 ALA A N 1
ATOM 2528 C CA . ALA A 1 341 ? -39.004 19.658 17.440 1.00 93.75 341 ALA A CA 1
ATOM 2529 C C . ALA A 1 341 ? -38.573 18.934 16.147 1.00 93.75 341 ALA A C 1
ATOM 2531 O O . ALA A 1 341 ? -39.396 18.786 15.246 1.00 93.75 341 ALA A O 1
ATOM 2532 N N . ALA A 1 342 ? -37.305 18.516 16.046 1.00 90.69 342 ALA A N 1
ATOM 2533 C CA . ALA A 1 342 ? -36.775 17.787 14.895 1.00 90.69 342 ALA A CA 1
ATOM 2534 C C . ALA A 1 342 ? -36.976 16.264 15.011 1.00 90.69 342 ALA A C 1
ATOM 2536 O O . ALA A 1 342 ? -37.023 15.589 13.985 1.00 90.69 342 ALA A O 1
ATOM 2537 N N . GLY A 1 343 ? -37.135 15.748 16.234 1.00 96.56 343 GLY A N 1
ATOM 2538 C CA . GLY A 1 343 ? -37.196 14.322 16.562 1.00 96.56 343 GLY A CA 1
ATOM 2539 C C . GLY A 1 343 ? -36.418 14.009 17.844 1.00 96.56 343 GLY A C 1
ATOM 2540 O O . GLY A 1 343 ? -36.036 14.930 18.578 1.00 96.56 343 GLY A O 1
ATOM 2541 N N . ALA A 1 344 ? -36.195 12.726 18.111 1.00 97.50 344 ALA A N 1
ATOM 2542 C CA . ALA A 1 344 ? -35.365 12.246 19.207 1.00 97.50 344 ALA A CA 1
ATOM 2543 C C . ALA A 1 344 ? -33.893 12.592 18.958 1.00 97.50 344 ALA A C 1
ATOM 2545 O O . ALA A 1 344 ? -33.393 12.418 17.850 1.00 97.50 344 ALA A O 1
ATOM 2546 N N . VAL A 1 345 ? -33.205 13.081 19.984 1.00 97.25 345 VAL A N 1
ATOM 2547 C CA . VAL A 1 345 ? -31.785 13.440 19.934 1.00 97.25 345 VAL A CA 1
ATOM 2548 C C . VAL A 1 345 ? -31.059 12.674 21.022 1.00 97.25 345 VAL A C 1
ATOM 2550 O O . VAL A 1 345 ? -31.387 12.853 22.197 1.00 97.25 345 VAL A O 1
ATOM 2553 N N . ILE A 1 346 ? -30.105 11.840 20.621 1.00 94.56 346 ILE A N 1
ATOM 2554 C CA . ILE A 1 346 ? -29.115 11.227 21.508 1.00 94.56 346 ILE A CA 1
ATOM 2555 C C . ILE A 1 346 ? -27.986 12.245 21.695 1.00 94.56 346 ILE A C 1
ATOM 2557 O O . ILE A 1 346 ? -27.499 12.791 20.707 1.00 94.56 346 ILE A O 1
ATOM 2561 N N . ASP A 1 347 ? -27.611 12.525 22.939 1.00 90.75 347 ASP A N 1
ATOM 2562 C CA . ASP A 1 347 ? -26.543 13.456 23.317 1.00 90.75 347 ASP A CA 1
ATOM 2563 C C . ASP A 1 347 ? -25.522 12.716 24.185 1.00 90.75 347 ASP A C 1
ATOM 2565 O O . ASP A 1 347 ? -25.855 12.177 25.248 1.00 90.75 347 ASP A O 1
ATOM 2569 N N . ASP A 1 348 ? -24.282 12.672 23.712 1.00 80.38 348 ASP A N 1
ATOM 2570 C CA . ASP A 1 348 ? -23.194 11.969 24.386 1.00 80.38 348 ASP A CA 1
ATOM 2571 C C . ASP A 1 348 ? -22.648 12.741 25.605 1.00 80.38 348 ASP A C 1
ATOM 2573 O O . ASP A 1 348 ? -21.898 12.201 26.412 1.00 80.38 348 ASP A O 1
ATOM 2577 N N . GLY A 1 349 ? -23.048 14.003 25.786 1.00 79.00 349 GLY A N 1
ATOM 2578 C CA . GLY A 1 349 ? -22.575 14.879 26.857 1.00 79.00 349 GLY A CA 1
ATOM 2579 C C . GLY A 1 349 ? -21.192 15.495 26.614 1.00 79.00 349 GLY A C 1
ATOM 2580 O O . GLY A 1 349 ? -20.786 16.369 27.384 1.00 79.00 349 GLY A O 1
ATOM 2581 N N . ASN A 1 350 ? -20.509 15.111 25.534 1.00 72.88 350 ASN A N 1
ATOM 2582 C CA . ASN A 1 350 ? -19.209 15.628 25.099 1.00 72.88 350 ASN A CA 1
ATOM 2583 C C . ASN A 1 350 ? -19.321 16.551 23.876 1.00 72.88 350 ASN A C 1
ATOM 2585 O O . ASN A 1 350 ? -18.312 17.004 23.337 1.00 72.88 350 ASN A O 1
ATOM 2589 N N . GLY A 1 351 ? -20.547 16.906 23.489 1.00 75.38 351 GLY A N 1
ATOM 2590 C CA . GLY A 1 351 ? -20.821 17.836 22.400 1.00 75.38 351 GLY A CA 1
ATOM 2591 C C . GLY A 1 351 ? -21.155 17.157 21.077 1.00 75.38 351 GLY A C 1
ATOM 2592 O O . GLY A 1 351 ? -21.296 17.876 20.090 1.00 75.38 351 GLY A O 1
ATOM 2593 N N . ASN A 1 352 ? -21.341 15.835 21.055 1.00 82.50 352 ASN A N 1
ATOM 2594 C CA . ASN A 1 352 ? -21.814 15.100 19.889 1.00 82.50 352 ASN A CA 1
ATOM 2595 C C . ASN A 1 352 ? -23.303 14.766 20.047 1.00 82.50 352 ASN A C 1
ATOM 2597 O O . ASN A 1 352 ? -23.788 14.413 21.125 1.00 82.50 352 ASN A O 1
ATOM 2601 N N . THR A 1 353 ? -24.064 14.911 18.965 1.00 91.38 353 THR A N 1
ATOM 2602 C CA . THR A 1 353 ? -25.516 14.710 18.978 1.00 91.38 353 THR A CA 1
ATOM 2603 C C . THR A 1 353 ? -25.981 13.959 17.746 1.00 91.38 353 THR A C 1
ATOM 2605 O O . THR A 1 353 ? -25.693 14.397 16.636 1.00 91.38 353 THR A O 1
ATOM 2608 N N . LEU A 1 354 ? -26.777 12.907 17.930 1.00 93.19 354 LEU A N 1
ATOM 2609 C CA . LEU A 1 354 ? -27.388 12.144 16.844 1.00 93.19 354 LEU A CA 1
ATOM 2610 C C . LEU A 1 354 ? -28.902 12.359 16.840 1.00 93.19 354 LEU A C 1
ATOM 2612 O O . LEU A 1 354 ? -29.612 11.964 17.768 1.00 93.19 354 LEU A O 1
ATOM 2616 N N . THR A 1 355 ? -29.408 13.009 15.794 1.00 95.75 355 THR A N 1
ATOM 2617 C CA . THR A 1 355 ? -30.832 13.347 15.655 1.00 95.75 355 THR A CA 1
ATOM 2618 C C . THR A 1 355 ? -31.559 12.347 14.761 1.00 95.75 355 THR A C 1
ATOM 2620 O O . THR A 1 355 ? -31.268 12.259 13.574 1.00 95.75 355 THR A O 1
ATOM 2623 N N . PHE A 1 356 ? -32.588 11.677 15.277 1.00 96.38 356 PHE A N 1
ATOM 2624 C CA . PHE A 1 356 ? -33.498 10.831 14.500 1.00 96.38 356 PHE A CA 1
ATOM 2625 C C . PHE A 1 356 ? -34.711 11.644 14.046 1.00 96.38 356 PHE A C 1
ATOM 2627 O O . PHE A 1 356 ? -35.674 11.852 14.791 1.00 96.38 356 PHE A O 1
ATOM 2634 N N . SER A 1 357 ? -34.665 12.145 12.814 1.00 95.94 357 SER A N 1
ATOM 2635 C CA . SER A 1 357 ? -35.666 13.076 12.303 1.00 95.94 357 SER A CA 1
ATOM 2636 C C . SER A 1 357 ? -37.049 12.435 12.193 1.00 95.94 357 SER A C 1
ATOM 2638 O O . SER A 1 357 ? -37.235 11.425 11.518 1.00 95.94 357 SER A O 1
ATOM 2640 N N . GLY A 1 358 ? -38.042 13.052 12.838 1.00 93.62 358 GLY A N 1
ATOM 2641 C CA . GLY A 1 358 ? -39.435 12.593 12.813 1.00 93.62 358 GLY A CA 1
ATOM 2642 C C . GLY A 1 358 ? -39.730 11.339 13.646 1.00 93.62 358 GLY A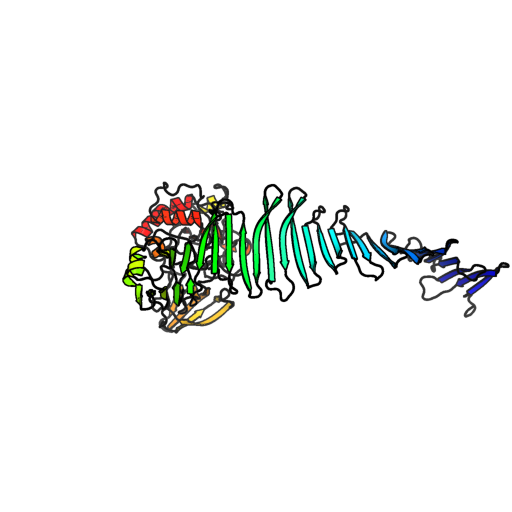 C 1
ATOM 2643 O O . GLY A 1 358 ? -40.879 10.903 13.668 1.00 93.62 358 GLY A O 1
ATOM 2644 N N . VAL A 1 359 ? -38.735 10.801 14.351 1.00 96.25 359 VAL A N 1
ATOM 2645 C CA . VAL A 1 359 ? -38.858 9.658 15.263 1.00 96.25 359 VAL A CA 1
ATOM 2646 C C . VAL A 1 359 ? -38.904 10.172 16.699 1.00 96.25 359 VAL A C 1
ATOM 2648 O O . VAL A 1 359 ? -38.200 11.127 17.026 1.00 96.25 359 VAL A O 1
ATOM 2651 N N . SER A 1 360 ? -39.732 9.583 17.565 1.00 97.12 360 SER A N 1
ATOM 2652 C CA . SER A 1 360 ? -39.774 9.968 18.983 1.00 97.12 360 SER A CA 1
ATOM 2653 C C . SER A 1 360 ? -38.866 9.095 19.847 1.00 97.12 360 SER A C 1
ATOM 2655 O O . SER A 1 360 ? -38.601 7.935 19.532 1.00 97.12 360 SER A O 1
ATOM 2657 N N . LYS A 1 361 ? -38.452 9.612 21.008 1.00 97.25 361 LYS A N 1
ATOM 2658 C CA . LYS A 1 361 ? -37.701 8.855 22.019 1.00 97.25 361 LYS A CA 1
ATOM 2659 C C . LYS A 1 361 ? -38.437 7.577 22.428 1.00 97.25 361 LYS A C 1
ATOM 2661 O O . LYS A 1 361 ? -37.811 6.554 22.686 1.00 97.25 361 LYS A O 1
ATOM 2666 N N . ALA A 1 362 ? -39.767 7.632 22.502 1.00 96.69 362 ALA A N 1
ATOM 2667 C CA . ALA A 1 362 ? -40.583 6.471 22.838 1.00 96.69 362 ALA A CA 1
ATOM 2668 C C . ALA A 1 362 ? -40.487 5.367 21.773 1.00 96.69 362 ALA A C 1
ATOM 2670 O O . ALA A 1 362 ? -40.443 4.191 22.134 1.00 96.69 362 ALA A O 1
ATOM 2671 N N . ASP A 1 363 ? -40.411 5.747 20.494 1.00 96.62 363 ASP A N 1
ATOM 2672 C CA . ASP A 1 363 ? -40.236 4.800 19.394 1.00 96.62 363 ASP A CA 1
ATOM 2673 C C . ASP A 1 363 ? -38.861 4.131 19.483 1.00 96.62 363 ASP A C 1
ATOM 2675 O O . ASP A 1 363 ? -38.800 2.902 19.446 1.00 96.62 363 ASP A O 1
ATOM 2679 N N . LEU A 1 364 ? -37.795 4.911 19.724 1.00 96.12 364 LEU A N 1
ATOM 2680 C CA . LEU A 1 364 ? -36.440 4.378 19.917 1.00 96.12 364 LEU A CA 1
ATOM 2681 C C . LEU A 1 364 ? -36.378 3.377 21.078 1.00 96.12 364 LEU A C 1
ATOM 2683 O O . LEU A 1 364 ? -35.892 2.266 20.914 1.00 96.12 364 LEU A O 1
ATOM 2687 N N . ILE A 1 365 ? -36.946 3.722 22.241 1.00 94.00 365 ILE A N 1
ATOM 2688 C CA . ILE A 1 365 ? -36.980 2.824 23.412 1.00 94.00 365 ILE A CA 1
ATOM 2689 C C . ILE A 1 365 ? -37.713 1.512 23.097 1.00 94.00 365 ILE A C 1
ATOM 2691 O O . ILE A 1 365 ? -37.306 0.449 23.566 1.00 94.00 365 ILE A O 1
ATOM 2695 N N . SER A 1 366 ? -38.803 1.564 22.324 1.00 94.69 366 SER A N 1
ATOM 2696 C CA . SER A 1 366 ? -39.546 0.353 21.946 1.00 94.69 366 SER A CA 1
ATOM 2697 C C . SER A 1 366 ? -38.801 -0.550 20.959 1.00 94.69 366 SER A C 1
ATOM 2699 O O . SER A 1 366 ? -39.155 -1.723 20.850 1.00 94.69 366 SER A O 1
ATOM 2701 N N . HIS A 1 367 ? -37.763 -0.014 20.315 1.00 93.75 367 HIS A N 1
ATOM 2702 C CA . HIS A 1 367 ? -36.925 -0.681 19.326 1.00 93.75 367 HIS A CA 1
ATOM 2703 C C . HIS A 1 367 ? -35.448 -0.703 19.744 1.00 93.75 367 HIS A C 1
ATOM 2705 O O . HIS A 1 367 ? -34.551 -0.641 18.915 1.00 93.75 367 HIS A O 1
ATOM 2711 N N . GLN A 1 368 ? -35.172 -0.806 21.046 1.00 90.69 368 GLN A N 1
ATOM 2712 C CA . GLN A 1 368 ? -33.799 -0.819 21.566 1.00 90.69 368 GLN A CA 1
ATOM 2713 C C . GLN A 1 368 ? -32.914 -1.944 20.992 1.00 90.69 368 GLN A C 1
ATOM 2715 O O . GLN A 1 368 ? -31.705 -1.891 21.141 1.00 90.69 368 GLN A O 1
ATOM 2720 N N . GLN A 1 369 ? -33.493 -2.986 20.393 1.00 83.56 369 GLN A N 1
ATOM 2721 C CA . GLN A 1 369 ? -32.745 -4.065 19.742 1.00 83.56 369 GLN A CA 1
ATOM 2722 C C . GLN A 1 369 ? -32.131 -3.670 18.390 1.00 83.56 369 GLN A C 1
ATOM 2724 O O . GLN A 1 369 ? -31.266 -4.392 17.912 1.00 83.56 369 GLN A O 1
ATOM 2729 N N . ASP A 1 370 ? -32.571 -2.551 17.808 1.00 90.19 370 ASP A N 1
ATOM 2730 C CA . ASP A 1 370 ? -32.055 -1.994 16.548 1.00 90.19 370 ASP A CA 1
ATOM 2731 C C . ASP A 1 370 ? -30.851 -1.061 16.810 1.00 90.19 370 ASP A C 1
ATOM 2733 O O . ASP A 1 370 ? -30.401 -0.323 15.936 1.00 90.19 370 ASP A O 1
ATOM 2737 N N . PHE A 1 371 ? -30.372 -1.051 18.058 1.00 88.81 371 PHE A N 1
ATOM 2738 C CA . PHE A 1 371 ? -29.239 -0.276 18.528 1.00 88.81 371 PHE A CA 1
ATOM 2739 C C . PHE A 1 371 ? -28.200 -1.202 19.138 1.00 88.81 371 PHE A C 1
ATOM 2741 O O . PHE A 1 371 ? -28.520 -2.105 19.917 1.00 88.81 371 PHE A O 1
ATOM 2748 N N . GLU A 1 372 ? -26.947 -0.909 18.851 1.00 84.62 372 GLU A N 1
ATOM 2749 C CA . GLU A 1 372 ? -25.791 -1.571 19.422 1.00 84.62 372 GLU A CA 1
ATOM 2750 C C . GLU A 1 372 ? -24.816 -0.517 19.927 1.00 84.62 372 GLU A C 1
ATOM 2752 O O . GLU A 1 372 ? -24.654 0.543 19.322 1.00 84.62 372 GLU A O 1
ATOM 2757 N N . LEU A 1 373 ? -24.206 -0.800 21.075 1.00 75.56 373 LEU A N 1
ATOM 2758 C CA . LEU A 1 373 ? -23.058 -0.034 21.519 1.00 75.56 373 LEU A CA 1
ATOM 2759 C C . LEU A 1 373 ? -21.812 -0.801 21.107 1.00 75.56 373 LEU A C 1
ATOM 2761 O O . LEU A 1 373 ? -21.616 -1.923 21.582 1.00 75.56 373 LEU A O 1
ATOM 2765 N N . SER A 1 374 ? -20.999 -0.220 20.235 1.00 65.06 374 SER A N 1
ATOM 2766 C CA . SER A 1 374 ? -19.682 -0.766 19.945 1.00 65.06 374 SER A CA 1
ATOM 2767 C C . SER A 1 374 ? -18.748 -0.405 21.088 1.00 65.06 374 SER A C 1
ATOM 2769 O O . SER A 1 374 ? -18.715 0.741 21.523 1.00 65.06 374 SER A O 1
ATOM 2771 N N . GLY A 1 375 ? -18.048 -1.392 21.654 1.00 58.16 375 GLY A N 1
ATOM 2772 C CA . GLY A 1 375 ? -17.054 -1.122 22.694 1.00 58.16 375 GLY A CA 1
ATOM 2773 C C . GLY A 1 375 ? -16.034 -0.097 22.193 1.00 58.16 375 GLY A C 1
ATOM 2774 O O . GLY A 1 375 ? -15.796 -0.020 20.994 1.00 58.16 375 GLY A O 1
ATOM 2775 N N . HIS A 1 376 ? -15.449 0.688 23.096 1.00 59.78 376 HIS A N 1
ATOM 2776 C CA . HIS A 1 376 ? -14.452 1.713 22.777 1.00 59.78 376 HIS A CA 1
ATOM 2777 C C . HIS A 1 376 ? -13.367 1.181 21.813 1.00 59.78 376 HIS A C 1
ATOM 2779 O O . HIS A 1 376 ? -12.414 0.516 22.229 1.00 59.78 376 HIS A O 1
ATOM 2785 N N . HIS A 1 377 ? -13.484 1.481 20.516 1.00 67.06 377 HIS A N 1
ATOM 2786 C CA . HIS A 1 377 ? -12.555 0.988 19.500 1.00 67.06 377 HIS A CA 1
ATOM 2787 C C . HIS A 1 377 ? -11.445 2.008 19.286 1.00 67.06 377 HIS A C 1
ATOM 2789 O O . HIS A 1 377 ? -11.602 3.007 18.589 1.00 67.06 377 HIS A O 1
ATOM 2795 N N . PHE A 1 378 ? -10.286 1.753 19.892 1.00 82.12 378 PHE A N 1
ATOM 2796 C CA . PHE A 1 378 ? -9.092 2.514 19.551 1.00 82.12 378 PHE A CA 1
ATOM 2797 C C . PHE A 1 378 ? -8.681 2.198 18.106 1.00 82.12 378 PHE A C 1
ATOM 2799 O O . PHE A 1 378 ? -8.573 1.024 17.742 1.00 82.12 378 PHE A O 1
ATOM 2806 N N . PHE A 1 379 ? -8.353 3.239 17.335 1.00 86.38 379 PHE A N 1
ATOM 2807 C CA . PHE A 1 379 ? -7.819 3.170 15.968 1.00 86.38 379 PHE A CA 1
ATOM 2808 C C . PHE A 1 379 ? -8.841 2.906 14.864 1.00 86.38 379 PHE A C 1
ATOM 2810 O O . PHE A 1 379 ? -9.936 2.392 15.076 1.00 86.38 379 PHE A O 1
ATOM 2817 N N . SER A 1 380 ? -8.447 3.249 13.642 1.00 76.50 380 SER A N 1
ATOM 2818 C CA . SER A 1 380 ? -9.247 3.065 12.437 1.00 76.50 380 SER A CA 1
ATOM 2819 C C . SER A 1 380 ? -9.675 1.612 12.210 1.00 76.50 380 SER A C 1
ATOM 2821 O O . SER A 1 380 ? -9.024 0.657 12.645 1.00 76.50 380 SER A O 1
ATOM 2823 N N . THR A 1 381 ? -10.757 1.424 11.455 1.00 71.56 381 THR A N 1
ATOM 2824 C CA . THR A 1 381 ? -11.271 0.096 11.080 1.00 71.56 381 THR A CA 1
ATOM 2825 C C . THR A 1 381 ? -10.306 -0.693 10.188 1.00 71.56 381 THR A C 1
ATOM 2827 O O . THR A 1 381 ? -10.304 -1.921 10.226 1.00 71.56 381 THR A O 1
ATOM 2830 N N . ASP A 1 382 ? -9.446 -0.012 9.423 1.00 73.19 382 ASP A N 1
ATOM 2831 C CA . ASP A 1 382 ? -8.382 -0.622 8.613 1.00 73.19 382 ASP A CA 1
ATOM 2832 C C . ASP A 1 382 ? -7.084 -0.888 9.401 1.00 73.19 382 ASP A C 1
ATOM 2834 O O . ASP A 1 382 ? -6.104 -1.400 8.850 1.00 73.19 382 ASP A O 1
ATOM 2838 N N . SER A 1 383 ? -7.062 -0.586 10.705 1.00 86.69 383 SER A N 1
ATOM 2839 C CA . SER A 1 383 ? -5.968 -0.976 11.588 1.00 86.69 383 SER A CA 1
ATOM 2840 C C . SER A 1 383 ? -5.818 -2.496 11.639 1.00 86.69 383 SER A C 1
ATOM 2842 O O . SER A 1 383 ? -6.798 -3.237 11.724 1.00 86.69 383 SER A O 1
ATOM 2844 N N . ALA A 1 384 ? -4.575 -2.977 11.725 1.00 91.50 384 ALA A N 1
ATOM 2845 C CA . ALA A 1 384 ? -4.299 -4.381 12.019 1.00 91.50 384 ALA A CA 1
ATOM 2846 C C . ALA A 1 384 ? -4.871 -4.834 13.380 1.00 91.50 384 ALA A C 1
ATOM 2848 O O . ALA A 1 384 ? -5.061 -6.032 13.572 1.00 91.50 384 ALA A O 1
ATOM 2849 N N . TRP A 1 385 ? -5.161 -3.904 14.302 1.00 94.38 385 TRP A N 1
ATOM 2850 C CA . TRP A 1 385 ? -5.894 -4.196 15.537 1.00 94.38 385 TRP A CA 1
ATOM 2851 C C . TRP A 1 385 ? -7.356 -4.554 15.265 1.00 94.38 385 TRP A C 1
ATOM 2853 O O . TRP A 1 385 ? -7.858 -5.505 15.851 1.00 94.38 385 TRP A O 1
ATOM 2863 N N . ASN A 1 386 ? -8.010 -3.849 14.344 1.00 85.75 386 ASN A N 1
ATOM 2864 C CA . ASN A 1 386 ? -9.462 -3.908 14.149 1.00 85.75 386 ASN A CA 1
ATOM 2865 C C . ASN A 1 386 ? -9.868 -4.701 12.893 1.00 85.75 386 ASN A C 1
ATOM 2867 O O . ASN A 1 386 ? -11.050 -4.905 12.633 1.00 85.75 386 ASN A O 1
ATOM 2871 N N . THR A 1 387 ? -8.893 -5.198 12.125 1.00 82.31 387 THR A N 1
ATOM 2872 C CA . THR A 1 387 ? -9.121 -6.024 10.932 1.00 82.31 387 THR A CA 1
ATOM 2873 C C . THR A 1 387 ? -9.232 -7.510 11.307 1.00 82.31 387 THR A C 1
ATOM 2875 O O . THR A 1 387 ? -8.254 -8.084 11.797 1.00 82.31 387 THR A O 1
ATOM 2878 N N . PRO A 1 388 ? -10.367 -8.188 11.038 1.00 83.88 388 PRO A N 1
ATOM 2879 C CA . PRO A 1 388 ? -10.498 -9.623 11.272 1.00 83.88 388 PRO A CA 1
ATOM 2880 C C . PRO A 1 388 ? -9.547 -10.464 10.409 1.00 83.88 388 PRO A C 1
ATOM 2882 O O . PRO A 1 388 ? -9.269 -10.159 9.247 1.00 83.88 388 PRO A O 1
ATOM 2885 N N . ILE A 1 389 ? -9.120 -11.605 10.943 1.00 82.12 389 ILE A N 1
ATOM 2886 C CA . ILE A 1 389 ? -8.387 -12.631 10.205 1.00 82.12 389 ILE A CA 1
ATOM 2887 C C . ILE A 1 389 ? -9.284 -13.198 9.101 1.00 82.12 389 ILE A C 1
ATOM 2889 O O . ILE A 1 389 ? -10.369 -13.730 9.351 1.00 82.12 389 ILE A O 1
ATOM 2893 N N . SER A 1 390 ? -8.786 -13.169 7.863 1.00 81.75 390 SER A N 1
ATOM 2894 C CA . SER A 1 390 ? -9.448 -13.824 6.735 1.00 81.75 390 SER A CA 1
ATOM 2895 C C . SER A 1 390 ? -9.417 -15.346 6.902 1.00 81.75 390 SER A C 1
ATOM 2897 O O . SER A 1 390 ? -8.406 -15.998 6.637 1.00 81.75 390 SER A O 1
ATOM 2899 N N . GLN A 1 391 ? -10.552 -15.931 7.285 1.00 75.56 391 GLN A N 1
ATOM 2900 C CA . GLN A 1 391 ? -10.674 -17.363 7.594 1.00 75.56 391 GLN A CA 1
ATOM 2901 C C . GLN A 1 391 ? -10.392 -18.297 6.408 1.00 75.56 391 GLN A C 1
ATOM 2903 O O . GLN A 1 391 ? -10.086 -19.471 6.595 1.00 75.56 391 GLN A O 1
ATOM 2908 N N . MET A 1 392 ? -10.457 -17.789 5.179 1.00 64.56 392 MET A N 1
ATOM 2909 C CA . MET A 1 392 ? -10.032 -18.540 3.997 1.00 64.56 392 MET A CA 1
ATOM 2910 C C . MET A 1 392 ? -8.523 -18.586 3.793 1.00 64.56 392 MET A C 1
ATOM 2912 O O . MET A 1 392 ? -7.999 -19.559 3.252 1.00 64.56 392 MET A O 1
ATOM 2916 N N . ASN A 1 393 ? -7.865 -17.467 4.091 1.00 73.62 393 ASN A N 1
ATOM 2917 C CA . ASN A 1 393 ? -6.507 -17.194 3.642 1.00 73.62 393 ASN A CA 1
ATOM 2918 C C . ASN A 1 393 ? -5.495 -17.401 4.767 1.00 73.62 393 ASN A C 1
ATOM 2920 O O . ASN A 1 393 ? -4.307 -17.546 4.485 1.00 73.62 393 ASN A O 1
ATOM 2924 N N . VAL A 1 394 ? -5.962 -17.449 6.017 1.00 86.25 394 VAL A N 1
ATOM 2925 C CA . VAL A 1 394 ? -5.131 -17.718 7.187 1.00 86.25 394 VAL A CA 1
ATOM 2926 C C . VAL A 1 394 ? -4.413 -19.060 7.048 1.00 86.25 394 VAL A C 1
ATOM 2928 O O . VAL A 1 394 ? -5.007 -20.082 6.697 1.00 86.25 394 VAL A O 1
ATOM 2931 N N . GLN A 1 395 ? -3.109 -19.057 7.319 1.00 91.56 395 GLN A N 1
ATOM 2932 C CA . GLN A 1 395 ? -2.272 -20.250 7.302 1.00 91.56 395 GLN A CA 1
ATOM 2933 C C . GLN A 1 395 ? -1.675 -20.457 8.686 1.00 91.56 395 GLN A C 1
ATOM 2935 O O . GLN A 1 395 ? -0.662 -19.870 9.041 1.00 91.56 395 GLN A O 1
ATOM 2940 N N . TYR A 1 396 ? -2.275 -21.350 9.465 1.00 93.44 396 TYR A N 1
ATOM 2941 C CA . TYR A 1 396 ? -1.707 -21.720 10.753 1.00 93.44 396 TYR A CA 1
ATOM 2942 C C . TYR A 1 396 ? -0.402 -22.494 10.554 1.00 93.44 396 TYR A C 1
ATOM 2944 O O . TYR A 1 396 ? -0.345 -23.496 9.834 1.00 93.44 396 TYR A O 1
ATOM 2952 N N . SER A 1 397 ? 0.648 -22.047 11.235 1.00 95.25 397 SER A N 1
ATOM 2953 C CA . SER A 1 397 ? 1.892 -22.802 11.348 1.00 95.25 397 SER A CA 1
ATOM 2954 C C . SER A 1 397 ? 1.657 -24.172 11.999 1.00 95.25 397 SER A C 1
ATOM 2956 O O . SER A 1 397 ? 0.702 -24.380 12.751 1.00 95.25 397 SER A O 1
ATOM 2958 N N . ASP A 1 398 ? 2.552 -25.130 11.732 1.00 93.31 398 ASP A N 1
ATOM 2959 C CA . ASP A 1 398 ? 2.488 -26.437 12.391 1.00 93.31 398 ASP A CA 1
ATOM 2960 C C . ASP A 1 398 ? 2.495 -26.240 13.922 1.00 93.31 398 ASP A C 1
ATOM 2962 O O . ASP A 1 398 ? 3.380 -25.546 14.440 1.00 93.31 398 ASP A O 1
ATOM 2966 N N . PRO A 1 399 ? 1.563 -26.841 14.689 1.00 89.00 399 PRO A N 1
ATOM 2967 C CA . PRO A 1 399 ? 1.543 -26.690 16.140 1.00 89.00 399 PRO A CA 1
ATOM 2968 C C . PRO A 1 399 ? 2.864 -27.084 16.815 1.00 89.00 399 PRO A C 1
ATOM 2970 O O . PRO A 1 399 ? 3.154 -26.597 17.899 1.00 89.00 399 PRO A O 1
ATOM 2973 N N . SER A 1 400 ? 3.692 -27.930 16.202 1.00 93.00 400 SER A N 1
ATOM 2974 C CA . SER A 1 400 ? 5.023 -28.309 16.698 1.00 93.00 400 SER A CA 1
ATOM 2975 C C . SER A 1 400 ? 6.168 -27.391 16.246 1.00 93.00 400 SER A C 1
ATOM 2977 O O . SER A 1 400 ? 7.316 -27.620 16.635 1.00 93.00 400 SER A O 1
ATOM 2979 N N . ALA A 1 401 ? 5.884 -26.339 15.472 1.00 97.06 401 ALA A N 1
ATOM 2980 C CA . ALA A 1 401 ? 6.870 -25.329 15.104 1.00 97.06 401 ALA A CA 1
ATOM 2981 C C . ALA A 1 401 ? 7.527 -24.721 16.352 1.00 97.06 401 ALA A C 1
ATOM 2983 O O . ALA A 1 401 ? 6.885 -24.515 17.387 1.00 97.06 401 ALA A O 1
ATOM 2984 N N . ILE A 1 402 ? 8.826 -24.427 16.256 1.00 97.25 402 ILE A N 1
ATOM 2985 C CA . ILE A 1 402 ? 9.630 -24.010 17.411 1.00 97.25 402 ILE A CA 1
ATOM 2986 C C . ILE A 1 402 ? 9.086 -22.738 18.068 1.00 97.25 402 ILE A C 1
ATOM 2988 O O . ILE A 1 402 ? 9.125 -22.629 19.289 1.00 97.25 402 ILE A O 1
ATOM 2992 N N . GLN A 1 403 ? 8.513 -21.830 17.279 1.00 98.00 403 GLN A N 1
ATOM 2993 C CA . GLN A 1 403 ? 7.876 -20.608 17.754 1.00 98.00 403 GLN A CA 1
ATOM 2994 C C . GLN A 1 403 ? 6.686 -20.926 18.666 1.00 98.00 403 GLN A C 1
ATOM 2996 O O . GLN A 1 403 ? 6.633 -20.442 19.791 1.00 98.00 403 GLN A O 1
ATOM 3001 N N . ASN A 1 404 ? 5.788 -21.819 18.242 1.00 97.75 404 ASN A N 1
ATOM 3002 C CA . ASN A 1 404 ? 4.628 -22.235 19.038 1.00 97.75 404 ASN A CA 1
ATOM 3003 C C . ASN A 1 404 ? 5.049 -22.995 20.307 1.00 97.75 404 ASN A C 1
ATOM 3005 O O . ASN A 1 404 ? 4.437 -22.863 21.367 1.00 97.75 404 ASN A O 1
ATOM 3009 N N . LEU A 1 405 ? 6.109 -23.808 20.224 1.00 96.56 405 LEU A N 1
ATOM 3010 C CA . LEU A 1 405 ? 6.675 -24.489 21.393 1.00 96.56 405 LEU A CA 1
ATOM 3011 C C . LEU A 1 405 ? 7.290 -23.499 22.390 1.00 96.56 405 LEU A C 1
ATOM 3013 O O . LEU A 1 405 ? 7.063 -23.633 23.590 1.00 96.56 405 LEU A O 1
ATOM 3017 N N . GLN A 1 406 ? 8.041 -22.504 21.910 1.00 96.81 406 GLN A N 1
ATOM 3018 C CA . GLN A 1 406 ? 8.620 -21.466 22.762 1.00 96.81 406 GLN A CA 1
ATOM 3019 C C . GLN A 1 406 ? 7.542 -20.590 23.392 1.00 96.81 406 GLN A C 1
ATOM 3021 O O . GLN A 1 406 ? 7.620 -20.347 24.593 1.00 96.81 406 GLN A O 1
ATOM 3026 N N . PHE A 1 407 ? 6.526 -20.177 22.629 1.00 97.31 407 PHE A N 1
ATOM 3027 C CA . PHE A 1 407 ? 5.402 -19.367 23.108 1.00 97.31 407 PHE A CA 1
ATOM 3028 C C . PHE A 1 407 ? 4.717 -19.999 24.331 1.00 97.31 407 PHE A C 1
ATOM 3030 O O . PHE A 1 407 ? 4.494 -19.341 25.344 1.00 97.31 407 PHE A O 1
ATOM 3037 N N . ARG A 1 408 ? 4.457 -21.311 24.276 1.00 95.50 408 ARG A N 1
ATOM 3038 C CA . ARG A 1 408 ? 3.744 -22.058 25.331 1.00 95.50 408 ARG A CA 1
ATOM 3039 C C . ARG A 1 408 ? 4.630 -22.532 26.481 1.00 95.50 408 ARG A C 1
ATOM 3041 O O . ARG A 1 408 ? 4.142 -23.138 27.436 1.00 95.50 408 ARG A O 1
ATOM 3048 N N . SER A 1 409 ? 5.940 -22.310 26.402 1.00 94.81 409 SER A N 1
ATOM 3049 C CA . SER A 1 409 ? 6.878 -22.879 27.363 1.00 94.81 409 SER A CA 1
ATOM 3050 C C . SER A 1 409 ? 6.829 -22.154 28.710 1.00 94.81 409 SER A C 1
ATOM 3052 O O . SER A 1 409 ? 7.476 -21.126 28.905 1.00 94.81 409 SER A O 1
ATOM 3054 N N . THR A 1 410 ? 6.158 -22.762 29.692 1.00 92.69 410 THR A N 1
ATOM 3055 C CA . THR A 1 410 ? 6.131 -22.284 31.090 1.00 92.69 410 THR A CA 1
ATOM 3056 C C . THR A 1 410 ? 7.503 -22.249 31.757 1.00 92.69 410 THR A C 1
ATOM 3058 O O . THR A 1 410 ? 7.669 -21.600 32.784 1.00 92.69 410 THR A O 1
ATOM 3061 N N . SER A 1 411 ? 8.503 -22.944 31.204 1.00 94.62 411 SER A N 1
ATOM 3062 C CA . SER A 1 411 ? 9.879 -22.858 31.700 1.00 94.62 411 SER A CA 1
ATOM 3063 C C . SER A 1 411 ? 10.601 -21.583 31.260 1.00 94.62 411 SER A C 1
ATOM 3065 O O . SER A 1 411 ? 11.660 -21.288 31.807 1.00 94.62 411 SER A O 1
ATOM 3067 N N . LEU A 1 412 ? 10.098 -20.900 30.226 1.00 95.12 412 LEU A N 1
ATOM 3068 C CA . LEU A 1 412 ? 10.648 -19.634 29.735 1.00 95.12 412 LEU A CA 1
ATOM 3069 C C . LEU A 1 412 ? 9.910 -18.452 30.364 1.00 95.12 412 LEU A C 1
ATOM 3071 O O . LEU A 1 412 ? 10.548 -17.493 30.789 1.00 95.12 412 LEU A O 1
ATOM 3075 N N . ALA A 1 413 ? 8.581 -18.548 30.456 1.00 96.50 413 ALA A N 1
ATOM 3076 C CA . ALA A 1 413 ? 7.742 -17.456 30.918 1.00 96.50 413 ALA A CA 1
ATOM 3077 C C . ALA A 1 413 ? 6.444 -17.941 31.580 1.00 96.50 413 ALA A C 1
ATOM 3079 O O . ALA A 1 413 ? 5.850 -18.944 31.174 1.00 96.50 413 ALA A O 1
ATOM 3080 N N . ASN A 1 414 ? 5.971 -17.201 32.583 1.00 96.31 414 ASN A N 1
ATOM 3081 C CA . ASN A 1 414 ? 4.666 -17.435 33.201 1.00 96.31 414 ASN A CA 1
ATOM 3082 C C . ASN A 1 414 ? 3.556 -16.794 32.365 1.00 96.31 414 ASN A C 1
ATOM 3084 O O . ASN A 1 414 ? 3.705 -15.655 31.934 1.00 96.31 414 ASN A O 1
ATOM 3088 N N . THR A 1 415 ? 2.428 -17.482 32.181 1.00 96.38 415 THR A N 1
ATOM 3089 C CA . THR A 1 415 ? 1.246 -16.862 31.567 1.00 96.38 415 THR A CA 1
ATOM 3090 C C . THR A 1 415 ? 0.697 -15.771 32.471 1.00 96.38 415 THR A C 1
ATOM 3092 O O . THR A 1 415 ? 0.574 -15.985 33.682 1.00 96.38 415 THR A O 1
ATOM 3095 N N . TRP A 1 416 ? 0.322 -14.634 31.893 1.00 96.00 416 TRP A N 1
ATOM 3096 C CA . TRP A 1 416 ? -0.257 -13.533 32.648 1.00 96.00 416 TRP A CA 1
ATOM 3097 C C . TRP A 1 416 ? -1.359 -12.804 31.877 1.00 96.00 416 TRP A C 1
ATOM 3099 O O . TRP A 1 416 ? -1.449 -12.890 30.654 1.00 96.00 416 TRP A O 1
ATOM 3109 N N . VAL A 1 417 ? -2.190 -12.093 32.636 1.00 96.25 417 VAL A N 1
ATOM 3110 C CA . VAL A 1 417 ? -3.136 -11.088 32.145 1.00 96.25 417 VAL A CA 1
ATOM 3111 C C . VAL A 1 417 ? -2.790 -9.805 32.875 1.00 96.25 417 VAL A C 1
ATOM 3113 O O . VAL A 1 417 ? -2.809 -9.764 34.114 1.00 96.25 417 VAL A O 1
ATOM 3116 N N . GLN A 1 418 ? -2.406 -8.793 32.112 1.00 91.44 418 GLN A N 1
ATOM 3117 C CA . GLN A 1 418 ? -2.078 -7.487 32.651 1.00 91.44 418 GLN A CA 1
ATOM 3118 C C . GLN A 1 418 ? -3.342 -6.706 32.990 1.00 91.44 418 GLN A C 1
ATOM 3120 O O . GLN A 1 418 ? -4.365 -6.837 32.327 1.00 91.44 418 GLN A O 1
ATOM 3125 N N . SER A 1 419 ? -3.243 -5.888 34.034 1.00 90.31 419 SER A N 1
ATOM 3126 C CA . SER A 1 419 ? -4.240 -4.878 34.362 1.00 90.31 419 SER A CA 1
ATOM 3127 C C . SER A 1 419 ? -3.505 -3.605 34.742 1.00 90.31 419 SER A C 1
ATOM 3129 O O . SER A 1 419 ? -2.631 -3.635 35.619 1.00 90.31 419 SER A O 1
ATOM 3131 N N . ALA A 1 420 ? -3.813 -2.526 34.037 1.00 85.81 420 ALA A N 1
ATOM 3132 C CA . ALA A 1 420 ? -3.264 -1.208 34.286 1.00 85.81 420 ALA A CA 1
ATOM 3133 C C . ALA A 1 420 ? -4.276 -0.162 33.831 1.00 85.81 420 ALA A C 1
ATOM 3135 O O . ALA A 1 420 ? -4.780 -0.235 32.719 1.00 85.81 420 ALA A O 1
ATOM 3136 N N . ASP A 1 421 ? -4.513 0.826 34.681 1.00 82.50 421 ASP A N 1
ATOM 3137 C CA . ASP A 1 421 ? -5.225 2.038 34.299 1.00 82.50 421 ASP A CA 1
ATOM 3138 C C . ASP A 1 421 ? -4.303 2.865 33.386 1.00 82.50 421 ASP A C 1
ATOM 3140 O O . ASP A 1 421 ? -3.246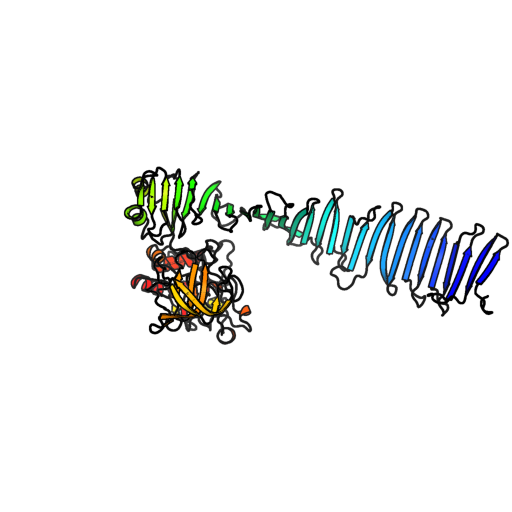 3.336 33.819 1.00 82.50 421 ASP A O 1
ATOM 3144 N N . LEU A 1 422 ? -4.597 2.893 32.086 1.00 83.69 422 LEU A N 1
ATOM 3145 C CA . LEU A 1 422 ? -3.682 3.429 31.074 1.00 83.69 422 LEU A CA 1
ATOM 3146 C C . LEU A 1 422 ? -4.175 4.713 30.426 1.00 83.69 422 LEU A C 1
ATOM 3148 O O . LEU A 1 422 ? -3.332 5.528 30.045 1.00 83.69 422 LEU A O 1
ATOM 3152 N N . PHE A 1 423 ? -5.487 4.850 30.242 1.00 85.75 423 PHE A N 1
ATOM 3153 C CA . PHE A 1 423 ? -6.076 5.820 29.333 1.00 85.75 423 PHE A CA 1
ATOM 3154 C C . PHE A 1 423 ? -6.849 6.893 30.094 1.00 85.75 423 PHE A C 1
ATOM 3156 O O . PHE A 1 423 ? -7.884 6.643 30.699 1.00 85.75 423 PHE A O 1
ATOM 3163 N N . PHE A 1 424 ? -6.346 8.123 30.029 1.00 86.25 424 PHE A N 1
ATOM 3164 C CA . PHE A 1 424 ? -6.948 9.269 30.697 1.00 86.25 424 PHE A CA 1
ATOM 3165 C C . PHE A 1 424 ? -7.516 10.240 29.661 1.00 86.25 424 PHE A C 1
ATOM 3167 O O . PHE A 1 424 ? -6.784 10.814 28.854 1.00 86.25 424 PHE A O 1
ATOM 3174 N N . SER A 1 425 ? -8.823 10.478 29.697 1.00 83.06 425 SER A N 1
ATOM 3175 C CA . SER A 1 425 ? -9.433 11.519 28.863 1.00 83.06 425 SER A CA 1
ATOM 3176 C C . SER A 1 425 ? -9.067 12.909 29.385 1.00 83.06 425 SER A C 1
ATOM 3178 O O . SER A 1 425 ? -9.229 13.182 30.574 1.00 83.06 425 SER A O 1
ATOM 3180 N N . THR A 1 426 ? -8.603 13.810 28.515 1.00 83.38 426 THR A N 1
ATOM 3181 C CA . THR A 1 426 ? -8.268 15.192 28.897 1.00 83.38 426 THR A CA 1
ATOM 3182 C C . THR A 1 426 ? -9.473 16.119 28.755 1.00 83.38 426 THR A C 1
ATOM 3184 O O . THR A 1 426 ? -9.909 16.384 27.634 1.00 83.38 426 THR A O 1
ATOM 3187 N N . PRO A 1 427 ? -9.994 16.695 29.857 1.00 76.12 427 PRO A N 1
ATOM 3188 C CA . PRO A 1 427 ? -11.092 17.653 29.784 1.00 76.12 427 PRO A CA 1
ATOM 3189 C C . PRO A 1 427 ? -10.714 18.930 29.025 1.00 76.12 427 PRO A C 1
ATOM 3191 O O . PRO A 1 427 ? -9.564 19.374 29.046 1.00 76.12 427 PRO A O 1
ATOM 3194 N N . THR A 1 428 ? -11.704 19.599 28.430 1.00 79.19 428 THR A N 1
ATOM 3195 C CA . THR A 1 428 ? -11.487 20.862 27.696 1.00 79.19 428 THR A CA 1
ATOM 3196 C C . THR A 1 428 ? -10.982 22.011 28.578 1.00 79.19 428 THR A C 1
ATOM 3198 O O . THR A 1 428 ? -10.394 22.966 28.068 1.00 79.19 428 THR A O 1
ATOM 3201 N N . ASP A 1 429 ? -11.174 21.928 29.896 1.00 80.81 429 ASP A N 1
ATOM 3202 C CA . ASP A 1 429 ? -10.684 22.885 30.890 1.00 80.81 429 ASP A CA 1
ATOM 3203 C C . ASP A 1 429 ? -9.392 22.435 31.603 1.00 80.81 429 ASP A C 1
ATOM 3205 O O . ASP A 1 429 ? -8.956 23.084 32.562 1.00 80.81 429 ASP A O 1
ATOM 3209 N N . ALA A 1 430 ? -8.750 21.361 31.126 1.00 87.88 430 ALA A N 1
ATOM 3210 C CA . ALA A 1 430 ? -7.496 20.864 31.675 1.00 87.88 430 ALA A CA 1
ATOM 3211 C C . ALA A 1 430 ? -6.382 21.930 31.633 1.00 87.88 430 ALA A C 1
ATOM 3213 O O . ALA A 1 430 ? -6.266 22.704 30.676 1.00 87.88 430 ALA A O 1
ATOM 3214 N N . PRO A 1 431 ? -5.510 21.986 32.656 1.00 93.06 431 PRO A N 1
ATOM 3215 C CA . PRO A 1 431 ? -4.407 22.932 32.668 1.00 93.06 431 PRO A CA 1
ATOM 3216 C C . PRO A 1 431 ? -3.365 22.588 31.598 1.00 93.06 431 PRO A C 1
ATOM 3218 O O . PRO A 1 431 ? -2.986 21.430 31.422 1.00 93.06 431 PRO A O 1
ATOM 3221 N N . HIS A 1 432 ? -2.811 23.620 30.958 1.00 94.62 432 HIS A N 1
ATOM 3222 C CA . HIS A 1 432 ? -1.600 23.470 30.157 1.00 94.62 432 HIS A CA 1
ATOM 3223 C C . HIS A 1 432 ? -0.391 23.293 31.076 1.00 94.62 432 HIS A C 1
ATOM 3225 O O . HIS A 1 432 ? 0.058 24.238 31.735 1.00 94.62 432 HIS A O 1
ATOM 3231 N N . MET A 1 433 ? 0.119 22.068 31.126 1.00 96.75 433 MET A N 1
ATOM 3232 C CA . MET A 1 433 ? 1.281 21.700 31.912 1.00 96.75 433 MET A CA 1
ATOM 3233 C C . MET A 1 433 ? 2.527 21.672 31.039 1.00 96.75 433 MET A C 1
ATOM 3235 O O . MET A 1 433 ? 2.517 21.251 29.880 1.00 96.75 433 MET A O 1
ATOM 3239 N N . LYS A 1 434 ? 3.648 22.083 31.634 1.00 97.69 434 LYS A N 1
ATOM 3240 C CA . LYS A 1 434 ? 4.947 21.993 30.981 1.00 97.69 434 LYS A CA 1
ATOM 3241 C C . LYS A 1 434 ? 5.422 20.544 30.991 1.00 97.69 434 LYS A C 1
ATOM 3243 O O . LYS A 1 434 ? 5.653 19.987 32.063 1.00 97.69 434 LYS A O 1
ATOM 3248 N N . TRP A 1 435 ? 5.676 20.001 29.808 1.00 98.19 435 TRP A N 1
ATOM 3249 C CA . TRP A 1 435 ? 6.337 18.717 29.609 1.00 98.19 435 TRP A CA 1
ATOM 3250 C C . TRP A 1 435 ? 7.770 18.922 29.129 1.00 98.19 435 TRP A C 1
ATOM 3252 O O . TRP A 1 435 ? 8.061 19.823 28.337 1.00 98.19 435 TRP A O 1
ATOM 3262 N N . THR A 1 436 ? 8.679 18.092 29.625 1.00 98.44 436 THR A N 1
ATOM 3263 C CA . THR A 1 436 ? 10.047 17.936 29.121 1.00 98.44 436 THR A CA 1
ATOM 3264 C C . THR A 1 436 ? 10.233 16.515 28.617 1.00 98.44 436 THR A C 1
ATOM 3266 O O . THR A 1 436 ? 9.638 15.593 29.169 1.00 98.44 436 THR A O 1
ATOM 3269 N N . PHE A 1 437 ? 11.052 16.334 27.585 1.00 98.44 437 PHE A N 1
ATOM 3270 C CA . PHE A 1 437 ? 11.272 15.014 27.000 1.00 98.44 437 PHE A CA 1
ATOM 3271 C C . PHE A 1 437 ? 12.725 14.785 26.594 1.00 98.44 437 PHE A C 1
ATOM 3273 O O . PHE A 1 437 ? 13.375 15.722 26.123 1.00 98.44 437 PHE A O 1
ATOM 3280 N N . ASP A 1 438 ? 13.220 13.548 26.709 1.00 98.44 438 ASP A N 1
ATOM 3281 C CA . ASP A 1 438 ? 14.519 13.176 26.120 1.00 98.44 438 ASP A CA 1
ATOM 3282 C C . ASP A 1 438 ? 14.378 12.922 24.614 1.00 98.44 438 ASP A C 1
ATOM 3284 O O . ASP A 1 438 ? 15.195 13.412 23.831 1.00 98.44 438 ASP A O 1
ATOM 3288 N N . VAL A 1 439 ? 13.308 12.234 24.199 1.00 97.56 439 VAL A N 1
ATOM 3289 C CA . VAL A 1 439 ? 12.927 12.014 22.796 1.00 97.56 439 VAL A CA 1
ATOM 3290 C C . VAL A 1 439 ? 11.428 12.263 22.617 1.00 97.56 439 VAL A C 1
ATOM 3292 O O . VAL A 1 439 ? 10.623 11.784 23.408 1.00 97.56 439 VAL A O 1
ATOM 3295 N N . LEU A 1 440 ? 11.068 12.998 21.567 1.00 97.88 440 LEU A N 1
ATOM 3296 C CA . LEU A 1 440 ? 9.697 13.209 21.103 1.00 97.88 440 LEU A CA 1
ATOM 3297 C C . LEU A 1 440 ? 9.553 12.610 19.703 1.00 97.88 440 LEU A C 1
ATOM 3299 O O . LEU A 1 440 ? 10.416 12.855 18.855 1.00 97.88 440 LEU A O 1
ATOM 3303 N N . ASN A 1 441 ? 8.470 11.878 19.464 1.00 97.00 441 ASN A N 1
ATOM 3304 C CA . ASN A 1 441 ? 8.078 11.349 18.163 1.00 97.00 441 ASN A CA 1
ATOM 3305 C C . ASN A 1 441 ? 6.664 11.824 17.805 1.00 97.00 441 ASN A C 1
ATOM 3307 O O . ASN A 1 441 ? 5.711 11.505 18.503 1.00 97.00 441 ASN A O 1
ATOM 3311 N N . GLN A 1 442 ? 6.543 12.561 16.702 1.00 94.75 442 GLN A N 1
ATOM 3312 C CA . GLN A 1 442 ? 5.263 13.028 16.151 1.00 94.75 442 GLN A CA 1
ATOM 3313 C C . GLN A 1 442 ? 5.050 12.519 14.715 1.00 94.75 442 GLN A C 1
ATOM 3315 O O . GLN A 1 442 ? 4.338 13.136 13.929 1.00 94.75 442 GLN A O 1
ATOM 3320 N N . ALA A 1 443 ? 5.734 11.443 14.310 1.00 85.75 443 ALA A N 1
ATOM 3321 C CA . ALA A 1 443 ? 5.733 10.984 12.921 1.00 85.75 443 ALA A CA 1
ATOM 3322 C C . ALA A 1 443 ? 4.338 10.567 12.421 1.00 85.75 443 ALA A C 1
ATOM 3324 O O . ALA A 1 443 ? 4.042 10.755 11.242 1.00 85.75 443 ALA A O 1
ATOM 3325 N N . THR A 1 444 ? 3.486 10.033 13.301 1.00 82.56 444 THR A N 1
ATOM 3326 C CA . THR A 1 444 ? 2.121 9.592 12.967 1.00 82.56 444 THR A CA 1
ATOM 3327 C C . THR A 1 444 ? 1.218 10.758 12.565 1.00 82.56 444 THR A C 1
ATOM 3329 O O . THR A 1 444 ? 0.466 10.635 11.608 1.00 82.56 444 THR A O 1
ATOM 3332 N N . VAL A 1 445 ? 1.368 11.920 13.205 1.00 83.50 445 VAL A N 1
ATOM 3333 C CA . VAL A 1 445 ? 0.576 13.135 12.929 1.00 83.50 445 VAL A CA 1
ATOM 3334 C C . VAL A 1 445 ? 1.240 14.068 11.899 1.00 83.50 445 VAL A C 1
ATOM 3336 O O . VAL A 1 445 ? 0.934 15.255 11.799 1.00 83.50 445 VAL A O 1
ATOM 3339 N N . GLY A 1 446 ? 2.211 13.558 11.130 1.00 81.31 446 GLY A N 1
ATOM 3340 C CA . GLY A 1 446 ? 2.935 14.319 10.100 1.00 81.31 446 GLY A CA 1
ATOM 3341 C C . GLY A 1 446 ? 4.082 15.198 10.618 1.00 81.31 446 GLY A C 1
ATOM 3342 O O . GLY A 1 446 ? 4.695 15.940 9.843 1.00 81.31 446 GLY A O 1
ATOM 3343 N N . GLY A 1 447 ? 4.396 15.111 11.912 1.00 85.00 447 GLY A N 1
ATOM 3344 C CA . GLY A 1 447 ? 5.567 15.718 12.537 1.00 85.00 447 GLY A CA 1
ATOM 3345 C C . GLY A 1 447 ? 6.842 14.879 12.372 1.00 85.00 447 GLY A C 1
ATOM 3346 O O . GLY A 1 447 ? 6.994 14.082 11.448 1.00 85.00 447 GLY A O 1
ATOM 3347 N N . GLY A 1 448 ? 7.810 15.071 13.271 1.00 89.62 448 GLY A N 1
ATOM 3348 C CA . GLY A 1 448 ? 9.091 14.361 13.228 1.00 89.62 448 GLY A CA 1
ATOM 3349 C C . GLY A 1 448 ? 9.699 14.136 14.608 1.00 89.62 448 GLY A C 1
ATOM 3350 O O . GLY A 1 448 ? 9.076 14.403 15.632 1.00 89.62 448 GLY A O 1
ATOM 3351 N N . PHE A 1 449 ? 10.938 13.647 14.632 1.00 95.50 449 PHE A N 1
ATOM 3352 C CA . PHE A 1 449 ? 11.661 13.401 15.877 1.00 95.50 449 PHE A CA 1
ATOM 3353 C C . PHE A 1 449 ? 12.316 14.668 16.426 1.00 95.50 449 PHE A C 1
ATOM 3355 O O . PHE A 1 449 ? 12.953 15.425 15.690 1.00 95.50 449 PHE A O 1
ATOM 3362 N N . SER A 1 450 ? 12.232 14.848 17.741 1.00 96.75 450 SER A N 1
ATOM 3363 C CA . SER A 1 450 ? 12.963 15.876 18.487 1.00 96.75 450 SER A CA 1
ATOM 3364 C C . SER A 1 450 ? 13.625 15.277 19.724 1.00 96.75 450 SER A C 1
ATOM 3366 O O . SER A 1 450 ? 13.252 14.201 20.184 1.00 96.75 450 SER A O 1
ATOM 3368 N N . SER A 1 451 ? 14.625 15.960 20.284 1.00 97.31 451 SER A N 1
ATOM 3369 C CA . SER A 1 451 ? 15.327 15.473 21.478 1.00 97.31 451 SER A CA 1
ATOM 3370 C C . SER A 1 451 ? 15.595 16.583 22.489 1.00 97.31 451 SER A C 1
ATOM 3372 O O . SER A 1 451 ? 15.886 17.711 22.093 1.00 97.31 451 SER A O 1
ATOM 3374 N N . HIS A 1 452 ? 15.563 16.238 23.779 1.00 96.94 452 HIS A N 1
ATOM 3375 C CA . HIS A 1 452 ? 15.871 17.111 24.922 1.00 96.94 452 HIS A CA 1
ATOM 3376 C C . HIS A 1 452 ? 15.120 18.452 24.880 1.00 96.94 452 HIS A C 1
ATOM 3378 O O . HIS A 1 452 ? 15.725 19.527 24.944 1.00 96.94 452 HIS A O 1
ATOM 3384 N N . GLY A 1 453 ? 13.797 18.386 24.720 1.00 97.44 453 GLY A N 1
ATOM 3385 C CA . GLY A 1 453 ? 12.944 19.548 24.485 1.00 97.44 453 GLY A CA 1
ATOM 3386 C C . GLY A 1 453 ? 11.898 19.788 25.568 1.00 97.44 453 GLY A C 1
ATOM 3387 O O . GLY A 1 453 ? 11.903 19.182 26.642 1.00 97.44 453 GLY A O 1
ATOM 3388 N N . THR A 1 454 ? 11.002 20.731 25.284 1.00 97.44 454 THR A N 1
ATOM 3389 C CA . THR A 1 454 ? 9.852 21.050 26.130 1.00 97.44 454 THR A CA 1
ATOM 3390 C C . THR A 1 454 ? 8.661 21.466 25.277 1.00 97.44 454 THR A C 1
ATOM 3392 O O . THR A 1 454 ? 8.849 22.108 24.244 1.00 97.44 454 THR A O 1
ATOM 3395 N N . LEU A 1 455 ? 7.456 21.128 25.726 1.00 96.81 455 LEU A N 1
ATOM 3396 C CA . LEU A 1 455 ? 6.194 21.577 25.145 1.00 96.81 455 LEU A CA 1
ATOM 3397 C C . LEU A 1 455 ? 5.150 21.837 26.242 1.00 96.81 455 LEU A C 1
ATOM 3399 O O . LEU A 1 455 ? 5.383 21.532 27.414 1.00 96.81 455 LEU A O 1
ATOM 3403 N N . GLN A 1 456 ? 4.038 22.463 25.868 1.00 97.19 456 GLN A N 1
ATOM 3404 C CA . GLN A 1 456 ? 2.886 22.692 26.740 1.00 97.19 456 GLN A CA 1
ATOM 3405 C C . GLN A 1 456 ? 1.758 21.782 26.281 1.00 97.19 456 GLN A C 1
ATOM 3407 O O . GLN A 1 456 ? 1.359 21.883 25.126 1.00 97.19 456 GLN A O 1
ATOM 3412 N N . LEU A 1 457 ? 1.264 20.933 27.178 1.00 96.62 457 LEU A N 1
ATOM 3413 C CA . LEU A 1 457 ? 0.184 19.989 26.900 1.00 96.62 457 LEU A CA 1
ATOM 3414 C C . LEU A 1 457 ? -0.968 20.227 27.855 1.00 96.62 457 LEU A C 1
ATOM 3416 O O . LEU A 1 457 ? -0.741 20.405 29.053 1.00 96.62 457 LEU A O 1
ATOM 3420 N N . SER A 1 458 ? -2.195 20.208 27.346 1.00 94.69 458 SER A N 1
ATOM 3421 C CA . SER A 1 458 ? -3.366 20.044 28.207 1.00 94.69 458 SER A CA 1
ATOM 3422 C C . SER A 1 458 ? -3.243 18.681 28.880 1.00 94.69 458 SER A C 1
ATOM 3424 O O . SER A 1 458 ? -3.124 17.675 28.198 1.00 94.69 458 SER A O 1
ATOM 3426 N N . THR A 1 459 ? -3.131 18.647 30.207 1.00 95.50 459 THR A N 1
ATOM 3427 C CA . THR A 1 459 ? -2.838 17.402 30.936 1.00 95.50 459 THR A CA 1
ATOM 3428 C C . THR A 1 459 ? -3.933 17.128 31.964 1.00 95.50 459 THR A C 1
ATOM 3430 O O . THR A 1 459 ? -4.216 18.030 32.765 1.00 95.50 459 THR A O 1
ATOM 3433 N N . PRO A 1 460 ? -4.515 15.914 32.001 1.00 92.00 460 PRO A N 1
ATOM 3434 C CA . PRO A 1 460 ? -5.487 15.536 33.020 1.00 92.00 460 PRO A CA 1
ATOM 3435 C C . PRO A 1 460 ? -4.910 15.713 34.426 1.00 92.00 460 PRO A C 1
ATOM 3437 O O . PRO A 1 460 ? -3.748 15.397 34.694 1.00 92.00 460 PRO A O 1
ATOM 3440 N N . THR A 1 461 ? -5.711 16.250 35.347 1.00 89.50 461 THR A N 1
ATOM 3441 C CA . THR A 1 461 ? -5.241 16.507 36.725 1.00 89.50 461 THR A CA 1
ATOM 3442 C C . THR A 1 461 ? -5.081 15.241 37.567 1.00 89.50 461 THR A C 1
ATOM 3444 O O . THR A 1 461 ? -4.405 15.267 38.595 1.00 89.50 461 THR A O 1
ATOM 3447 N N . ASP A 1 462 ? -5.699 14.155 37.124 1.00 88.19 462 ASP A N 1
ATOM 3448 C CA . ASP A 1 462 ? -5.683 12.805 37.676 1.00 88.19 462 ASP A CA 1
ATOM 3449 C C . ASP A 1 462 ? -4.683 11.872 36.972 1.00 88.19 462 ASP A C 1
ATOM 3451 O O . ASP A 1 462 ? -4.524 10.728 37.403 1.00 88.19 462 ASP A O 1
ATOM 3455 N N . LEU A 1 463 ? -3.942 12.369 35.967 1.00 92.31 463 LEU A N 1
ATOM 3456 C CA . LEU A 1 463 ? -2.938 11.590 35.244 1.00 92.31 463 LEU A CA 1
ATOM 3457 C C . LEU A 1 463 ? -1.943 10.943 36.212 1.00 92.31 463 LEU A C 1
ATOM 3459 O O . LEU A 1 463 ? -1.168 11.625 36.895 1.00 92.31 463 LEU A O 1
ATOM 3463 N N . THR A 1 464 ? -1.932 9.613 36.228 1.00 91.38 464 THR A N 1
ATOM 3464 C CA . THR A 1 464 ? -1.098 8.831 37.138 1.00 91.38 464 THR A CA 1
ATOM 3465 C C . THR A 1 464 ? -0.264 7.824 36.348 1.00 91.38 464 THR A C 1
ATOM 3467 O O . THR A 1 464 ? -0.825 6.874 35.814 1.00 91.38 464 THR A O 1
ATOM 3470 N N . PRO A 1 465 ? 1.076 7.975 36.286 1.00 92.25 465 PRO A N 1
ATOM 3471 C CA . PRO A 1 465 ? 1.926 7.001 35.612 1.00 92.25 465 PRO A CA 1
ATOM 3472 C C . PRO A 1 465 ? 1.829 5.614 36.252 1.00 92.25 465 PRO A C 1
ATOM 3474 O O . PRO A 1 465 ? 1.920 5.476 37.477 1.00 92.25 465 PRO A O 1
ATOM 3477 N N . THR A 1 466 ? 1.711 4.582 35.422 1.00 90.00 466 THR A N 1
ATOM 3478 C CA . THR A 1 466 ? 1.580 3.184 35.844 1.00 90.00 466 THR A CA 1
ATOM 3479 C C . THR A 1 466 ? 2.794 2.347 35.429 1.00 90.00 466 THR A C 1
ATOM 3481 O O . THR A 1 466 ? 3.870 2.871 35.132 1.00 90.00 466 THR A O 1
ATOM 3484 N N . HIS A 1 467 ? 2.670 1.020 35.512 1.00 87.44 467 HIS A N 1
ATOM 3485 C CA . HIS A 1 467 ? 3.716 0.060 35.142 1.00 87.44 467 HIS A CA 1
ATOM 3486 C C . HIS A 1 467 ? 5.066 0.247 35.876 1.00 87.44 467 HIS A C 1
ATOM 3488 O O . HIS A 1 467 ? 6.160 0.023 35.354 1.00 87.44 467 HIS A O 1
ATOM 3494 N N . GLY A 1 468 ? 5.002 0.652 37.148 1.00 85.94 468 GLY A N 1
ATOM 3495 C CA . GLY A 1 468 ? 6.164 0.708 38.036 1.00 85.94 468 GLY A CA 1
ATOM 3496 C C . GLY A 1 468 ? 7.244 1.680 37.556 1.00 85.94 468 GLY A C 1
ATOM 3497 O O . GLY A 1 468 ? 7.023 2.885 37.504 1.00 85.94 468 GLY A O 1
ATOM 3498 N N . SER A 1 469 ? 8.447 1.171 37.268 1.00 88.12 469 SER A N 1
ATOM 3499 C CA . SER A 1 469 ? 9.575 2.002 36.819 1.00 88.12 469 SER A CA 1
ATOM 3500 C C . SER A 1 469 ? 9.458 2.487 35.376 1.00 88.12 469 SER A C 1
ATOM 3502 O O . SER A 1 469 ? 10.226 3.370 34.991 1.00 88.12 469 SER A O 1
ATOM 3504 N N . ASP A 1 470 ? 8.546 1.911 34.592 1.00 89.31 470 ASP A N 1
ATOM 3505 C CA . ASP A 1 470 ? 8.340 2.319 33.204 1.00 89.31 470 ASP A CA 1
ATOM 3506 C C . ASP A 1 470 ? 7.466 3.557 33.089 1.00 89.31 470 ASP A C 1
ATOM 3508 O O . ASP A 1 470 ? 7.539 4.219 32.062 1.00 89.31 470 ASP A O 1
ATOM 3512 N N . GLY A 1 471 ? 6.697 3.906 34.128 1.00 93.81 471 GLY A N 1
ATOM 3513 C CA . GLY A 1 471 ? 5.919 5.143 34.191 1.00 93.81 471 GLY A CA 1
ATOM 3514 C C . GLY A 1 471 ? 5.064 5.365 32.946 1.00 93.81 471 GLY A C 1
ATOM 3515 O O . GLY A 1 471 ? 5.177 6.425 32.334 1.00 93.81 471 GLY A O 1
ATOM 3516 N N . TRP A 1 472 ? 4.295 4.353 32.539 1.00 94.75 472 TRP A N 1
ATOM 3517 C CA . TRP A 1 472 ? 3.408 4.436 31.379 1.00 94.75 472 TRP A CA 1
ATOM 3518 C C . TRP A 1 472 ? 2.275 5.418 31.647 1.00 94.75 472 TRP A C 1
ATOM 3520 O O . TRP A 1 472 ? 1.694 5.411 32.729 1.00 94.75 472 TRP A O 1
ATOM 3530 N N . ALA A 1 473 ? 1.967 6.259 30.670 1.00 93.88 473 ALA A N 1
ATOM 3531 C CA . ALA A 1 473 ? 0.841 7.178 30.735 1.00 93.88 473 ALA A CA 1
ATOM 3532 C C . ALA A 1 473 ? 0.314 7.430 29.323 1.00 93.88 473 ALA A C 1
ATOM 3534 O O . ALA A 1 473 ? 1.111 7.755 28.438 1.00 93.88 473 ALA A O 1
ATOM 3535 N N . VAL A 1 474 ? -1.001 7.306 29.132 1.00 95.00 474 VAL A N 1
ATOM 3536 C CA . VAL A 1 474 ? -1.679 7.662 27.883 1.00 95.00 474 VAL A CA 1
ATOM 3537 C C . VAL A 1 474 ? -2.801 8.643 28.184 1.00 95.00 474 VAL A C 1
ATOM 3539 O O . VAL A 1 474 ? -3.594 8.412 29.092 1.00 95.00 474 VAL A O 1
ATOM 3542 N N . PHE A 1 475 ? -2.877 9.747 27.451 1.00 92.94 475 PHE A N 1
ATOM 3543 C CA . PHE A 1 475 ? -3.979 10.694 27.595 1.00 92.94 475 PHE A CA 1
ATOM 3544 C C . PHE A 1 475 ? -4.335 11.363 26.275 1.00 92.94 475 PHE A C 1
ATOM 3546 O O . PHE A 1 475 ? -3.458 11.593 25.446 1.00 92.94 475 PHE A O 1
ATOM 3553 N N . THR A 1 476 ? -5.613 11.670 26.066 1.00 88.31 476 THR A N 1
ATOM 3554 C CA . THR A 1 476 ? -6.068 12.343 24.838 1.00 88.31 476 THR A CA 1
ATOM 3555 C C . THR A 1 476 ? -5.684 13.814 24.829 1.00 88.31 476 THR A C 1
ATOM 3557 O O . THR A 1 476 ? -5.476 14.414 25.881 1.00 88.31 476 THR A O 1
ATOM 3560 N N . ASP A 1 477 ? -5.617 14.436 23.660 1.00 84.00 477 ASP A N 1
ATOM 3561 C CA . ASP A 1 477 ? -5.777 15.882 23.574 1.00 84.00 477 ASP A CA 1
ATOM 3562 C C . ASP A 1 477 ? -7.265 16.261 23.688 1.00 84.00 477 ASP A C 1
ATOM 3564 O O . ASP A 1 477 ? -8.147 15.444 23.407 1.00 84.00 477 ASP A O 1
ATOM 3568 N N . PRO A 1 478 ? -7.589 17.512 24.074 1.00 75.56 478 PRO A N 1
ATOM 3569 C CA . PRO A 1 478 ? -8.976 17.971 24.172 1.00 75.56 478 PRO A CA 1
ATOM 3570 C C . PRO A 1 478 ? -9.768 17.950 22.858 1.00 75.56 478 PRO A C 1
ATOM 3572 O O . PRO A 1 478 ? -10.966 18.219 22.881 1.00 75.56 478 PRO A O 1
ATOM 3575 N N . ASP A 1 479 ? -9.108 17.724 21.720 1.00 73.44 479 ASP A N 1
ATOM 3576 C CA . ASP A 1 479 ? -9.771 17.577 20.424 1.00 73.44 479 ASP A CA 1
ATOM 3577 C C . ASP A 1 479 ? -10.406 16.194 20.222 1.00 73.44 479 ASP A C 1
ATOM 3579 O O . ASP A 1 479 ? -11.178 16.028 19.282 1.00 73.44 479 ASP A O 1
ATOM 3583 N N . GLY A 1 480 ? -10.110 15.228 21.099 1.00 67.69 480 GLY A N 1
ATOM 3584 C CA . GLY A 1 480 ? -10.644 13.869 21.029 1.00 67.69 480 GLY A CA 1
ATOM 3585 C C . GLY A 1 480 ? -10.096 13.032 19.870 1.00 67.69 480 GLY A C 1
ATOM 3586 O O . GLY A 1 480 ? -10.541 11.905 19.691 1.00 67.69 480 GLY A O 1
ATOM 3587 N N . ILE A 1 481 ? -9.140 13.554 19.099 1.00 74.75 481 ILE A N 1
ATOM 3588 C CA . ILE A 1 481 ? -8.550 12.881 17.935 1.00 74.75 481 ILE A CA 1
ATOM 3589 C C . ILE A 1 481 ? -7.117 12.471 18.252 1.00 74.75 481 ILE A C 1
ATOM 3591 O O . ILE A 1 481 ? -6.723 11.336 17.994 1.00 74.75 481 ILE A O 1
ATOM 3595 N N . HIS A 1 482 ? -6.327 13.370 18.834 1.00 85.06 482 HIS A N 1
ATOM 3596 C CA . HIS A 1 482 ? -4.930 13.086 19.136 1.00 85.06 482 HIS A CA 1
ATOM 3597 C C . HIS A 1 482 ? -4.764 12.534 20.550 1.00 85.06 482 HIS A C 1
ATOM 3599 O O . HIS A 1 482 ? -5.588 12.752 21.441 1.00 85.06 482 HIS A O 1
ATOM 3605 N N . TYR A 1 483 ? -3.670 11.811 20.772 1.00 93.69 483 TYR A N 1
ATOM 3606 C CA . TYR A 1 483 ? -3.283 11.348 22.099 1.00 93.69 483 TYR A CA 1
ATOM 3607 C C . TYR A 1 483 ? -1.778 11.452 22.312 1.00 93.69 483 TYR A C 1
ATOM 3609 O O . TYR A 1 483 ? -0.976 11.431 21.377 1.00 93.69 483 TYR A O 1
ATOM 3617 N N . TRP A 1 484 ? -1.403 11.507 23.583 1.00 97.38 484 TRP A N 1
ATOM 3618 C CA . TRP A 1 484 ? -0.036 11.509 24.066 1.00 97.38 484 TRP A CA 1
ATOM 3619 C C . TRP A 1 484 ? 0.246 10.223 24.822 1.00 97.38 484 TRP A C 1
ATOM 3621 O O . TRP A 1 484 ? -0.489 9.852 25.734 1.00 97.38 484 TRP A O 1
ATOM 3631 N N . GLU A 1 485 ? 1.347 9.566 24.475 1.00 96.94 485 GLU A N 1
ATOM 3632 C CA . GLU A 1 485 ? 1.801 8.333 25.108 1.00 96.94 485 GLU A CA 1
ATOM 3633 C C . GLU A 1 485 ? 3.243 8.503 25.601 1.00 96.94 485 GLU A C 1
ATOM 3635 O O . GLU A 1 485 ? 4.136 8.911 24.851 1.00 96.94 485 GLU A O 1
ATOM 3640 N N . ALA A 1 486 ? 3.477 8.232 26.886 1.00 97.19 486 ALA A N 1
ATOM 3641 C CA . ALA A 1 486 ? 4.730 8.555 27.558 1.00 97.19 486 ALA A CA 1
ATOM 3642 C C . ALA A 1 486 ? 5.367 7.342 28.245 1.00 97.19 486 ALA A C 1
ATOM 3644 O O . ALA A 1 486 ? 4.734 6.638 29.031 1.00 97.19 486 ALA A O 1
ATOM 3645 N N . TRP A 1 487 ? 6.669 7.163 28.008 1.00 97.06 487 TRP A N 1
ATOM 3646 C CA . TRP A 1 487 ? 7.536 6.249 28.747 1.00 97.06 487 TRP A CA 1
ATOM 3647 C C . TRP A 1 487 ? 8.398 7.020 29.743 1.00 97.06 487 TRP A C 1
ATOM 3649 O O . TRP A 1 487 ? 9.014 8.044 29.420 1.00 97.06 487 TRP A O 1
ATOM 3659 N N . LYS A 1 488 ? 8.483 6.478 30.956 1.00 96.62 488 LYS A N 1
ATOM 3660 C CA . LYS A 1 488 ? 9.094 7.069 32.151 1.00 96.62 488 LYS A CA 1
ATOM 3661 C C . LYS A 1 488 ? 8.501 8.428 32.492 1.00 96.62 488 LYS A C 1
ATOM 3663 O O . LYS A 1 488 ? 9.233 9.355 32.850 1.00 96.62 488 LYS A O 1
ATOM 3668 N N . ALA A 1 489 ? 7.177 8.536 32.393 1.00 96.81 489 ALA A N 1
ATOM 3669 C CA . ALA A 1 489 ? 6.462 9.719 32.829 1.00 96.81 489 ALA A CA 1
ATOM 3670 C C . ALA A 1 489 ? 6.663 9.932 34.337 1.00 96.81 489 ALA A C 1
ATOM 3672 O O . ALA A 1 489 ? 6.532 9.017 35.152 1.00 96.81 489 ALA A O 1
ATOM 3673 N N . SER A 1 490 ? 6.997 11.159 34.722 1.00 96.12 490 SER A N 1
ATOM 3674 C CA . SER A 1 490 ? 7.125 11.562 36.121 1.00 96.12 490 SER A CA 1
ATOM 3675 C C . SER A 1 490 ? 6.787 13.037 36.294 1.00 96.12 490 SER A C 1
ATOM 3677 O O . SER A 1 490 ? 7.061 13.854 35.415 1.00 96.12 490 SER A O 1
ATOM 3679 N N . TYR A 1 491 ? 6.201 13.381 37.440 1.00 96.00 491 TYR A N 1
ATOM 3680 C CA . TYR A 1 491 ? 5.827 14.751 37.770 1.00 96.00 491 TYR A CA 1
ATOM 3681 C C . TYR A 1 491 ? 6.675 15.295 38.921 1.00 96.00 491 TYR A C 1
ATOM 3683 O O . TYR A 1 491 ? 6.699 14.729 40.018 1.00 96.00 491 TYR A O 1
ATOM 3691 N N . ASP A 1 492 ? 7.341 16.428 38.696 1.00 95.81 492 ASP A N 1
ATOM 3692 C CA . ASP A 1 492 ? 8.029 17.178 39.746 1.00 95.81 492 ASP A CA 1
ATOM 3693 C C . ASP A 1 492 ? 7.138 18.308 40.275 1.00 95.81 492 ASP A C 1
ATOM 3695 O O . ASP A 1 492 ? 7.021 19.384 39.684 1.00 95.81 492 ASP A O 1
ATOM 3699 N N . SER A 1 493 ? 6.556 18.081 41.452 1.00 94.12 493 SER A N 1
ATOM 3700 C CA . SER A 1 493 ? 5.706 19.065 42.132 1.00 94.12 493 SER A CA 1
ATOM 3701 C C . SER A 1 493 ? 6.410 20.380 42.503 1.00 94.12 493 SER A C 1
ATOM 3703 O O . SER A 1 493 ? 5.733 21.399 42.635 1.00 94.12 493 SER A O 1
ATOM 3705 N N . ALA A 1 494 ? 7.741 20.401 42.661 1.00 94.69 494 ALA A N 1
ATOM 3706 C CA . ALA A 1 494 ? 8.469 21.619 43.028 1.00 94.69 494 ALA A CA 1
ATOM 3707 C C . ALA A 1 494 ? 8.613 22.582 41.843 1.00 94.69 494 ALA A C 1
ATOM 3709 O O . ALA A 1 494 ? 8.569 23.800 42.026 1.00 94.69 494 ALA A O 1
ATOM 3710 N N . SER A 1 495 ? 8.782 22.036 40.637 1.00 94.38 495 SER A N 1
ATOM 3711 C CA . SER A 1 495 ? 8.885 22.799 39.389 1.00 94.38 495 SER A CA 1
ATOM 3712 C C . SER A 1 495 ? 7.599 22.797 38.556 1.00 94.38 495 SER A C 1
ATOM 3714 O O . SER A 1 495 ? 7.563 23.447 37.511 1.00 94.38 495 SER A O 1
ATOM 3716 N N . GLN A 1 496 ? 6.556 22.091 39.012 1.00 94.31 496 GLN A N 1
ATOM 3717 C CA . GLN A 1 496 ? 5.277 21.894 38.317 1.00 94.31 496 GLN A CA 1
ATOM 3718 C C . GLN A 1 496 ? 5.468 21.430 36.865 1.00 94.31 496 GLN A C 1
ATOM 3720 O O . GLN A 1 496 ? 4.854 21.957 35.939 1.00 94.31 496 GLN A O 1
ATOM 3725 N N . THR A 1 497 ? 6.389 20.487 36.661 1.00 96.81 497 THR A N 1
ATOM 3726 C CA . THR A 1 497 ? 6.821 20.038 35.332 1.00 96.81 497 THR A CA 1
ATOM 3727 C C . THR A 1 497 ? 6.711 18.522 35.228 1.00 96.81 497 THR A C 1
ATOM 3729 O O . THR A 1 497 ? 7.152 17.799 36.122 1.00 96.81 497 THR A O 1
ATOM 3732 N N . TRP A 1 498 ? 6.153 18.054 34.115 1.00 98.00 498 TRP A N 1
ATOM 3733 C CA . TRP A 1 498 ? 6.189 16.656 33.705 1.00 98.00 498 TRP A CA 1
ATOM 3734 C C . TRP A 1 498 ? 7.462 16.348 32.916 1.00 98.00 498 TRP A C 1
ATOM 3736 O O . TRP A 1 498 ? 8.002 17.194 32.192 1.00 98.00 498 TRP A O 1
ATOM 3746 N N . HIS A 1 499 ? 7.948 15.123 33.045 1.00 98.00 499 HIS A N 1
ATOM 3747 C CA . HIS A 1 499 ? 9.076 14.606 32.287 1.00 98.00 499 HIS A CA 1
ATOM 3748 C C . HIS A 1 499 ? 8.764 13.219 31.733 1.00 98.00 499 HIS A C 1
ATOM 3750 O O . HIS A 1 499 ? 8.233 12.398 32.475 1.00 98.00 499 HIS A O 1
ATOM 3756 N N . ALA A 1 500 ? 9.147 12.957 30.483 1.00 98.12 500 ALA A N 1
ATOM 3757 C CA . ALA A 1 500 ? 9.129 11.635 29.859 1.00 98.12 500 ALA A CA 1
ATOM 3758 C C . ALA A 1 500 ? 10.469 11.349 29.167 1.00 98.12 500 ALA A C 1
ATOM 3760 O O . ALA A 1 500 ? 11.015 12.208 28.475 1.00 98.12 500 ALA A O 1
ATOM 3761 N N . SER A 1 501 ? 10.999 10.133 29.281 1.00 97.88 501 SER A N 1
ATOM 3762 C CA . SER A 1 501 ? 12.182 9.764 28.488 1.00 97.88 501 SER A CA 1
ATOM 3763 C C . SER A 1 501 ? 11.828 9.559 27.015 1.00 97.88 501 SER A C 1
ATOM 3765 O O . SER A 1 501 ? 12.618 9.887 26.134 1.00 97.88 501 SER A O 1
ATOM 3767 N N . TYR A 1 502 ? 10.628 9.064 26.727 1.00 97.56 502 TYR A N 1
ATOM 3768 C CA . TYR A 1 502 ? 10.112 8.996 25.366 1.00 97.56 502 TYR A CA 1
ATOM 3769 C C . TYR A 1 502 ? 8.653 9.430 25.364 1.00 97.56 502 TYR A C 1
ATOM 3771 O O . TYR A 1 502 ? 7.869 8.942 26.172 1.00 97.56 502 TYR A O 1
ATOM 3779 N N . LEU A 1 503 ? 8.323 10.385 24.502 1.00 98.06 503 LEU A N 1
ATOM 3780 C CA . LEU A 1 503 ? 6.986 10.939 24.348 1.00 98.06 503 LEU A CA 1
ATOM 3781 C C . LEU A 1 503 ? 6.557 10.780 22.891 1.00 98.06 503 LEU A C 1
ATOM 3783 O O . LEU A 1 503 ? 7.322 11.112 21.982 1.00 98.06 503 LEU A O 1
ATOM 3787 N N . VAL A 1 504 ? 5.350 10.277 22.678 1.00 98.12 504 VAL A N 1
ATOM 3788 C CA . VAL A 1 504 ? 4.780 10.034 21.354 1.00 98.12 504 VAL A CA 1
ATOM 3789 C C . VAL A 1 504 ? 3.454 10.770 21.246 1.00 98.12 504 VAL A C 1
ATOM 3791 O O . VAL A 1 504 ? 2.657 10.720 22.178 1.00 98.12 504 VAL A O 1
ATOM 3794 N N . GLU A 1 505 ? 3.243 11.446 20.123 1.00 97.38 505 GLU A N 1
ATOM 3795 C CA . GLU A 1 505 ? 1.928 11.939 19.709 1.00 97.38 505 GLU A CA 1
ATOM 3796 C C . GLU A 1 505 ? 1.360 10.983 18.663 1.00 97.38 505 GLU A C 1
ATOM 3798 O O . GLU A 1 505 ? 2.040 10.650 17.680 1.00 97.38 505 GLU A O 1
ATOM 3803 N N . GLY A 1 506 ? 0.134 10.532 18.883 1.00 94.06 506 GLY A N 1
ATOM 3804 C CA . GLY A 1 506 ? -0.585 9.656 17.975 1.00 94.06 506 GLY A CA 1
ATOM 3805 C C . GLY A 1 506 ? -1.963 10.195 17.620 1.00 94.06 506 GLY A C 1
ATOM 3806 O O . GLY A 1 506 ? -2.402 11.226 18.123 1.00 94.06 506 GLY A O 1
ATOM 3807 N N . ASP A 1 507 ? -2.618 9.471 16.722 1.00 86.31 507 ASP A N 1
ATOM 3808 C CA . ASP A 1 507 ? -3.935 9.785 16.176 1.00 86.31 507 ASP A CA 1
ATOM 3809 C C . ASP A 1 507 ? -4.854 8.580 16.411 1.00 86.31 507 ASP A C 1
ATOM 3811 O O . ASP A 1 507 ? -4.522 7.460 16.002 1.00 86.31 507 ASP A O 1
ATOM 3815 N N . LEU A 1 508 ? -5.977 8.797 17.097 1.00 81.56 508 LEU A N 1
ATOM 3816 C CA . LEU A 1 508 ? -7.007 7.789 17.359 1.00 81.56 508 LEU A CA 1
ATOM 3817 C C . LEU A 1 508 ? -7.753 7.376 16.085 1.00 81.56 508 LEU A C 1
ATOM 3819 O O . LEU A 1 508 ? -8.288 6.275 16.046 1.00 81.56 508 LEU A O 1
ATOM 3823 N N . ASN A 1 509 ? -7.724 8.193 15.031 1.00 78.38 509 ASN A N 1
ATOM 3824 C CA . ASN A 1 509 ? -8.196 7.829 13.693 1.00 78.38 509 ASN A CA 1
ATOM 3825 C C . ASN A 1 509 ? -7.107 7.147 12.849 1.00 78.38 509 ASN A C 1
ATOM 3827 O O . ASN A 1 509 ? -7.365 6.734 11.721 1.00 78.38 509 ASN A O 1
ATOM 3831 N N . GLY A 1 510 ? -5.876 7.046 13.359 1.00 81.19 510 GLY A N 1
ATOM 3832 C CA . GLY A 1 510 ? -4.787 6.305 12.727 1.00 81.19 510 GLY A CA 1
ATOM 3833 C C . GLY A 1 510 ? -4.860 4.806 13.018 1.00 81.19 510 GLY A C 1
ATOM 3834 O O . GLY A 1 510 ? -5.780 4.321 13.661 1.00 81.19 510 GLY A O 1
ATOM 3835 N N . THR A 1 511 ? -3.840 4.051 12.598 1.00 88.25 511 THR A N 1
ATOM 3836 C CA . THR A 1 511 ? -3.825 2.585 12.768 1.00 88.25 511 THR A CA 1
ATOM 3837 C C . THR A 1 511 ? -3.339 2.118 14.144 1.00 88.25 511 THR A C 1
ATOM 3839 O O . THR A 1 511 ? -3.409 0.929 14.443 1.00 88.25 511 THR A O 1
ATOM 3842 N N . GLY A 1 512 ? -2.765 2.997 14.969 1.00 93.88 512 GLY A N 1
ATOM 3843 C CA . GLY A 1 512 ? -2.104 2.607 16.225 1.00 93.88 512 GLY A CA 1
ATOM 3844 C C . GLY A 1 512 ? -0.778 1.857 16.043 1.00 93.88 512 GLY A C 1
ATOM 3845 O O . GLY A 1 512 ? -0.186 1.397 17.025 1.00 93.88 512 GLY A O 1
ATOM 3846 N N . TRP A 1 513 ? -0.287 1.757 14.803 1.00 95.94 513 TRP A N 1
ATOM 3847 C CA . TRP A 1 513 ? 1.021 1.216 14.433 1.00 95.94 513 TRP A CA 1
ATOM 3848 C C . TRP A 1 513 ? 1.900 2.296 13.800 1.00 95.94 513 TRP A C 1
ATOM 3850 O O . TRP A 1 513 ? 1.416 3.288 13.258 1.00 95.94 513 TRP A O 1
ATOM 3860 N N . GLY A 1 514 ? 3.216 2.103 13.867 1.00 89.81 514 GLY A N 1
ATOM 3861 C CA . GLY A 1 514 ? 4.164 3.046 13.282 1.00 89.81 514 GLY A CA 1
ATOM 3862 C C . GLY A 1 514 ? 4.113 3.116 11.754 1.00 89.81 514 GLY A C 1
ATOM 3863 O O . GLY A 1 514 ? 3.767 2.151 11.076 1.00 89.81 514 GLY A O 1
ATOM 3864 N N . THR A 1 515 ? 4.525 4.255 11.198 1.00 86.19 515 THR A N 1
ATOM 3865 C CA . THR A 1 515 ? 4.467 4.530 9.748 1.00 86.19 515 THR A CA 1
ATOM 3866 C C . THR A 1 515 ? 5.739 4.130 8.996 1.00 86.19 515 THR A C 1
ATOM 3868 O O . THR A 1 515 ? 5.732 3.987 7.773 1.00 86.19 515 THR A O 1
ATOM 3871 N N . ALA A 1 516 ? 6.851 3.947 9.710 1.00 85.88 516 ALA A N 1
ATOM 3872 C CA . ALA A 1 516 ? 8.140 3.539 9.157 1.00 85.88 516 ALA A CA 1
ATOM 3873 C C . ALA A 1 516 ? 9.035 2.932 10.251 1.00 85.88 516 ALA A C 1
ATOM 3875 O O . ALA A 1 516 ? 8.800 3.191 11.432 1.00 85.88 516 ALA A O 1
ATOM 3876 N N . PRO A 1 517 ? 10.096 2.176 9.898 1.00 90.06 517 PRO A N 1
ATOM 3877 C CA . PRO A 1 517 ? 11.030 1.624 10.875 1.00 90.06 517 PRO A CA 1
ATOM 3878 C C . PRO A 1 517 ? 11.544 2.659 11.889 1.00 90.06 517 PRO A C 1
ATOM 3880 O O . PRO A 1 517 ? 12.140 3.668 11.507 1.00 90.06 517 PRO A O 1
ATOM 3883 N N . GLY A 1 518 ? 11.316 2.399 13.179 1.00 85.00 518 GLY A N 1
ATOM 3884 C CA . GLY A 1 518 ? 11.660 3.288 14.296 1.00 85.00 518 GLY A CA 1
ATOM 3885 C C . GLY A 1 518 ? 10.701 4.463 14.540 1.00 85.00 518 GLY A C 1
ATOM 3886 O O . GLY A 1 518 ? 10.853 5.140 15.551 1.00 85.00 518 GLY A O 1
ATOM 3887 N N . ALA A 1 519 ? 9.719 4.697 13.666 1.00 90.31 519 ALA A N 1
ATOM 3888 C CA . ALA A 1 519 ? 8.695 5.738 13.777 1.00 90.31 519 ALA A CA 1
ATOM 3889 C C . ALA A 1 519 ? 7.369 5.147 14.277 1.00 90.31 519 ALA A C 1
ATOM 3891 O O . ALA A 1 519 ? 6.428 4.972 13.507 1.00 90.31 519 ALA A O 1
ATOM 3892 N N . GLY A 1 520 ? 7.334 4.781 15.562 1.00 93.44 520 GLY A N 1
ATOM 3893 C CA . GLY A 1 520 ? 6.169 4.169 16.209 1.00 93.44 520 GLY A CA 1
ATOM 3894 C C . GLY A 1 520 ? 4.997 5.132 16.429 1.00 93.44 520 GLY A C 1
ATOM 3895 O O . GLY A 1 520 ? 5.203 6.337 16.539 1.00 93.44 520 GLY A O 1
ATOM 3896 N N . ALA A 1 521 ? 3.789 4.586 16.550 1.00 95.25 521 ALA A N 1
ATOM 3897 C CA . ALA A 1 521 ? 2.605 5.276 17.067 1.00 95.25 521 ALA A CA 1
ATOM 3898 C C . ALA A 1 521 ? 2.475 5.169 18.601 1.00 95.25 521 ALA A C 1
ATOM 3900 O O . ALA A 1 521 ? 1.563 5.743 19.185 1.00 95.25 521 ALA A O 1
ATOM 3901 N N . GLY A 1 522 ? 3.391 4.459 19.263 1.00 96.31 522 GLY A N 1
ATOM 3902 C CA . GLY A 1 522 ? 3.456 4.388 20.719 1.00 96.31 522 GLY A CA 1
ATOM 3903 C C . GLY A 1 522 ? 4.833 4.041 21.256 1.00 96.31 522 GLY A C 1
ATOM 3904 O O . GLY A 1 522 ? 5.834 4.068 20.527 1.00 96.31 522 GLY A O 1
ATOM 3905 N N . ILE A 1 523 ? 4.875 3.736 22.554 1.00 96.00 523 ILE A N 1
ATOM 3906 C CA . ILE A 1 523 ? 6.123 3.527 23.299 1.00 96.00 523 ILE A CA 1
ATOM 3907 C C . ILE A 1 523 ? 6.549 2.064 23.404 1.00 96.00 523 ILE A C 1
ATOM 3909 O O . ILE A 1 523 ? 7.669 1.810 23.853 1.00 96.00 523 ILE A O 1
ATOM 3913 N N . ARG A 1 524 ? 5.690 1.113 23.009 1.00 96.19 524 ARG A N 1
ATOM 3914 C CA . ARG A 1 524 ? 6.022 -0.316 23.066 1.00 96.19 524 ARG A CA 1
ATOM 3915 C C . ARG A 1 524 ? 7.209 -0.641 22.164 1.00 96.19 524 ARG A C 1
ATOM 3917 O O . ARG A 1 524 ? 7.422 0.030 21.151 1.00 96.19 524 ARG A O 1
ATOM 3924 N N . ALA A 1 525 ? 7.942 -1.716 22.461 1.00 96.06 525 ALA A N 1
ATOM 3925 C CA . ALA A 1 525 ? 9.092 -2.146 21.653 1.00 96.06 525 ALA A CA 1
ATOM 3926 C C . ALA A 1 525 ? 8.772 -2.257 20.148 1.00 96.06 525 ALA A C 1
ATOM 3928 O O . ALA A 1 525 ? 9.578 -1.853 19.308 1.00 96.06 525 ALA A O 1
ATOM 3929 N N . SER A 1 526 ? 7.581 -2.754 19.803 1.00 97.88 526 SER A N 1
ATOM 3930 C CA . SER A 1 526 ? 7.066 -2.856 18.427 1.00 97.88 526 SER A CA 1
ATOM 3931 C C . SER A 1 526 ? 6.844 -1.522 17.704 1.00 97.88 526 SER A C 1
ATOM 3933 O O . SER A 1 526 ? 6.724 -1.507 16.476 1.00 97.88 526 SER A O 1
ATOM 3935 N N . GLY A 1 527 ? 6.761 -0.418 18.446 1.00 96.75 527 GLY A N 1
ATOM 3936 C CA . GLY A 1 527 ? 6.289 0.877 17.969 1.00 96.75 527 GLY A CA 1
ATOM 3937 C C . GLY A 1 527 ? 4.762 1.003 17.937 1.00 96.75 527 GLY A C 1
ATOM 3938 O O . GLY A 1 527 ? 4.267 2.000 17.417 1.00 96.75 527 GLY A O 1
ATOM 3939 N N . ALA A 1 528 ? 4.014 0.023 18.452 1.00 97.94 528 ALA A N 1
ATOM 3940 C CA . ALA A 1 528 ? 2.566 0.128 18.622 1.00 97.94 528 ALA A CA 1
ATOM 3941 C C . ALA A 1 528 ? 2.189 0.994 19.831 1.00 97.94 528 ALA A C 1
ATOM 3943 O O . ALA A 1 528 ? 2.940 1.057 20.809 1.00 97.94 528 ALA A O 1
ATOM 3944 N N . SER A 1 529 ? 0.999 1.593 19.786 1.00 97.00 529 SER A N 1
ATOM 3945 C CA . SER A 1 529 ? 0.378 2.216 20.959 1.00 97.00 529 SER A CA 1
ATOM 3946 C C . SER A 1 529 ? 0.049 1.202 22.053 1.00 97.00 529 SER A C 1
ATOM 3948 O O . SER A 1 529 ? -0.307 0.054 21.766 1.00 97.00 529 SER A O 1
ATOM 3950 N N . LEU A 1 530 ? 0.131 1.646 23.309 1.00 95.31 530 LEU A N 1
ATOM 3951 C CA . LEU A 1 530 ? -0.405 0.943 24.475 1.00 95.31 530 LEU A CA 1
ATOM 3952 C C . LEU A 1 530 ? -1.920 0.711 24.384 1.00 95.31 530 LEU A C 1
ATOM 3954 O O . LEU A 1 530 ? -2.391 -0.312 24.878 1.00 95.31 530 LEU A O 1
ATOM 3958 N N . LEU A 1 531 ? -2.654 1.605 23.712 1.00 93.56 531 LEU A N 1
ATOM 3959 C CA . LEU A 1 531 ? -4.098 1.475 23.481 1.00 93.56 531 LEU A CA 1
ATOM 3960 C C . LEU A 1 531 ? -4.425 0.339 22.502 1.00 93.56 531 LEU A C 1
ATOM 3962 O O . LEU A 1 531 ? -5.519 -0.214 22.515 1.00 93.56 531 LEU A O 1
ATOM 3966 N N . GLY A 1 532 ? -3.458 -0.048 21.665 1.00 94.38 532 GLY A N 1
ATOM 3967 C CA . GLY A 1 532 ? -3.628 -1.134 20.709 1.00 94.38 532 GLY A CA 1
ATOM 3968 C C . GLY A 1 532 ? -3.750 -2.463 21.442 1.00 94.38 532 GLY A C 1
ATOM 3969 O O . GLY A 1 532 ? -2.824 -2.865 22.151 1.00 94.38 532 GLY A O 1
ATOM 3970 N N . GLY A 1 533 ? -4.883 -3.142 21.287 1.00 94.25 533 GLY A N 1
ATOM 3971 C CA . GLY A 1 533 ? -5.140 -4.417 21.951 1.00 94.25 533 GLY A CA 1
ATOM 3972 C C . GLY A 1 533 ? -5.399 -4.331 23.458 1.00 94.25 533 GLY A C 1
ATOM 3973 O O . GLY A 1 533 ? -5.321 -5.366 24.127 1.00 94.25 533 GLY A O 1
ATOM 3974 N N . LEU A 1 534 ? -5.670 -3.131 23.984 1.00 94.06 534 LEU A N 1
ATOM 3975 C CA . LEU A 1 534 ? -6.164 -2.918 25.343 1.00 94.06 534 LEU A CA 1
ATOM 3976 C C . LEU A 1 534 ? -7.642 -3.308 25.407 1.00 94.06 534 LEU A C 1
ATOM 3978 O O . LEU A 1 534 ? -8.447 -2.725 24.698 1.00 94.06 534 LEU A O 1
ATOM 3982 N N . ILE A 1 535 ? -7.983 -4.254 26.278 1.00 93.19 535 ILE A N 1
ATOM 3983 C CA . ILE A 1 535 ? -9.372 -4.610 26.558 1.00 93.19 535 ILE A CA 1
ATOM 3984 C C . ILE A 1 535 ? -9.940 -3.576 27.528 1.00 93.19 535 ILE A C 1
ATOM 3986 O O . ILE A 1 535 ? -9.439 -3.420 28.651 1.00 93.19 535 ILE A O 1
ATOM 3990 N N . THR A 1 536 ? -10.994 -2.899 27.100 1.00 87.19 536 THR A N 1
ATOM 3991 C CA . THR A 1 536 ? -11.657 -1.866 27.895 1.00 87.19 536 THR A CA 1
ATOM 3992 C C . THR A 1 536 ? -12.637 -2.453 28.905 1.00 87.19 536 THR A C 1
ATOM 3994 O O . THR A 1 536 ? -13.063 -3.615 28.834 1.00 87.19 536 THR A O 1
ATOM 3997 N N . THR A 1 537 ? -13.013 -1.623 29.875 1.00 82.62 537 THR A N 1
ATOM 3998 C CA . THR A 1 537 ? -13.999 -1.986 30.899 1.00 82.62 537 THR A CA 1
ATOM 3999 C C . THR A 1 537 ? -15.345 -2.393 30.278 1.00 82.62 537 THR A C 1
ATOM 4001 O O . THR A 1 537 ? -15.962 -3.372 30.709 1.00 82.62 537 THR A O 1
ATOM 4004 N N . ASP A 1 538 ? -15.788 -1.685 29.237 1.00 75.06 538 ASP A N 1
ATOM 4005 C CA . ASP A 1 538 ? -17.065 -1.934 28.559 1.00 75.06 538 ASP A CA 1
ATOM 4006 C C . ASP A 1 538 ? -17.064 -3.237 27.760 1.00 75.06 538 ASP A C 1
ATOM 4008 O O . ASP A 1 538 ? -18.042 -3.988 27.791 1.00 75.06 538 ASP A O 1
ATOM 4012 N N . GLU A 1 539 ? -15.955 -3.565 27.103 1.00 85.25 539 GLU A N 1
ATOM 4013 C CA . GLU A 1 539 ? -15.806 -4.825 26.374 1.00 85.25 539 GLU A CA 1
ATOM 4014 C C . GLU A 1 539 ? -15.843 -6.035 27.316 1.00 85.25 539 GLU A C 1
ATOM 4016 O O . GLU A 1 539 ? -16.486 -7.046 27.019 1.00 85.25 539 GLU A O 1
ATOM 4021 N N . LEU A 1 540 ? -15.238 -5.930 28.506 1.00 86.25 540 LEU A N 1
ATOM 4022 C CA . LEU A 1 540 ? -15.353 -6.982 29.522 1.00 86.25 540 LEU A CA 1
ATOM 4023 C C . LEU A 1 540 ? -16.748 -7.083 30.132 1.00 86.25 540 LEU A C 1
ATOM 4025 O O . LEU A 1 540 ? -17.179 -8.183 30.480 1.00 86.25 540 LEU A O 1
ATOM 4029 N N . ASN A 1 541 ? -17.457 -5.968 30.292 1.00 81.25 541 ASN A N 1
ATOM 4030 C CA . ASN A 1 541 ? -18.819 -5.979 30.823 1.00 81.25 541 ASN A CA 1
ATOM 4031 C C . ASN A 1 541 ? -19.830 -6.527 29.805 1.00 81.25 541 ASN A C 1
ATOM 4033 O O . ASN A 1 541 ? -20.772 -7.225 30.188 1.00 81.25 541 ASN A O 1
ATOM 4037 N N . SER A 1 542 ? -19.632 -6.227 28.521 1.00 75.00 542 SER A N 1
ATOM 4038 C CA . SER A 1 542 ? -20.472 -6.696 27.412 1.00 75.00 542 SER A CA 1
ATOM 4039 C C . SER A 1 542 ? -20.088 -8.087 26.899 1.00 75.00 542 SER A C 1
ATOM 4041 O O . SER A 1 542 ? -20.896 -8.724 26.224 1.00 75.00 542 SER A O 1
ATOM 4043 N N . LEU A 1 543 ? -18.895 -8.584 27.253 1.00 81.31 543 LEU A N 1
ATOM 4044 C CA . LEU A 1 543 ? -18.303 -9.829 26.746 1.00 81.31 543 LEU A CA 1
ATOM 4045 C C . LEU A 1 543 ? -18.104 -9.825 25.220 1.00 81.31 543 LEU A C 1
ATOM 4047 O O . LEU A 1 543 ? -18.095 -10.888 24.589 1.00 81.31 543 LEU A O 1
ATOM 4051 N N . SER A 1 544 ? -17.946 -8.636 24.641 1.00 81.88 544 SER A N 1
ATOM 4052 C CA . SER A 1 544 ? -17.717 -8.416 23.218 1.00 81.88 544 SER A CA 1
ATOM 4053 C C . SER A 1 544 ? -16.411 -7.658 23.046 1.00 81.88 544 SER A C 1
ATOM 4055 O O . SER A 1 544 ? -16.303 -6.516 23.472 1.00 81.88 544 SER A O 1
ATOM 4057 N N . ILE A 1 545 ? -15.417 -8.315 22.449 1.00 86.31 545 ILE A N 1
ATOM 4058 C CA . ILE A 1 545 ? -14.081 -7.761 22.222 1.00 86.31 545 ILE A CA 1
ATOM 4059 C C . ILE A 1 545 ? -13.791 -7.906 20.729 1.00 86.31 545 ILE A C 1
ATOM 4061 O O . ILE A 1 545 ? -13.554 -9.020 20.249 1.00 86.31 545 ILE A O 1
ATOM 4065 N N . ASN A 1 546 ? -13.834 -6.793 19.997 1.00 86.00 546 ASN A N 1
ATOM 4066 C CA . ASN A 1 546 ? -13.799 -6.790 18.529 1.00 86.00 546 ASN A CA 1
ATOM 4067 C C . ASN A 1 546 ? -12.472 -6.264 17.961 1.00 86.00 546 ASN A C 1
ATOM 4069 O O . ASN A 1 546 ? -12.443 -5.567 16.950 1.00 86.00 546 ASN A O 1
ATOM 4073 N N . HIS A 1 547 ? -11.361 -6.613 18.607 1.00 93.06 547 HIS A N 1
ATOM 4074 C CA . HIS A 1 547 ? -10.017 -6.264 18.157 1.00 93.06 547 HIS A CA 1
ATOM 4075 C C . HIS A 1 547 ? -9.002 -7.362 18.514 1.00 93.06 547 HIS A C 1
ATOM 4077 O O . HIS A 1 547 ? -9.270 -8.279 19.295 1.00 93.06 547 HIS A O 1
ATOM 4083 N N . ALA A 1 548 ? -7.803 -7.277 17.939 1.00 97.38 548 ALA A N 1
ATOM 4084 C CA . ALA A 1 548 ? -6.691 -8.173 18.220 1.00 97.38 548 ALA A CA 1
ATOM 4085 C C . ALA A 1 548 ? -6.072 -7.880 19.593 1.00 97.38 548 ALA A C 1
ATOM 4087 O O . ALA A 1 548 ? -6.066 -6.743 20.060 1.00 97.38 548 ALA A O 1
ATOM 4088 N N . MET A 1 549 ? -5.518 -8.902 20.240 1.00 97.94 549 MET A N 1
ATOM 4089 C CA . MET A 1 549 ? -4.945 -8.796 21.586 1.00 97.94 549 MET A CA 1
ATOM 4090 C C . MET A 1 549 ? -3.488 -8.323 21.572 1.00 97.94 549 MET A C 1
ATOM 4092 O O . MET A 1 549 ? -2.701 -8.711 20.703 1.00 97.94 549 MET A O 1
ATOM 4096 N N . ALA A 1 550 ? -3.092 -7.547 22.582 1.00 97.62 550 ALA A N 1
ATOM 4097 C CA . ALA A 1 550 ? -1.685 -7.258 22.845 1.00 97.62 550 ALA A CA 1
ATOM 4098 C C . ALA A 1 550 ? -1.008 -8.445 23.555 1.00 97.62 550 ALA A C 1
ATOM 4100 O O . ALA A 1 550 ? -1.462 -8.898 24.609 1.00 97.62 550 ALA A O 1
ATOM 4101 N N . ILE A 1 551 ? 0.097 -8.934 22.987 1.00 98.62 551 ILE A N 1
ATOM 4102 C CA . ILE A 1 551 ? 0.912 -10.010 23.558 1.00 98.62 551 ILE A CA 1
ATOM 4103 C C . ILE A 1 551 ? 2.287 -9.468 23.936 1.00 98.62 551 ILE A C 1
ATOM 4105 O O . ILE A 1 551 ? 2.969 -8.841 23.128 1.00 98.62 551 ILE A O 1
ATOM 4109 N N . GLU A 1 552 ? 2.757 -9.810 25.128 1.00 97.56 552 GLU A N 1
ATOM 4110 C CA . GLU A 1 552 ? 4.134 -9.543 25.548 1.00 97.56 552 GLU A CA 1
ATOM 4111 C C . GLU A 1 552 ? 4.830 -10.843 25.903 1.00 97.56 552 GLU A C 1
ATOM 4113 O O . GLU A 1 552 ? 4.215 -11.735 26.489 1.00 97.56 552 GLU A O 1
ATOM 4118 N N . LEU A 1 553 ? 6.112 -10.957 25.562 1.00 98.31 553 LEU A N 1
ATOM 4119 C CA . LEU A 1 553 ? 6.871 -12.194 25.734 1.00 98.31 553 LEU A CA 1
ATOM 4120 C C . LEU A 1 553 ? 8.190 -11.962 26.461 1.00 98.31 553 LEU A C 1
ATOM 4122 O O . LEU A 1 553 ? 8.775 -10.884 26.406 1.00 98.31 553 LEU A O 1
ATOM 4126 N N . ASP A 1 554 ? 8.725 -13.010 27.081 1.00 98.19 554 ASP A N 1
ATOM 4127 C CA . ASP A 1 554 ? 10.052 -12.936 27.677 1.00 98.19 554 ASP A CA 1
ATOM 4128 C C . ASP A 1 554 ? 11.129 -12.756 26.585 1.00 98.19 554 ASP A C 1
ATOM 4130 O O . ASP A 1 554 ? 11.030 -13.359 25.508 1.00 98.19 554 ASP A O 1
ATOM 4134 N N . PRO A 1 555 ? 12.208 -11.988 26.841 1.00 98.19 555 PRO A N 1
ATOM 4135 C CA . PRO A 1 555 ? 13.337 -11.871 25.914 1.00 98.19 555 PRO A CA 1
ATOM 4136 C C . PRO A 1 555 ? 13.910 -13.215 25.413 1.00 98.19 555 PRO A C 1
ATOM 4138 O O . PRO A 1 555 ? 14.457 -13.293 24.314 1.00 98.19 555 PRO A O 1
ATOM 4141 N N . THR A 1 556 ? 13.779 -14.307 26.170 1.00 97.94 556 THR A N 1
ATOM 4142 C CA . THR A 1 556 ? 14.188 -15.661 25.752 1.00 97.94 556 THR A CA 1
ATOM 4143 C C . THR A 1 556 ? 13.247 -16.333 24.753 1.00 97.94 556 THR A C 1
ATOM 4145 O O . THR A 1 556 ? 13.617 -17.340 24.147 1.00 97.94 556 THR A O 1
ATOM 4148 N N . GLN A 1 557 ? 12.058 -15.776 24.537 1.00 98.50 557 GLN A N 1
ATOM 4149 C CA . GLN A 1 557 ? 11.110 -16.184 23.500 1.00 98.50 557 GLN A CA 1
ATOM 4150 C C . GLN A 1 557 ? 11.222 -15.287 22.255 1.00 98.50 557 GLN A C 1
ATOM 4152 O O . GLN A 1 557 ? 11.051 -15.776 21.134 1.00 98.50 557 GLN A O 1
ATOM 4157 N N . LEU A 1 558 ? 11.580 -14.010 22.435 1.00 98.62 558 LEU A N 1
ATOM 4158 C CA . LEU A 1 558 ? 11.720 -13.030 21.354 1.00 98.62 558 LEU A CA 1
ATOM 4159 C C . LEU A 1 558 ? 12.952 -13.272 20.473 1.00 98.62 558 LEU A C 1
ATOM 4161 O O . LEU A 1 558 ? 14.006 -13.695 20.943 1.00 98.62 558 LEU A O 1
ATOM 4165 N N . LYS A 1 559 ? 12.821 -13.011 19.172 1.00 98.44 559 LYS A N 1
ATOM 4166 C CA . LYS A 1 559 ? 13.765 -13.419 18.127 1.00 98.44 559 LYS A CA 1
ATOM 4167 C C . LYS A 1 559 ? 15.148 -12.799 18.312 1.00 98.44 559 LYS A C 1
ATOM 4169 O O . LYS A 1 559 ? 15.309 -11.581 18.283 1.00 98.44 559 LYS A O 1
ATOM 4174 N N . ALA A 1 560 ? 16.167 -13.647 18.410 1.00 98.00 560 ALA A N 1
ATOM 4175 C CA . ALA A 1 560 ? 17.562 -13.223 18.339 1.00 98.00 560 ALA A CA 1
ATOM 4176 C C . ALA A 1 560 ? 17.927 -12.714 16.932 1.00 98.00 560 ALA A C 1
ATOM 4178 O O . ALA A 1 560 ? 17.441 -13.235 15.925 1.00 98.00 560 ALA A O 1
ATOM 4179 N N . GLY A 1 561 ? 18.832 -11.741 16.844 1.00 94.69 561 GLY A N 1
ATOM 4180 C CA . GLY A 1 561 ? 19.278 -11.179 15.569 1.00 94.69 561 GLY A CA 1
ATOM 4181 C C . GLY A 1 561 ? 20.595 -10.422 15.686 1.00 94.69 561 GLY A C 1
ATOM 4182 O O . GLY A 1 561 ? 21.076 -10.143 16.781 1.00 94.69 561 GLY A O 1
ATOM 4183 N N . THR A 1 562 ? 21.195 -10.105 14.539 1.00 94.50 562 THR A N 1
ATOM 4184 C CA . THR A 1 562 ? 22.411 -9.271 14.466 1.00 94.50 562 THR A CA 1
ATOM 4185 C C . THR A 1 562 ? 22.105 -7.786 14.286 1.00 94.50 562 THR A C 1
ATOM 4187 O O . THR A 1 562 ? 22.982 -6.947 14.484 1.00 94.50 562 THR A O 1
ATOM 4190 N N . SER A 1 563 ? 20.866 -7.471 13.916 1.00 93.06 563 SER A N 1
ATOM 4191 C CA . SER A 1 563 ? 20.305 -6.134 13.770 1.00 93.06 563 SER A CA 1
ATOM 4192 C C . SER A 1 563 ? 18.861 -6.150 14.263 1.00 93.06 563 SER A C 1
ATOM 4194 O O . SER A 1 563 ? 18.181 -7.164 14.114 1.00 93.06 563 SER A O 1
ATOM 4196 N N . GLN A 1 564 ? 18.374 -5.017 14.773 1.00 91.69 564 GLN A N 1
ATOM 4197 C CA . GLN A 1 564 ? 16.965 -4.857 15.151 1.00 91.69 564 GLN A CA 1
ATOM 4198 C C . GLN A 1 564 ? 16.015 -5.207 13.997 1.00 91.69 564 GLN A C 1
ATOM 4200 O O . GLN A 1 564 ? 14.994 -5.848 14.214 1.00 91.69 564 GLN A O 1
ATOM 4205 N N . LEU A 1 565 ? 16.388 -4.840 12.764 1.00 91.75 565 LEU A N 1
ATOM 4206 C CA . LEU A 1 565 ? 15.591 -5.090 11.556 1.00 91.75 565 LEU A CA 1
ATOM 4207 C C . LEU A 1 565 ? 15.341 -6.584 11.287 1.00 91.75 565 LEU A C 1
ATOM 4209 O O . LEU A 1 565 ? 14.412 -6.922 10.564 1.00 91.75 565 LEU A O 1
ATOM 4213 N N . ASP A 1 566 ? 16.149 -7.479 11.862 1.00 93.06 566 ASP A N 1
ATOM 4214 C CA . ASP A 1 566 ? 15.972 -8.926 11.714 1.00 93.06 566 ASP A CA 1
ATOM 4215 C C . ASP A 1 566 ? 14.973 -9.502 12.741 1.00 93.06 566 ASP A C 1
ATOM 4217 O O . ASP A 1 566 ? 14.585 -10.674 12.638 1.00 93.06 566 ASP A O 1
ATOM 4221 N N . GLN A 1 567 ? 14.601 -8.716 13.761 1.00 97.00 567 GLN A N 1
ATOM 4222 C CA . GLN A 1 567 ? 13.943 -9.167 14.996 1.00 97.00 567 GLN A CA 1
ATOM 4223 C C . GLN A 1 567 ? 12.458 -8.794 15.084 1.00 97.00 567 GLN A C 1
ATOM 4225 O O . GLN A 1 567 ? 11.781 -9.260 16.001 1.00 97.00 567 GLN A O 1
ATOM 4230 N N . PHE A 1 568 ? 11.942 -8.021 14.128 1.00 97.69 568 PHE A N 1
ATOM 4231 C CA . PHE A 1 568 ? 10.524 -7.693 14.025 1.00 97.69 568 PHE A CA 1
ATOM 4232 C C . PHE A 1 568 ? 9.978 -7.945 12.615 1.00 97.69 568 PHE A C 1
ATOM 4234 O O . PHE A 1 568 ? 10.733 -8.070 11.648 1.00 97.69 568 PHE A O 1
ATOM 4241 N N . VAL A 1 569 ? 8.659 -8.058 12.513 1.00 97.06 569 VAL A N 1
ATOM 4242 C CA . VAL A 1 569 ? 7.891 -8.200 11.271 1.00 97.06 569 VAL A CA 1
ATOM 4243 C C . VAL A 1 569 ? 6.694 -7.252 11.312 1.00 97.06 569 VAL A C 1
ATOM 4245 O O . VAL A 1 569 ? 6.272 -6.840 12.389 1.00 97.06 569 VAL A O 1
ATOM 4248 N N . PHE A 1 570 ? 6.144 -6.907 10.146 1.00 94.62 570 PHE A N 1
ATOM 4249 C CA . PHE A 1 570 ? 4.913 -6.115 10.066 1.00 94.62 570 PHE A CA 1
ATOM 4250 C C . PHE A 1 570 ? 3.799 -6.750 10.931 1.00 94.62 570 PHE A C 1
ATOM 4252 O O . PHE A 1 570 ? 3.681 -7.977 10.901 1.00 94.62 570 PHE A O 1
ATOM 4259 N N . PRO A 1 571 ? 2.992 -5.962 11.673 1.00 96.44 571 PRO A N 1
ATOM 4260 C CA . PRO A 1 571 ? 2.899 -4.493 11.649 1.00 96.44 571 PRO A CA 1
ATOM 4261 C C . PRO A 1 571 ? 3.894 -3.747 12.553 1.00 96.44 571 PRO A C 1
ATOM 4263 O O . PRO A 1 571 ? 3.915 -2.517 12.552 1.00 96.44 571 PRO A O 1
ATOM 4266 N N . ALA A 1 572 ? 4.758 -4.454 13.287 1.00 97.75 572 ALA A N 1
ATOM 4267 C CA . ALA A 1 572 ? 5.788 -3.802 14.087 1.00 97.75 572 ALA A CA 1
ATOM 4268 C C . ALA A 1 572 ? 6.807 -3.067 13.200 1.00 97.75 572 ALA A C 1
ATOM 4270 O O . ALA A 1 572 ? 7.196 -3.531 12.123 1.00 97.75 572 ALA A O 1
ATOM 4271 N N . VAL A 1 573 ? 7.275 -1.922 13.692 1.00 95.81 573 VAL A N 1
ATOM 4272 C CA . VAL A 1 573 ? 8.281 -1.076 13.031 1.00 95.81 573 VAL A CA 1
ATOM 4273 C C . VAL A 1 573 ? 9.594 -0.999 13.807 1.00 95.81 573 VAL A C 1
ATOM 4275 O O . VAL A 1 573 ? 10.564 -0.396 13.345 1.00 95.81 573 VAL A O 1
ATOM 4278 N N . SER A 1 574 ? 9.643 -1.584 14.997 1.00 96.31 574 SER A N 1
ATOM 4279 C CA . SER A 1 574 ? 10.831 -1.613 15.838 1.00 96.31 574 SER A CA 1
ATOM 4280 C C . SER A 1 574 ? 10.838 -2.839 16.748 1.00 96.31 574 SER A C 1
ATOM 4282 O O . SER A 1 574 ? 9.900 -3.634 16.782 1.00 96.31 574 SER A O 1
ATOM 4284 N N . ALA A 1 575 ? 11.939 -2.995 17.474 1.00 96.44 575 ALA A N 1
ATOM 4285 C CA . ALA A 1 575 ? 12.022 -3.823 18.670 1.00 96.44 575 ALA A CA 1
ATOM 4286 C C . ALA A 1 575 ? 12.739 -3.021 19.769 1.00 96.44 575 ALA A C 1
ATOM 4288 O O . ALA A 1 575 ? 13.141 -1.874 19.546 1.00 96.44 575 ALA A O 1
ATOM 4289 N N . ASP A 1 576 ? 12.964 -3.622 20.940 1.00 94.25 576 ASP A N 1
ATOM 4290 C CA . ASP A 1 576 ? 13.655 -2.945 22.040 1.00 94.25 576 ASP A CA 1
ATOM 4291 C C . ASP A 1 576 ? 15.021 -2.392 21.629 1.00 94.25 576 ASP A C 1
ATOM 4293 O O . ASP A 1 576 ? 15.787 -3.028 20.892 1.00 94.25 576 ASP A O 1
ATOM 4297 N N . GLY A 1 577 ? 15.398 -1.240 22.189 1.00 92.25 577 GLY A N 1
ATOM 4298 C CA . GLY A 1 577 ? 16.702 -0.615 21.939 1.00 92.25 577 GLY A CA 1
ATOM 4299 C C . GLY A 1 577 ? 17.905 -1.514 22.275 1.00 92.25 577 GLY A C 1
ATOM 4300 O O . GLY A 1 577 ? 18.973 -1.359 21.685 1.00 92.25 577 GLY A O 1
ATOM 4301 N N . ASN A 1 578 ? 17.744 -2.484 23.182 1.00 94.75 578 ASN A N 1
ATOM 4302 C CA . ASN A 1 578 ? 18.770 -3.464 23.566 1.00 94.75 578 ASN A CA 1
ATOM 4303 C C . ASN A 1 578 ? 18.533 -4.884 22.998 1.00 94.75 578 ASN A C 1
ATOM 4305 O O . ASN A 1 578 ? 19.285 -5.802 23.351 1.00 94.75 578 ASN A O 1
ATOM 4309 N N . SER A 1 579 ? 17.540 -5.070 22.121 1.00 96.69 579 SER A N 1
ATOM 4310 C CA . SER A 1 579 ? 17.076 -6.370 21.591 1.00 96.69 579 SER A CA 1
ATOM 4311 C C . SER A 1 579 ? 18.187 -7.261 21.031 1.00 96.69 579 SER A C 1
ATOM 4313 O O . SER A 1 579 ? 18.211 -8.452 21.322 1.00 96.69 579 SER A O 1
ATOM 4315 N N . VAL A 1 580 ? 19.167 -6.707 20.311 1.00 97.31 580 VAL A N 1
ATOM 4316 C CA . VAL A 1 580 ? 20.313 -7.467 19.760 1.00 97.31 580 VAL A CA 1
ATOM 4317 C C . VAL A 1 580 ? 21.111 -8.202 20.850 1.00 97.31 580 VAL A C 1
ATOM 4319 O O . VAL A 1 580 ? 21.699 -9.251 20.599 1.00 97.31 580 VAL A O 1
ATOM 4322 N N . SER A 1 581 ? 21.140 -7.663 22.071 1.00 96.75 581 SER A N 1
ATOM 4323 C CA . SER A 1 581 ? 21.829 -8.277 23.215 1.00 96.75 581 SER A CA 1
ATOM 4324 C C . SER A 1 581 ? 20.907 -9.042 24.167 1.00 96.75 581 SER A C 1
ATOM 4326 O O . SER A 1 581 ? 21.382 -9.923 24.881 1.00 96.75 581 SER A O 1
ATOM 4328 N N . ALA A 1 582 ? 19.619 -8.693 24.200 1.00 96.81 582 ALA A N 1
ATOM 4329 C CA . ALA A 1 582 ? 18.659 -9.223 25.163 1.00 96.81 582 ALA A CA 1
ATOM 4330 C C . ALA A 1 582 ? 17.852 -10.408 24.613 1.00 96.81 582 ALA A C 1
ATOM 4332 O O . ALA A 1 582 ? 17.582 -11.358 25.347 1.00 96.81 582 ALA A O 1
ATOM 4333 N N . TYR A 1 583 ? 17.469 -10.362 23.336 1.00 98.19 583 TYR A N 1
ATOM 4334 C CA . TYR A 1 583 ? 16.574 -11.349 22.743 1.00 98.19 583 TYR A CA 1
ATOM 4335 C C . TYR A 1 583 ? 17.341 -12.602 22.322 1.00 98.19 583 TYR A C 1
ATOM 4337 O O . TYR A 1 583 ? 18.365 -12.523 21.640 1.00 98.19 583 TYR A O 1
ATOM 4345 N N . THR A 1 584 ? 16.850 -13.774 22.726 1.00 97.88 584 THR A N 1
ATOM 4346 C CA . THR A 1 584 ? 17.542 -15.063 22.511 1.00 97.88 584 THR A CA 1
ATOM 4347 C C . THR A 1 584 ? 16.650 -16.180 21.958 1.00 97.88 584 THR A C 1
ATOM 4349 O O . THR A 1 584 ? 17.138 -17.280 21.692 1.00 97.88 584 THR A O 1
ATOM 4352 N N . GLY A 1 585 ? 15.364 -15.906 21.751 1.00 97.81 585 GLY A N 1
ATOM 4353 C CA . GLY A 1 585 ? 14.371 -16.832 21.216 1.00 97.81 585 GLY A CA 1
ATOM 4354 C C . GLY A 1 585 ? 14.186 -16.753 19.701 1.00 97.81 585 GLY A C 1
ATOM 4355 O O . GLY A 1 585 ? 15.107 -16.418 18.950 1.00 97.81 585 GLY A O 1
ATOM 4356 N N . THR A 1 586 ? 12.985 -17.112 19.238 1.00 98.19 586 THR A N 1
ATOM 4357 C CA . THR A 1 586 ? 12.668 -17.304 17.808 1.00 98.19 586 THR A CA 1
ATOM 4358 C C . THR A 1 586 ? 11.469 -16.501 17.300 1.00 98.19 586 THR A C 1
ATOM 4360 O O . THR A 1 586 ? 11.267 -16.447 16.086 1.00 98.19 586 THR A O 1
ATOM 4363 N N . ILE A 1 587 ? 10.693 -15.869 18.183 1.00 98.62 587 ILE A N 1
ATOM 4364 C CA . ILE A 1 587 ? 9.436 -15.188 17.837 1.00 98.62 587 ILE A CA 1
ATOM 4365 C C . ILE A 1 587 ? 9.713 -13.711 17.565 1.00 98.62 587 ILE A C 1
ATOM 4367 O O . ILE A 1 587 ? 10.182 -12.998 18.447 1.00 98.62 587 ILE A O 1
ATOM 4371 N N . ALA A 1 588 ? 9.472 -13.239 16.344 1.00 98.56 588 ALA A N 1
ATOM 4372 C CA . ALA A 1 588 ? 9.709 -11.835 16.016 1.00 98.56 588 ALA A CA 1
ATOM 4373 C C . ALA A 1 588 ? 8.675 -10.936 16.711 1.00 98.56 588 ALA A C 1
ATOM 4375 O O . ALA A 1 588 ? 7.508 -11.317 16.824 1.00 98.56 588 ALA A O 1
ATOM 4376 N N . VAL A 1 589 ? 9.074 -9.734 17.122 1.00 98.50 589 VAL A N 1
ATOM 4377 C CA . VAL A 1 589 ? 8.104 -8.693 17.501 1.00 98.50 589 VAL A CA 1
ATOM 4378 C C . VAL A 1 589 ? 7.221 -8.396 16.277 1.00 98.50 589 VAL A C 1
ATOM 4380 O O . VAL A 1 589 ? 7.697 -8.428 15.146 1.00 98.50 589 VAL A O 1
ATOM 4383 N N . GLY A 1 590 ? 5.926 -8.200 16.479 1.00 98.31 590 GLY A N 1
ATOM 4384 C CA . GLY A 1 590 ? 4.908 -8.103 15.432 1.00 98.31 590 GLY A CA 1
ATOM 4385 C C . GLY A 1 590 ? 4.361 -9.447 14.943 1.00 98.31 590 GLY A C 1
ATOM 4386 O O . GLY A 1 590 ? 3.451 -9.451 14.126 1.00 98.31 590 GLY A O 1
ATOM 4387 N N . SER A 1 591 ? 4.865 -10.591 15.429 1.00 98.62 591 SER A N 1
ATOM 4388 C CA . SER A 1 591 ? 4.284 -11.894 15.065 1.00 98.62 591 SER A CA 1
ATOM 4389 C C . SER A 1 591 ? 2.826 -11.990 15.515 1.00 98.62 591 SER A C 1
ATOM 4391 O O . SER A 1 591 ? 2.503 -11.597 16.638 1.00 98.62 591 SER A O 1
ATOM 4393 N N . HIS A 1 592 ? 1.982 -12.572 14.667 1.00 98.38 592 HIS A N 1
ATOM 4394 C CA . HIS A 1 592 ? 0.551 -12.735 14.903 1.00 98.38 592 HIS A CA 1
ATOM 4395 C C . HIS A 1 592 ? 0.241 -14.167 15.353 1.00 98.38 592 HIS A C 1
ATOM 4397 O O . HIS A 1 592 ? 0.706 -15.134 14.748 1.00 98.38 592 HIS A O 1
ATOM 4403 N N . PHE A 1 593 ? -0.510 -14.308 16.442 1.00 98.50 593 PHE A N 1
ATOM 4404 C CA . PHE A 1 593 ? -0.968 -15.587 16.982 1.00 98.50 593 PHE A CA 1
ATOM 4405 C C . PHE A 1 593 ? -2.487 -15.596 17.072 1.00 98.50 593 PHE A C 1
ATOM 4407 O O . PHE A 1 593 ? -3.093 -14.616 17.492 1.00 98.50 593 PHE A O 1
ATOM 4414 N N . ALA A 1 594 ? -3.103 -16.722 16.737 1.00 98.19 594 ALA A N 1
ATOM 4415 C CA . ALA A 1 594 ? -4.549 -16.875 16.787 1.00 98.19 594 ALA A CA 1
ATOM 4416 C C . ALA A 1 594 ? -4.942 -18.252 17.318 1.00 98.19 594 ALA A C 1
ATOM 4418 O O . ALA A 1 594 ? -4.158 -19.209 17.286 1.00 98.19 594 ALA A O 1
ATOM 4419 N N . LEU A 1 595 ? -6.181 -18.356 17.795 1.00 97.38 595 LEU A N 1
ATOM 4420 C CA . LEU A 1 595 ? -6.804 -19.655 18.016 1.00 97.38 595 LEU A CA 1
ATOM 4421 C C . LEU A 1 595 ? -7.281 -20.202 16.659 1.00 97.38 595 LEU A C 1
ATOM 4423 O O . LEU A 1 595 ? -7.878 -19.453 15.881 1.00 97.38 595 LEU A O 1
ATOM 4427 N N . PRO A 1 596 ? -7.041 -21.488 16.340 1.00 94.44 596 PRO A N 1
ATOM 4428 C CA . PRO A 1 596 ? -7.595 -22.102 15.139 1.00 94.44 596 PRO A CA 1
ATOM 4429 C C . PRO A 1 596 ? -9.115 -21.948 15.086 1.00 94.44 596 PRO A C 1
ATOM 4431 O O . PRO A 1 596 ? -9.800 -22.231 16.069 1.00 94.44 596 PRO A O 1
ATOM 4434 N N . SER A 1 597 ? -9.666 -21.540 13.945 1.00 87.94 597 SER A N 1
ATOM 4435 C CA . SER A 1 597 ? -11.113 -21.306 13.810 1.00 87.94 597 SER A CA 1
ATOM 4436 C C . SER A 1 597 ? -11.974 -22.561 13.914 1.00 87.94 597 SER A C 1
ATOM 4438 O O . SER A 1 597 ? -13.167 -22.484 14.184 1.00 87.94 597 SER A O 1
ATOM 4440 N N . ASN A 1 598 ? -11.374 -23.739 13.746 1.00 86.62 598 ASN A N 1
ATOM 4441 C CA . ASN A 1 598 ? -12.026 -25.025 13.973 1.00 86.62 598 ASN A CA 1
ATOM 4442 C C . ASN A 1 598 ? -11.892 -25.544 15.417 1.00 86.62 598 ASN A C 1
ATOM 4444 O O . ASN A 1 598 ? -12.357 -26.650 15.703 1.00 86.62 598 ASN A O 1
ATOM 4448 N N . LEU A 1 599 ? -11.231 -24.801 16.310 1.00 92.44 599 LEU A N 1
ATOM 4449 C CA . LEU A 1 599 ? -11.167 -25.128 17.730 1.00 92.44 599 LEU A CA 1
ATOM 4450 C C . LEU A 1 599 ? -12.514 -24.804 18.389 1.00 92.44 599 LEU A C 1
ATOM 4452 O O . LEU A 1 599 ? -12.998 -23.679 18.306 1.00 92.44 599 LEU A O 1
ATOM 4456 N N . ASP A 1 600 ? -13.113 -25.787 19.058 1.00 92.75 600 ASP A N 1
ATOM 4457 C CA . ASP A 1 600 ? -14.374 -25.603 19.782 1.00 92.75 600 ASP A CA 1
ATOM 4458 C C . ASP A 1 600 ? -14.123 -24.902 21.125 1.00 92.75 600 ASP A C 1
ATOM 4460 O O . ASP A 1 600 ? -13.784 -25.541 22.124 1.00 92.75 600 ASP A O 1
ATOM 4464 N N . ILE A 1 601 ? -14.253 -23.575 21.125 1.00 94.25 601 ILE A N 1
ATOM 4465 C CA . ILE A 1 601 ? -14.079 -22.741 22.320 1.00 94.25 601 ILE A CA 1
ATOM 4466 C C . ILE A 1 601 ? -15.333 -22.712 23.209 1.00 94.25 601 ILE A C 1
ATOM 4468 O O . ILE A 1 601 ? -15.218 -22.550 24.421 1.00 94.25 601 ILE A O 1
ATOM 4472 N N . GLU A 1 602 ? -16.522 -22.954 22.648 1.00 89.44 602 GLU A N 1
ATOM 4473 C CA . GLU A 1 602 ? -17.805 -22.901 23.372 1.00 89.44 602 GLU A CA 1
ATOM 4474 C C . GLU A 1 602 ? -17.927 -24.019 24.419 1.00 89.44 602 GLU A C 1
ATOM 4476 O O . GLU A 1 602 ? -18.590 -23.871 25.446 1.00 89.44 602 GLU A O 1
ATOM 4481 N N . HIS A 1 603 ? -17.246 -25.144 24.188 1.00 91.00 603 HIS A N 1
ATOM 4482 C CA . HIS A 1 603 ? -17.210 -26.283 25.109 1.00 91.00 603 HIS A CA 1
ATOM 4483 C C . HIS A 1 603 ? -15.855 -26.459 25.808 1.00 91.00 603 HIS A C 1
ATOM 4485 O O . HIS A 1 603 ? -15.615 -27.495 26.435 1.00 91.00 603 HIS A O 1
ATOM 4491 N N . ALA A 1 604 ? -14.975 -25.455 25.747 1.00 93.75 604 ALA A N 1
ATOM 4492 C CA . ALA A 1 604 ? -13.656 -25.494 26.380 1.00 93.75 604 ALA A CA 1
ATOM 4493 C C . ALA A 1 604 ? -13.701 -25.365 27.915 1.00 93.75 604 ALA A C 1
ATOM 4495 O O . ALA A 1 604 ? -12.708 -25.645 28.586 1.00 93.75 604 ALA A O 1
ATOM 4496 N N . GLY A 1 605 ? -14.856 -24.989 28.478 1.00 95.50 605 GLY A N 1
ATOM 4497 C CA . GLY A 1 605 ? -15.032 -24.783 29.918 1.00 95.50 605 GLY A CA 1
ATOM 4498 C C . GLY A 1 605 ? -14.478 -23.450 30.424 1.00 95.50 605 GLY A C 1
ATOM 4499 O O . GLY A 1 605 ? -14.214 -23.341 31.618 1.00 95.50 605 GLY A O 1
ATOM 4500 N N . LEU A 1 606 ? -14.303 -22.478 29.525 1.00 97.31 606 LEU A N 1
ATOM 4501 C CA . LEU A 1 606 ? -13.886 -21.116 29.849 1.00 97.31 606 LEU A CA 1
ATOM 4502 C C . LEU A 1 606 ? -14.989 -20.381 30.622 1.00 97.31 606 LEU A C 1
ATOM 4504 O O . LEU A 1 606 ? -16.184 -20.646 30.452 1.00 97.31 606 LEU A O 1
ATOM 4508 N N . THR A 1 607 ? -14.576 -19.440 31.458 1.00 97.75 607 THR A N 1
ATOM 4509 C CA . THR A 1 607 ? -15.444 -18.405 32.028 1.00 97.75 607 THR A CA 1
ATOM 4510 C C . THR A 1 607 ? -16.004 -17.504 30.916 1.00 97.75 607 THR A C 1
ATOM 4512 O O . THR A 1 607 ? -15.469 -17.506 29.803 1.00 97.75 607 THR A O 1
ATOM 4515 N N . PRO A 1 608 ? -17.078 -16.732 31.163 1.00 92.81 608 PRO A N 1
ATOM 4516 C CA . PRO A 1 608 ? -17.614 -15.805 30.164 1.00 92.81 608 PRO A CA 1
ATOM 4517 C C . PRO A 1 608 ? -16.562 -14.823 29.623 1.00 92.81 608 PRO A C 1
ATOM 4519 O O . PRO A 1 608 ? -16.463 -14.636 28.412 1.00 92.81 608 PRO A O 1
ATOM 4522 N N . GLU A 1 609 ? -15.731 -14.260 30.499 1.00 95.12 609 GLU A N 1
ATOM 4523 C CA . GLU A 1 609 ? -14.650 -13.334 30.159 1.00 95.12 609 GLU A CA 1
ATOM 4524 C C . GLU A 1 609 ? -13.544 -14.032 29.356 1.00 95.12 609 GLU A C 1
ATOM 4526 O O . GLU A 1 609 ? -13.088 -13.519 28.333 1.00 95.12 609 GLU A O 1
ATOM 4531 N N . GLY A 1 610 ? -13.134 -15.235 29.772 1.00 97.56 610 GLY A N 1
ATOM 4532 C CA . GLY A 1 610 ? -12.158 -16.030 29.025 1.00 97.56 610 GLY A CA 1
ATOM 4533 C C . GLY A 1 610 ? -12.669 -16.457 27.648 1.00 97.56 610 GLY A C 1
ATOM 4534 O O . GLY A 1 610 ? -11.899 -16.483 26.688 1.00 97.56 610 GLY A O 1
ATOM 4535 N N . LEU A 1 611 ? -13.969 -16.742 27.522 1.00 95.31 611 LEU A N 1
ATOM 4536 C CA . LEU A 1 611 ? -14.613 -17.040 26.244 1.00 95.31 611 LEU A CA 1
ATOM 4537 C C . LEU A 1 611 ? -14.645 -15.812 25.326 1.00 95.31 611 LEU A C 1
ATOM 4539 O O . LEU A 1 611 ? -14.396 -15.963 24.132 1.00 95.31 611 LEU A O 1
ATOM 4543 N N . ALA A 1 612 ? -14.889 -14.611 25.861 1.00 92.81 612 ALA A N 1
ATOM 4544 C CA . ALA A 1 612 ? -14.815 -13.367 25.092 1.00 92.81 612 ALA A CA 1
ATOM 4545 C C . ALA A 1 612 ? -13.406 -13.154 24.510 1.00 92.81 612 ALA A C 1
ATOM 4547 O O . ALA A 1 612 ? -13.255 -12.955 23.304 1.00 92.81 612 ALA A O 1
ATOM 4548 N N . VAL A 1 613 ? -12.360 -13.325 25.328 1.00 97.94 613 VAL A N 1
ATOM 4549 C CA . VAL A 1 613 ? -10.962 -13.245 24.863 1.00 97.94 613 VAL A CA 1
ATOM 4550 C C . VAL A 1 613 ? -10.642 -14.345 23.844 1.00 97.94 613 VAL A C 1
ATOM 4552 O O . VAL A 1 613 ? -9.968 -14.093 22.846 1.00 97.94 613 VAL A O 1
ATOM 4555 N N . ALA A 1 614 ? -11.141 -15.569 24.040 1.00 98.06 614 ALA A N 1
ATOM 4556 C CA . ALA A 1 614 ? -10.949 -16.658 23.082 1.00 98.06 614 ALA A CA 1
ATOM 4557 C C . ALA A 1 614 ? -11.628 -16.380 21.727 1.00 98.06 614 ALA A C 1
ATOM 4559 O O . ALA A 1 614 ? -11.030 -16.650 20.684 1.00 98.06 614 ALA A O 1
ATOM 4560 N N . ARG A 1 615 ? -12.837 -15.804 21.722 1.00 93.38 615 ARG A N 1
ATOM 4561 C CA . ARG A 1 615 ? -13.521 -15.369 20.491 1.00 93.38 615 ARG A CA 1
ATOM 4562 C C . ARG A 1 615 ? -12.712 -14.298 19.764 1.00 93.38 615 ARG A C 1
ATOM 4564 O O . ARG A 1 615 ? -12.452 -14.459 18.572 1.00 93.38 615 ARG A O 1
ATOM 4571 N N . ALA A 1 616 ? -12.208 -13.295 20.484 1.00 95.69 616 ALA A N 1
ATOM 4572 C CA . ALA A 1 616 ? -11.343 -12.271 19.901 1.00 95.69 616 ALA A CA 1
ATOM 4573 C C . ALA A 1 616 ? -10.068 -12.874 19.286 1.00 95.69 616 ALA A C 1
ATOM 4575 O O . ALA A 1 616 ? -9.697 -12.550 18.159 1.00 95.69 616 ALA A O 1
ATOM 4576 N N . TYR A 1 617 ? -9.443 -13.852 19.947 1.00 98.56 617 TYR A N 1
ATOM 4577 C CA . TYR A 1 617 ? -8.300 -14.571 19.380 1.00 98.56 617 TYR A CA 1
ATOM 4578 C C . TYR A 1 617 ? -8.625 -15.433 18.151 1.00 98.56 617 TYR A C 1
ATOM 4580 O O . TYR A 1 617 ? -7.729 -15.660 17.336 1.00 98.56 617 TYR A O 1
ATOM 4588 N N . GLN A 1 618 ? -9.847 -15.954 18.009 1.00 95.69 618 GLN A N 1
ATOM 4589 C CA . GLN A 1 618 ? -10.262 -16.656 16.785 1.00 95.69 618 GLN A CA 1
ATOM 4590 C C . GLN A 1 618 ? -10.532 -15.685 15.632 1.00 95.69 618 GLN A C 1
ATOM 4592 O O . GLN A 1 618 ? -10.233 -16.003 14.478 1.00 95.69 618 GLN A O 1
ATOM 4597 N N . GLN A 1 619 ? -11.100 -14.518 15.941 1.00 90.69 619 GLN A N 1
ATOM 4598 C CA . GLN A 1 619 ? -11.565 -13.561 14.943 1.00 90.69 619 GLN A CA 1
ATOM 4599 C C . GLN A 1 619 ? -10.477 -12.577 14.504 1.00 90.69 619 GLN A C 1
ATOM 4601 O O . GLN A 1 619 ? -10.351 -12.328 13.311 1.00 90.69 619 GLN A O 1
ATOM 4606 N N . TYR A 1 620 ? -9.665 -12.071 15.430 1.00 95.31 620 TYR A N 1
ATOM 4607 C CA . TYR A 1 620 ? -8.658 -11.027 15.200 1.00 95.31 620 TYR A CA 1
ATOM 4608 C C . TYR A 1 620 ? -7.234 -11.471 15.554 1.00 95.31 620 TYR A C 1
ATOM 4610 O O . TYR A 1 620 ? -6.265 -10.911 15.045 1.00 95.31 620 TYR A O 1
ATOM 4618 N N . GLY A 1 621 ? -7.079 -12.490 16.404 1.00 98.00 621 GLY A N 1
ATOM 4619 C CA . GLY A 1 621 ? -5.775 -12.951 16.887 1.00 98.00 621 GLY A CA 1
ATOM 4620 C C . GLY A 1 621 ? -5.137 -11.990 17.895 1.00 98.00 621 GLY A C 1
ATOM 4621 O O . GLY A 1 621 ? -5.825 -11.252 18.593 1.00 98.00 621 GLY A O 1
ATOM 4622 N N . GLY A 1 622 ? -3.811 -12.005 17.997 1.00 98.31 622 GLY A N 1
ATOM 4623 C CA . GLY A 1 622 ? -3.046 -11.098 18.849 1.00 98.31 622 GLY A CA 1
ATOM 4624 C C . GLY A 1 622 ? -1.592 -10.958 18.415 1.00 98.31 622 GLY A C 1
ATOM 4625 O O . GLY A 1 622 ? -0.981 -11.908 17.918 1.00 98.31 622 GLY A O 1
ATOM 4626 N N . TYR A 1 623 ? -1.044 -9.758 18.583 1.00 98.75 623 TYR A N 1
ATOM 4627 C CA . TYR A 1 623 ? 0.286 -9.389 18.103 1.00 98.75 623 TYR A CA 1
ATOM 4628 C C . TYR A 1 623 ? 1.288 -9.305 19.246 1.00 98.75 623 TYR A C 1
ATOM 4630 O O . TYR A 1 623 ? 1.017 -8.714 20.290 1.00 98.75 623 TYR A O 1
ATOM 4638 N N . VAL A 1 624 ? 2.484 -9.848 19.023 1.00 98.75 624 VAL A N 1
ATOM 4639 C CA . VAL A 1 624 ? 3.618 -9.696 19.944 1.00 98.75 624 VAL A CA 1
ATOM 4640 C C . VAL A 1 624 ? 4.125 -8.257 19.882 1.00 98.75 624 VAL A C 1
ATOM 4642 O O . VAL A 1 624 ? 4.762 -7.877 18.906 1.00 98.75 624 VAL A O 1
ATOM 4645 N N . VAL A 1 625 ? 3.869 -7.449 20.904 1.00 98.31 625 VAL A N 1
ATOM 4646 C CA . VAL A 1 625 ? 4.144 -6.005 20.886 1.00 98.31 625 VAL A CA 1
ATOM 4647 C C . VAL A 1 625 ? 5.300 -5.563 21.767 1.00 98.31 625 VAL A C 1
ATOM 4649 O O . VAL A 1 625 ? 5.889 -4.518 21.477 1.00 98.31 62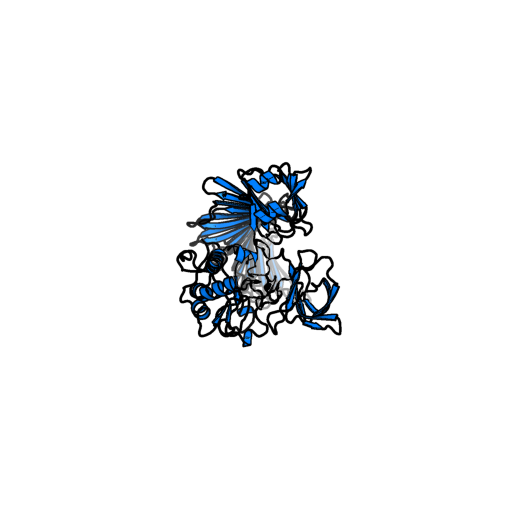5 VAL A O 1
ATOM 4652 N N . ASP A 1 626 ? 5.631 -6.330 22.806 1.00 96.62 626 ASP A N 1
ATOM 4653 C CA . ASP A 1 626 ? 6.646 -5.932 23.781 1.00 96.62 626 ASP A CA 1
ATOM 4654 C C . ASP A 1 626 ? 7.352 -7.109 24.472 1.00 96.62 626 ASP A C 1
ATOM 4656 O O . ASP A 1 626 ? 6.969 -8.279 24.327 1.00 96.62 626 ASP A O 1
ATOM 4660 N N . ALA A 1 627 ? 8.402 -6.780 25.224 1.00 96.06 627 ALA A N 1
ATOM 4661 C CA . ALA A 1 627 ? 9.145 -7.694 26.068 1.00 96.06 627 ALA A CA 1
ATOM 4662 C C . ALA A 1 627 ? 8.744 -7.569 27.546 1.00 96.06 627 ALA A C 1
ATOM 4664 O O . ALA A 1 627 ? 8.835 -6.503 28.147 1.00 96.06 627 ALA A O 1
ATOM 4665 N N . ALA A 1 628 ? 8.423 -8.698 28.181 1.00 93.94 628 ALA A N 1
ATOM 4666 C CA . ALA A 1 628 ? 8.086 -8.769 29.599 1.00 93.94 628 ALA A CA 1
ATOM 4667 C C . ALA A 1 628 ? 8.925 -9.838 30.308 1.00 93.94 628 ALA A C 1
ATOM 4669 O O . ALA A 1 628 ? 8.855 -11.028 30.006 1.00 93.94 628 ALA A O 1
ATOM 4670 N N . THR A 1 629 ? 9.734 -9.431 31.292 1.00 92.88 629 THR A N 1
ATOM 4671 C CA . THR A 1 629 ? 10.648 -10.366 31.972 1.00 92.88 629 THR A CA 1
ATOM 4672 C C . THR A 1 629 ? 9.875 -11.501 32.655 1.00 92.88 629 THR A C 1
ATOM 4674 O O . THR A 1 629 ? 8.992 -11.277 33.482 1.00 92.88 629 THR A O 1
ATOM 4677 N N . HIS A 1 630 ? 10.252 -12.733 32.326 1.00 94.88 630 HIS A N 1
ATOM 4678 C CA . HIS A 1 630 ? 9.702 -14.002 32.796 1.00 94.88 630 HIS A CA 1
ATOM 4679 C C . HIS A 1 630 ? 8.180 -14.141 32.640 1.00 94.88 630 HIS A C 1
ATOM 4681 O O . HIS A 1 630 ? 7.538 -14.871 33.407 1.00 94.88 630 HIS A O 1
ATOM 4687 N N . THR A 1 631 ? 7.606 -13.449 31.651 1.00 95.88 631 THR A N 1
ATOM 4688 C CA . THR A 1 631 ? 6.158 -13.293 31.483 1.00 95.88 631 THR A CA 1
ATOM 4689 C C . THR A 1 631 ? 5.752 -13.429 30.017 1.00 95.88 631 THR A C 1
ATOM 4691 O O . THR A 1 631 ? 6.400 -12.889 29.130 1.00 95.88 631 THR A O 1
ATOM 4694 N N . ALA A 1 632 ? 4.677 -14.177 29.780 1.00 96.88 632 ALA A N 1
ATOM 4695 C CA . ALA A 1 632 ? 3.955 -14.256 28.521 1.00 96.88 632 ALA A CA 1
ATOM 4696 C C . ALA A 1 632 ? 2.549 -13.697 28.779 1.00 96.88 632 ALA A C 1
ATOM 4698 O O . ALA A 1 632 ? 1.657 -14.424 29.232 1.00 96.88 632 ALA A O 1
ATOM 4699 N N . SER A 1 633 ? 2.392 -12.387 28.594 1.00 96.56 633 SER A N 1
ATOM 4700 C CA . SER A 1 633 ? 1.100 -11.715 28.723 1.00 96.56 633 SER A CA 1
ATOM 4701 C C . SER A 1 633 ? 0.294 -11.956 27.456 1.00 96.56 633 SER A C 1
ATOM 4703 O O . SER A 1 633 ? 0.819 -11.767 26.362 1.00 96.56 633 SER A O 1
ATOM 4705 N N . ILE A 1 634 ? -0.953 -12.399 27.596 1.00 97.50 634 ILE A N 1
ATOM 4706 C CA . ILE A 1 634 ? -1.835 -12.689 26.452 1.00 97.50 634 ILE A CA 1
ATOM 4707 C C . ILE A 1 634 ? -3.053 -11.763 26.384 1.00 97.50 634 ILE A C 1
ATOM 4709 O O . ILE A 1 634 ? -3.910 -11.936 25.525 1.00 97.50 634 ILE A O 1
ATOM 4713 N N . ALA A 1 635 ? -3.180 -10.849 27.335 1.00 96.31 635 ALA A N 1
ATOM 4714 C CA . ALA A 1 635 ? -4.242 -9.865 27.370 1.00 96.31 635 ALA A CA 1
ATOM 4715 C C . ALA A 1 635 ? -3.800 -8.723 28.277 1.00 96.31 635 ALA A C 1
ATOM 4717 O O . ALA A 1 635 ? -3.181 -8.948 29.327 1.00 96.31 635 ALA A O 1
ATOM 4718 N N . MET A 1 636 ? -4.157 -7.511 27.879 1.00 93.75 636 MET A N 1
ATOM 4719 C CA . MET A 1 636 ? -4.008 -6.318 28.687 1.00 93.75 636 MET A CA 1
ATOM 4720 C C . MET A 1 636 ? -5.388 -5.728 28.896 1.00 93.75 636 MET A C 1
ATOM 4722 O O . MET A 1 636 ? -6.126 -5.553 27.936 1.00 93.75 636 MET A O 1
ATOM 4726 N N . VAL A 1 637 ? -5.728 -5.465 30.147 1.00 93.12 637 VAL A N 1
ATOM 4727 C CA . VAL A 1 637 ? -7.021 -4.919 30.536 1.00 93.12 637 VAL A CA 1
ATOM 4728 C C . VAL A 1 637 ? -6.797 -3.574 31.207 1.00 93.12 637 VAL A C 1
ATOM 4730 O O . VAL A 1 637 ? -5.811 -3.403 31.927 1.00 93.12 637 VAL A O 1
ATOM 4733 N N . GLU A 1 638 ? -7.711 -2.644 30.987 1.00 86.25 638 GLU A N 1
ATOM 4734 C CA . GLU A 1 638 ? -7.773 -1.383 31.716 1.00 86.25 638 GLU A CA 1
ATOM 4735 C C . GLU A 1 638 ? -8.247 -1.625 33.170 1.00 86.25 638 GLU A C 1
ATOM 4737 O O . GLU A 1 638 ? -7.525 -2.222 33.988 1.00 86.25 638 GLU A O 1
ATOM 4742 N N . GLU A 1 639 ? -9.488 -1.241 33.492 1.00 82.38 639 GLU A N 1
ATOM 4743 C CA . GLU A 1 639 ? -10.142 -1.550 34.755 1.00 82.38 639 GLU A CA 1
ATOM 4744 C C . GLU A 1 639 ? -10.972 -2.833 34.640 1.00 82.38 639 GLU A C 1
ATOM 4746 O O . GLU A 1 639 ? -11.734 -3.064 33.706 1.00 82.38 639 GLU A O 1
ATOM 4751 N N . ALA A 1 640 ? -10.836 -3.700 35.640 1.00 86.25 640 ALA A N 1
ATOM 4752 C CA . ALA A 1 640 ? -11.664 -4.887 35.774 1.00 86.25 640 ALA A CA 1
ATOM 4753 C C . ALA A 1 640 ? -12.001 -5.126 37.236 1.00 86.25 640 ALA A C 1
ATOM 4755 O O . ALA A 1 640 ? -11.203 -4.871 38.147 1.00 86.25 640 ALA A O 1
ATOM 4756 N N . THR A 1 641 ? -13.177 -5.699 37.478 1.00 89.38 641 THR A N 1
ATOM 4757 C CA . THR A 1 641 ? -13.508 -6.180 38.815 1.00 89.38 641 THR A CA 1
ATOM 4758 C C . THR A 1 641 ? -12.543 -7.293 39.235 1.00 89.38 641 THR A C 1
ATOM 4760 O O . THR A 1 641 ? -12.005 -8.044 38.418 1.00 89.38 641 THR A O 1
ATOM 4763 N N . THR A 1 642 ? -12.365 -7.466 40.547 1.00 92.88 642 THR A N 1
ATOM 4764 C CA . THR A 1 642 ? -11.551 -8.560 41.103 1.00 92.88 642 THR A CA 1
ATOM 4765 C C . THR A 1 642 ? -11.966 -9.936 40.568 1.00 92.88 642 THR A C 1
ATOM 4767 O O . THR A 1 642 ? -11.116 -10.816 40.451 1.00 92.88 642 THR A O 1
ATOM 4770 N N . GLN A 1 643 ? -13.257 -10.123 40.268 1.00 93.38 643 GLN A N 1
ATOM 4771 C CA . GLN A 1 643 ? -13.793 -11.376 39.742 1.00 93.38 643 GLN A CA 1
ATOM 4772 C C . GLN A 1 643 ? -13.423 -11.566 38.265 1.00 93.38 643 GLN A C 1
ATOM 4774 O O . GLN A 1 643 ? -12.764 -12.554 37.964 1.00 93.38 643 GLN A O 1
ATOM 4779 N N . GLN A 1 644 ? -13.702 -10.585 37.395 1.00 94.56 644 GLN A N 1
ATOM 4780 C CA . GLN A 1 644 ? -13.310 -10.623 35.974 1.00 94.56 644 GLN A CA 1
ATOM 4781 C C . GLN A 1 644 ? -11.808 -10.895 35.809 1.00 94.56 644 GLN A C 1
ATOM 4783 O O . GLN A 1 644 ? -11.394 -11.760 35.041 1.00 94.56 644 GLN A O 1
ATOM 4788 N N . LEU A 1 645 ? -10.963 -10.220 36.597 1.00 95.38 645 LEU A N 1
ATOM 4789 C CA . LEU A 1 645 ? -9.518 -10.440 36.539 1.00 95.38 645 LEU A CA 1
ATOM 4790 C C . LEU A 1 645 ? -9.108 -11.844 37.021 1.00 95.38 645 LEU A C 1
ATOM 4792 O O . LEU A 1 645 ? -8.120 -12.397 36.536 1.00 95.38 645 LEU A O 1
ATOM 4796 N N . ALA A 1 646 ? -9.818 -12.421 37.995 1.00 96.00 646 ALA A N 1
ATOM 4797 C CA . ALA A 1 646 ? -9.570 -13.790 38.448 1.00 96.00 646 ALA A CA 1
ATOM 4798 C C . ALA A 1 646 ? -9.979 -14.823 37.388 1.00 96.00 646 ALA A C 1
ATOM 4800 O O . ALA A 1 646 ? -9.244 -15.790 37.185 1.00 96.00 646 ALA A O 1
ATOM 4801 N N . ASP A 1 647 ? -11.093 -14.579 36.701 1.00 97.50 647 ASP A N 1
ATOM 4802 C CA . ASP A 1 647 ? -11.639 -15.420 35.635 1.00 97.50 647 ASP A CA 1
ATOM 4803 C C . ASP A 1 647 ? -10.718 -15.424 34.405 1.00 97.50 647 ASP A C 1
ATOM 4805 O O . ASP A 1 647 ? -10.248 -16.483 33.981 1.00 97.50 647 ASP A O 1
ATOM 4809 N N . LEU A 1 648 ? -10.280 -14.247 33.946 1.00 97.69 648 LEU A N 1
ATOM 4810 C CA . LEU A 1 648 ? -9.274 -14.132 32.883 1.00 97.69 648 LEU A CA 1
ATOM 4811 C C . LEU A 1 648 ? -7.964 -14.851 33.239 1.00 97.69 648 LEU A C 1
ATOM 4813 O O . LEU A 1 648 ? -7.399 -15.577 32.421 1.00 97.69 648 LEU A O 1
ATOM 4817 N N . LYS A 1 649 ? -7.475 -14.701 34.477 1.00 96.38 649 LYS A N 1
ATOM 4818 C CA . LYS A 1 649 ? -6.257 -15.394 34.941 1.00 96.38 649 LYS A CA 1
ATOM 4819 C C . LYS A 1 649 ? -6.432 -16.909 35.024 1.00 96.38 649 LYS A C 1
ATOM 4821 O O . LYS A 1 649 ? -5.454 -17.631 34.819 1.00 96.38 649 LYS A O 1
ATOM 4826 N N . HIS A 1 650 ? -7.632 -17.387 35.349 1.00 97.06 650 HIS A N 1
ATOM 4827 C CA . HIS A 1 650 ? -7.949 -18.813 35.378 1.00 97.06 650 HIS A CA 1
ATOM 4828 C C . HIS A 1 650 ? -7.816 -19.429 33.981 1.00 97.06 650 HIS A C 1
ATOM 4830 O O . HIS A 1 650 ? -7.150 -20.456 33.819 1.00 97.06 650 HIS A O 1
ATOM 4836 N N . ASP A 1 651 ? -8.363 -18.746 32.978 1.00 98.38 651 ASP A N 1
ATOM 4837 C CA . ASP A 1 651 ? -8.466 -19.243 31.606 1.00 98.38 651 ASP A CA 1
ATOM 4838 C C . ASP A 1 651 ? -7.226 -18.979 30.750 1.00 98.38 651 ASP A C 1
ATOM 4840 O O . ASP A 1 651 ? -6.981 -19.685 29.768 1.00 98.38 651 ASP A O 1
ATOM 4844 N N . ALA A 1 652 ? -6.390 -18.012 31.136 1.00 97.31 652 ALA A N 1
ATOM 4845 C CA . ALA A 1 652 ? -5.270 -17.564 30.318 1.00 97.31 652 ALA A CA 1
ATOM 4846 C C . ALA A 1 652 ? -4.304 -18.689 29.920 1.00 97.31 652 ALA A C 1
ATOM 4848 O O . ALA A 1 652 ? -3.773 -18.704 28.811 1.00 97.31 652 ALA A O 1
ATOM 4849 N N . THR A 1 653 ? -4.080 -19.666 30.805 1.00 96.31 653 THR A N 1
ATOM 4850 C CA . THR A 1 653 ? -3.213 -20.811 30.481 1.00 96.31 653 THR A CA 1
ATOM 4851 C C . THR A 1 653 ? -3.804 -21.658 29.360 1.00 96.31 653 THR A C 1
ATOM 4853 O O . THR A 1 653 ? -3.070 -22.052 28.456 1.00 96.31 653 THR A O 1
ATOM 4856 N N . TRP A 1 654 ? -5.118 -21.900 29.390 1.00 97.75 654 TRP A N 1
ATOM 4857 C CA . TRP A 1 654 ? -5.789 -22.648 28.334 1.00 97.75 654 TRP A CA 1
ATOM 4858 C C . TRP A 1 654 ? -5.682 -21.905 27.005 1.00 97.75 654 TRP A C 1
ATOM 4860 O O . TRP A 1 654 ? -5.255 -22.504 26.021 1.00 97.75 654 TRP A O 1
ATOM 4870 N N . ILE A 1 655 ? -5.975 -20.601 26.991 1.00 98.31 655 ILE A N 1
ATOM 4871 C CA . ILE A 1 655 ? -5.902 -19.780 25.773 1.00 98.31 655 ILE A CA 1
ATOM 4872 C C . ILE A 1 655 ? -4.483 -19.826 25.201 1.00 98.31 655 ILE A C 1
ATOM 4874 O O . ILE A 1 655 ? -4.297 -20.239 24.057 1.00 98.31 655 ILE A O 1
ATOM 4878 N N . ARG A 1 656 ? -3.466 -19.522 26.019 1.00 97.25 656 ARG A N 1
ATOM 4879 C CA . ARG A 1 656 ? -2.055 -19.564 25.608 1.00 97.25 656 ARG A CA 1
ATOM 4880 C C . ARG A 1 656 ? -1.673 -20.908 24.987 1.00 97.25 656 ARG A C 1
ATOM 4882 O O . ARG A 1 656 ? -0.996 -20.936 23.962 1.00 97.25 656 ARG A O 1
ATOM 4889 N N . ASP A 1 657 ? -2.081 -22.018 25.598 1.00 96.06 657 ASP A N 1
ATOM 4890 C CA . ASP A 1 657 ? -1.692 -23.361 25.155 1.00 96.06 657 ASP A CA 1
ATOM 4891 C C . ASP A 1 657 ? -2.278 -23.747 23.785 1.00 96.06 657 ASP A C 1
ATOM 4893 O O . ASP A 1 657 ? -1.739 -24.632 23.110 1.00 96.06 657 ASP A O 1
ATOM 4897 N N . HIS A 1 658 ? -3.320 -23.047 23.337 1.00 97.06 658 HIS A N 1
ATOM 4898 C CA . HIS A 1 658 ? -3.978 -23.284 22.054 1.00 97.06 658 HIS A CA 1
ATOM 4899 C C . HIS A 1 658 ? -3.655 -22.230 20.987 1.00 97.06 658 HIS A C 1
ATOM 4901 O O . HIS A 1 658 ? -4.020 -22.432 19.828 1.00 97.06 658 HIS A O 1
ATOM 4907 N N . LEU A 1 659 ? -2.938 -21.155 21.332 1.00 97.69 659 LEU A N 1
ATOM 4908 C CA . LEU A 1 659 ? -2.479 -20.168 20.357 1.00 97.69 659 LEU A CA 1
ATOM 4909 C C . LEU A 1 659 ? -1.434 -20.760 19.404 1.00 97.69 659 LEU A C 1
ATOM 4911 O O . LEU A 1 659 ? -0.534 -21.513 19.800 1.00 97.69 659 LEU A O 1
ATOM 4915 N N . VAL A 1 660 ? -1.565 -20.395 18.130 1.00 97.69 660 VAL A N 1
ATOM 4916 C CA . VAL A 1 660 ? -0.700 -20.823 17.028 1.00 97.69 660 VAL A CA 1
ATOM 4917 C C . VAL A 1 660 ? -0.382 -19.613 16.155 1.00 97.69 660 VAL A C 1
ATOM 4919 O O . VAL A 1 660 ? -1.260 -18.799 15.882 1.00 97.69 660 VAL A O 1
ATOM 4922 N N . MET A 1 661 ? 0.873 -19.491 15.725 1.00 98.00 661 MET A N 1
ATOM 4923 C CA . MET A 1 661 ? 1.303 -18.430 14.812 1.00 98.00 661 MET A CA 1
ATOM 4924 C C . MET A 1 661 ? 0.632 -18.584 13.439 1.00 98.00 661 MET A C 1
ATOM 4926 O O . MET A 1 661 ? 0.569 -19.713 12.929 1.00 98.00 661 MET A O 1
ATOM 4930 N N . VAL A 1 662 ? 0.175 -17.470 12.863 1.00 95.00 662 VAL A N 1
ATOM 4931 C CA . VAL A 1 662 ? -0.532 -17.383 11.569 1.00 95.00 662 VAL A CA 1
ATOM 4932 C C . VAL A 1 662 ? 0.209 -16.569 10.517 1.00 95.00 662 VAL A C 1
ATOM 4934 O O . VAL A 1 662 ? 1.130 -15.810 10.897 1.00 95.00 662 VAL A O 1
#

Foldseek 3Di:
DPPPDDAWDKDADPLRKIKIKGACDPPDQFGIKIWTADNVRHTAKMWTAGPVRATAKIWGQDPQRKIWIFGADSVNPATQKIKIAGPLGWIWIFGDDPRHTQKIWTADSLRKIKIKGACDPPDQFGIKIWTADNVRHTAKMWTAGPVRATQKMWGQDPQRKIWIWGADNVNETAWIWIADPLGKIWIWGFDQDPNHTETAKIKIQDHPPDQWRIKIWGFDQDPNHTDTAWIWTQGPLRKIKIKGACQPPDQAGIKIWTAGNVRHTQKMWGAGPVGDIEIEGEQPLDEEEAEDDFQYEYEYAPNSAEYEYEPDDLVHYAYEYACPQPLALLCQLPPQWDQDPQEIWGHSVLRYIYHYGPYHSVNCNVSSVSYHHDYRDQEACPALFQAWDSLVPDDFDDCPPQLNVLLLDLVQADEAAAEAQAEAEQAPPAFFFKEFEQWEAEVQVVDGIDGGDIDTARDDPPFFFDPPQQRWYKYAGNVRFKIKIATRWDADPVVRYIYGHYIYIHTSHHNQAAPAAVRANYDAQLSGHPPRQAAEPSCLVVLADNTAHEKAEALASFCADCDQVVGADPPGRGGDPCSNPRHNHRHHFFWWKAFNLPDDLVPPPADSLLSSLNVNRHTSTHTHTHYDHSHIYGHYYYDDDPVSNVRNRVNSSVSSSRITTD

Secondary structure (DSSP, 8-state):
-BTTB--EEEEE-TTS-EEEEEES--SSS-SEEEEEE-TTS-EEEEEEE-TTS-EEEEEEE-TTS-EEEEEE-TTSSSEEEEEEE-TTS-EEEEEEETTEEEEEEEE-TTS-EEEEEE---SSS-SEEEEEE-TTS-EEEEEEE-TTS-EEEEEEE-TTS-EEEEEE-TTS-EEEEEEE-TTS-EEEEEEEEETTEEEEEEEEEEPPTT-SEEEEEEEEEEETTEEEEEEEEEEETTS-EEEEEE--TTSSEEEEEEEE-TTS-EEEEEEEETTS-EEEEEE--SS--EEE--SSEEEEE-TT--EEEEES--TTT-EEEEEGGG-S-HHHHHHHSEEE-SSEEEEE-SSS-EEEEET--HHHHHHTGGGEEEEP---S-TTSTTTSPP-TTT--PPPTTSHHHHHHT-TTT-EEEEEE---EE---TT--EEEEEEEEEE-TTTT--EEEEEEEEEE--TT---BSGGG-BEEEE-TTSSEEEEEES-EEETTTTEEEEEEEEEEETTS-SS-SBTTB-SSSSTTS--TTTTEEPHHHHHHT---SPEEEEE-TTTBBP-SSGGGSB-TT-----TTHHHH--BSBPBT-EEE--TTS--TTS---HHHHHHHHHHHHT-EEEEEE-TTEEEEEEESS--HHHHHHHHHHHHHHHHH-EE-

Radius of gyration: 38.73 Å; chains: 1; bounding box: 101×52×119 Å